Protein AF-0000000065805640 (afdb_homodimer)

InterPro domains:
  IPR002684 Biotin synthase/Biotin biosynthesis bifunctional protein BioAB [MF_01694] (2-274)
  IPR002684 Biotin synthase/Biotin biosynthesis bifunctional protein BioAB [PTHR22976] (2-274)
  IPR002684 Biotin synthase/Biotin biosynthesis bifunctional protein BioAB [TIGR00433] (2-272)
  IPR006638 Elp3/MiaA/NifB-like, radical SAM core domain [SM00729] (6-214)
  IPR007197 Radical SAM [PF04055] (12-173)
  IPR007197 Radical SAM [PS51918] (1-227)
  IPR007197 Radical SAM [SFLDS00029] (2-277)
  IPR010722 Biotin and thiamin synthesis-associated domain [PF06968] (183-272)
  IPR010722 Biotin and thiamin synthesis-associated domain [SM00876] (183-273)
  IPR013785 Aldolase-type TIM barrel [G3DSA:3.20.20.70] (1-275)
  IPR024177 Biotin synthase [PIRSF001619] (2-275)
  IPR058240 Radical SAM superfamily [SSF102114] (3-272)

Foldseek 3Di:
DAFAEEAEDAFAALPECWCQQQDNSHVVLVHPFDGDGGDDLVVLLVVLVVCVVLLHQEYEYAHHYAADDPVNLVRLLSSQLSNCVNPVRHAYEYHGHQDALVSLLSSVVSHHAAYEQELAWAQVCVCVRTDPDHSVSSLVSLVSNVVSVHQYEYEHEAFQPDDPVRLVRRLLSVLVSLGQEYEYAWRCDDPSGPTDNDIDALVVVLVSLLVSCVSRVRHAYEYEYCLCVRQNPNSCVSVVSRHRYYYAAQDNGGTDHHSVVVVVSCVVVVHHYDNHSVD/DAFAEEAEDAFAALPECWCQQQDNSHVVLVHPFDGDGGDDLVVLLVVLVVCVVLLHQEYEYAHHYAADDPVNLVRLLSSQLSNCVNPVRHAYEYHGHQDALVSLLSSVVSHHAAYEQELAWAQVCVCVRTDPDHSVSSLVSLVSNVVSVHQYEYEHEAFQPDDPVRLVRRLLSVLVSLGQEYEYAWRCDDPSGPTDNDIDALVVVLVSLLVSCVSRVRHAYEYEYCLCVRQPVNSCVSVVSRHRYYYAAQDNGGTDHHSVVVVVVCVVVVHHYDNHSVD

Structure (mmCIF, N/CA/C/O backbone):
data_AF-0000000065805640-model_v1
#
loop_
_entity.id
_entity.type
_entity.pdbx_description
1 polymer 'Biotin synthase'
#
loop_
_atom_site.group_PDB
_atom_site.id
_atom_site.type_symbol
_atom_site.label_atom_id
_atom_site.label_alt_id
_atom_site.label_comp_id
_atom_site.label_asym_id
_atom_site.label_entity_id
_atom_site.label_seq_id
_atom_site.pdbx_PDB_ins_code
_atom_site.Cartn_x
_atom_site.Cartn_y
_atom_site.Cartn_z
_atom_site.occupancy
_atom_site.B_iso_or_equiv
_atom_site.auth_seq_id
_atom_site.auth_comp_id
_atom_site.auth_asym_id
_atom_site.auth_atom_id
_atom_site.pdbx_PDB_model_num
ATOM 1 N N . MET A 1 1 ? -2.748 21.438 32.094 1 78.69 1 MET A N 1
ATOM 2 C CA . MET A 1 1 ? -2.975 21.234 30.656 1 78.69 1 MET A CA 1
ATOM 3 C C . MET A 1 1 ? -1.659 20.984 29.922 1 78.69 1 MET A C 1
ATOM 5 O O . MET A 1 1 ? -0.634 21.578 30.266 1 78.69 1 MET A O 1
ATOM 9 N N . LYS A 1 2 ? -1.559 19.969 29.078 1 90.88 2 LYS A N 1
ATOM 10 C CA . LYS A 1 2 ? -0.354 19.688 28.312 1 90.88 2 LYS A CA 1
ATOM 11 C C . LYS A 1 2 ? -0.449 20.297 26.906 1 90.88 2 LYS A C 1
ATOM 13 O O . LYS A 1 2 ? -1.538 20.391 26.344 1 90.88 2 LYS A O 1
ATOM 18 N N . VAL A 1 3 ? 0.638 20.781 26.484 1 96 3 VAL A N 1
ATOM 19 C CA . VAL A 1 3 ? 0.709 21.344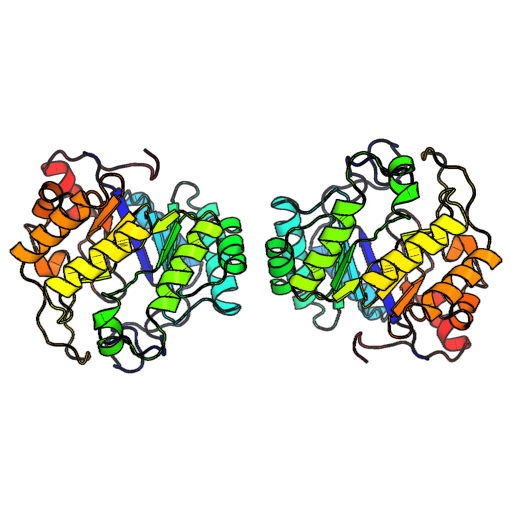 25.141 1 96 3 VAL A CA 1
ATOM 20 C C . VAL A 1 3 ? 1.496 20.406 24.234 1 96 3 VAL A C 1
ATOM 22 O O . VAL A 1 3 ? 2.564 19.922 24.609 1 96 3 VAL A O 1
ATOM 25 N N . TYR A 1 4 ? 0.953 20.188 23.125 1 96.12 4 TYR A N 1
ATOM 26 C CA . TYR A 1 4 ? 1.58 19.312 22.125 1 96.12 4 TYR A CA 1
ATOM 27 C C . TYR A 1 4 ? 2.342 20.141 21.094 1 96.12 4 TYR A C 1
ATOM 29 O O . TYR A 1 4 ? 1.847 21.156 20.625 1 96.12 4 TYR A O 1
ATOM 37 N N . LEU A 1 5 ? 3.527 19.672 20.797 1 96.81 5 LEU A N 1
ATOM 38 C CA . LEU A 1 5 ? 4.355 20.359 19.812 1 96.81 5 LEU A CA 1
ATOM 39 C C . LEU A 1 5 ? 4.512 19.516 18.547 1 96.81 5 LEU A C 1
ATOM 41 O O . LEU A 1 5 ? 4.82 18.328 18.625 1 96.81 5 LEU A O 1
ATOM 45 N N . CYS A 1 6 ? 4.277 20.141 17.469 1 96.69 6 CYS A N 1
ATOM 46 C CA . CYS A 1 6 ? 4.48 19.484 16.188 1 96.69 6 CYS A CA 1
ATOM 47 C C . CYS A 1 6 ? 5.41 20.312 15.297 1 96.69 6 CYS A C 1
ATOM 49 O O . CYS A 1 6 ? 5.539 21.516 15.477 1 96.69 6 CYS A O 1
ATOM 51 N N . ALA A 1 7 ? 6.121 19.641 14.453 1 97.06 7 ALA A N 1
ATOM 52 C CA . ALA A 1 7 ? 6.965 20.25 13.43 1 97.06 7 ALA A CA 1
ATOM 53 C C . ALA A 1 7 ? 6.57 19.797 12.031 1 97.06 7 ALA A C 1
ATOM 55 O O . ALA A 1 7 ? 5.91 18.766 11.875 1 97.06 7 ALA A O 1
ATOM 56 N N . ILE A 1 8 ? 6.926 20.562 11.078 1 97.25 8 ILE A N 1
ATOM 57 C CA . ILE A 1 8 ? 6.547 20.266 9.695 1 97.25 8 ILE A CA 1
ATOM 58 C C . ILE A 1 8 ? 7.789 20.25 8.812 1 97.25 8 ILE A C 1
ATOM 60 O O . ILE A 1 8 ? 8.742 20.984 9.055 1 97.25 8 ILE A O 1
ATOM 64 N N . SER A 1 9 ? 7.809 19.422 7.918 1 98 9 SER A N 1
ATOM 65 C CA . SER A 1 9 ? 8.758 19.438 6.816 1 98 9 SER A CA 1
ATOM 66 C C . SER A 1 9 ? 8.047 19.594 5.473 1 98 9 SER A C 1
ATOM 68 O O . SER A 1 9 ? 7.227 18.75 5.102 1 98 9 SER A O 1
ATOM 70 N N . ASN A 1 10 ? 8.305 20.719 4.797 1 98 10 ASN A N 1
ATOM 71 C CA . ASN A 1 10 ? 7.844 20.875 3.422 1 98 10 ASN A CA 1
ATOM 72 C C . ASN A 1 10 ? 8.672 20.031 2.451 1 98 10 ASN A C 1
ATOM 74 O O . ASN A 1 10 ? 9.625 20.531 1.854 1 98 10 ASN A O 1
ATOM 78 N N . ILE A 1 11 ? 8.211 18.859 2.184 1 98.5 11 ILE A N 1
ATOM 79 C CA . ILE A 1 11 ? 9.102 17.906 1.522 1 98.5 11 ILE A CA 1
ATOM 80 C C . ILE A 1 11 ? 8.93 18 0.009 1 98.5 11 ILE A C 1
ATOM 82 O O . ILE A 1 11 ? 9.688 17.391 -0.75 1 98.5 11 ILE A O 1
ATOM 86 N N . SER A 1 12 ? 7.98 18.688 -0.451 1 97.5 12 SER A N 1
ATOM 87 C CA . SER A 1 12 ? 7.754 19.141 -1.817 1 97.5 12 SER A CA 1
ATOM 88 C C . SER A 1 12 ? 7.16 20.547 -1.837 1 97.5 12 SER A C 1
ATOM 90 O O . SER A 1 12 ? 6.047 20.766 -1.353 1 97.5 12 SER A O 1
ATOM 92 N N . SER A 1 13 ? 7.844 21.484 -2.51 1 96.31 13 SER A N 1
ATOM 93 C CA . SER A 1 13 ? 7.504 22.891 -2.281 1 96.31 13 SER A CA 1
ATOM 94 C C . SER A 1 13 ? 7.234 23.609 -3.596 1 96.31 13 SER A C 1
ATOM 96 O O . SER A 1 13 ? 8.031 23.531 -4.531 1 96.31 13 SER A O 1
ATOM 98 N N . GLY A 1 14 ? 6.137 24.312 -3.656 1 95.69 14 GLY A N 1
ATOM 99 C CA . GLY A 1 14 ? 5.887 25.344 -4.648 1 95.69 14 GLY A CA 1
ATOM 100 C C . GLY A 1 14 ? 5.617 24.781 -6.035 1 95.69 14 GLY A C 1
ATOM 101 O O . GLY A 1 14 ? 5.84 25.469 -7.035 1 95.69 14 GLY A O 1
ATOM 102 N N . VAL A 1 15 ? 5.145 23.531 -6.082 1 94.44 15 VAL A N 1
ATOM 103 C CA . VAL A 1 15 ? 4.969 22.906 -7.387 1 94.44 15 VAL A CA 1
ATOM 104 C C . VAL A 1 15 ? 3.494 22.562 -7.594 1 94.44 15 VAL A C 1
ATOM 106 O O . VAL A 1 15 ? 3.154 21.781 -8.484 1 94.44 15 VAL A O 1
ATOM 109 N N . CYS A 1 16 ? 2.6 23.141 -6.773 1 97.31 16 CYS A N 1
ATOM 110 C CA . CYS A 1 16 ? 1.195 22.75 -6.797 1 97.31 16 CYS A CA 1
ATOM 111 C C . CYS A 1 16 ? 0.458 23.422 -7.949 1 97.31 16 CYS A C 1
ATOM 113 O O . CYS A 1 16 ? 0.491 24.641 -8.086 1 97.31 16 CYS A O 1
ATOM 115 N N . ALA A 1 17 ? -0.243 22.656 -8.742 1 97.06 17 ALA A N 1
ATOM 116 C CA . ALA A 1 17 ? -0.955 23.156 -9.906 1 97.06 17 ALA A CA 1
ATOM 117 C C . ALA A 1 17 ? -2.34 23.672 -9.523 1 97.06 17 ALA A C 1
ATOM 119 O O . ALA A 1 17 ? -3.037 24.266 -10.352 1 97.06 17 ALA A O 1
ATOM 120 N N . GLU A 1 18 ? -2.762 23.484 -8.273 1 98.12 18 GLU A N 1
ATOM 121 C CA . GLU A 1 18 ? -4.09 23.891 -7.828 1 98.12 18 GLU A CA 1
ATOM 122 C C . GLU A 1 18 ? -4.176 25.406 -7.648 1 98.12 18 GLU A C 1
ATOM 124 O O . GLU A 1 18 ? -3.148 26.078 -7.543 1 98.12 18 GLU A O 1
ATOM 129 N N . ASP A 1 19 ? -5.379 25.922 -7.574 1 98.31 19 ASP A N 1
ATOM 130 C CA . ASP A 1 19 ? -5.543 27.375 -7.629 1 98.31 19 ASP A CA 1
ATOM 131 C C . ASP A 1 19 ? -6.066 27.922 -6.301 1 98.31 19 ASP A C 1
ATOM 133 O O . ASP A 1 19 ? -6.816 28.891 -6.277 1 98.31 19 ASP A O 1
ATOM 137 N N . CYS A 1 20 ? -5.828 27.203 -5.254 1 98.31 20 CYS A N 1
ATOM 138 C CA . CYS A 1 20 ? -6.242 27.734 -3.959 1 98.31 20 CYS A CA 1
ATOM 139 C C . CYS A 1 20 ? -5.719 29.156 -3.758 1 98.31 20 CYS A C 1
ATOM 141 O O . CYS A 1 20 ? -4.508 29.375 -3.734 1 98.31 20 CYS A O 1
ATOM 143 N N . LYS A 1 21 ? -6.523 30.078 -3.463 1 98.38 21 LYS A N 1
ATOM 144 C CA . LYS A 1 21 ? -6.215 31.5 -3.52 1 98.38 21 LYS A CA 1
ATOM 145 C C . LYS A 1 21 ? -5.387 31.938 -2.311 1 98.38 21 LYS A C 1
ATOM 147 O O . LYS A 1 21 ? -4.801 33.031 -2.307 1 98.38 21 LYS A O 1
ATOM 152 N N . PHE A 1 22 ? -5.328 31.109 -1.297 1 97.88 22 PHE A N 1
ATOM 153 C CA . PHE A 1 22 ? -4.586 31.453 -0.091 1 97.88 22 PHE A CA 1
ATOM 154 C C . PHE A 1 22 ? -3.168 30.891 -0.152 1 97.88 22 PHE A C 1
ATOM 156 O O . PHE A 1 22 ? -2.348 31.172 0.723 1 97.88 22 PHE A O 1
ATOM 163 N N . CYS A 1 23 ? -2.816 30.047 -1.076 1 97.31 23 CYS A N 1
ATOM 164 C CA . CYS A 1 23 ? -1.64 29.203 -0.974 1 97.31 23 CYS A CA 1
ATOM 165 C C . CYS A 1 23 ? -0.508 29.719 -1.851 1 97.31 23 CYS A C 1
ATOM 167 O O . CYS A 1 23 ? -0.611 29.703 -3.078 1 97.31 23 CYS A O 1
ATOM 169 N N . THR A 1 24 ? 0.61 30.047 -1.245 1 96.88 24 THR A N 1
ATOM 170 C CA . THR A 1 24 ? 1.768 30.578 -1.964 1 96.88 24 THR A CA 1
ATOM 171 C C . THR A 1 24 ? 2.453 29.469 -2.762 1 96.88 24 THR A C 1
ATOM 173 O O . THR A 1 24 ? 3.283 29.75 -3.629 1 96.88 24 THR A O 1
ATOM 176 N N . GLN A 1 25 ? 2.123 28.266 -2.48 1 96.25 25 GLN A N 1
ATOM 177 C CA . GLN A 1 25 ? 2.779 27.156 -3.166 1 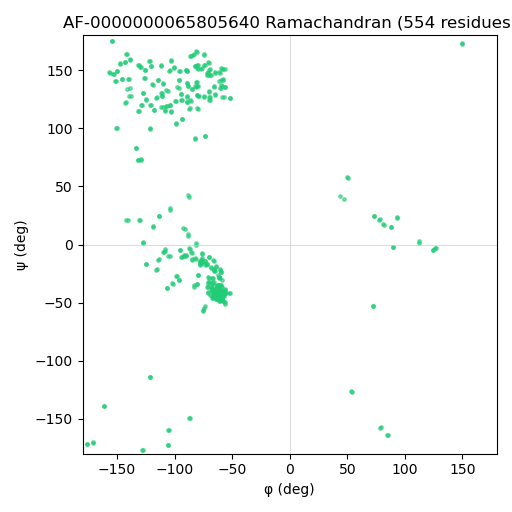96.25 25 GLN A CA 1
ATOM 178 C C . GLN A 1 25 ? 2.152 26.906 -4.535 1 96.25 25 GLN A C 1
ATOM 180 O O . GLN A 1 25 ? 2.672 26.125 -5.328 1 96.25 25 GLN A O 1
ATOM 185 N N . SER A 1 26 ? 0.965 27.516 -4.84 1 97.19 26 SER A N 1
ATOM 186 C CA . SER A 1 26 ? 0.329 27.391 -6.148 1 97.19 26 SER A CA 1
ATOM 187 C C . SER A 1 26 ? 1.178 28.031 -7.238 1 97.19 26 SER A C 1
ATOM 189 O O . SER A 1 26 ? 1.576 29.203 -7.117 1 97.19 26 SER A O 1
ATOM 191 N N . THR A 1 27 ? 1.386 27.266 -8.234 1 95.88 27 THR A N 1
ATOM 192 C CA . THR A 1 27 ? 2.168 27.797 -9.344 1 95.88 27 THR A CA 1
ATOM 193 C C . THR A 1 27 ? 1.38 28.859 -10.102 1 95.88 27 THR A C 1
ATOM 195 O O . THR A 1 27 ? 1.946 29.609 -10.898 1 95.88 27 THR A O 1
ATOM 198 N N . LYS A 1 28 ? 0.16 28.984 -9.844 1 96.75 28 LYS A N 1
ATOM 199 C CA . LYS A 1 28 ? -0.698 29.969 -10.492 1 96.75 28 LYS A CA 1
ATOM 200 C C . LYS A 1 28 ? -0.351 31.375 -10.031 1 96.75 28 LYS A C 1
ATOM 202 O O . LYS A 1 28 ? -0.503 32.344 -10.789 1 96.75 28 LYS A O 1
ATOM 207 N N . TYR A 1 29 ? 0.168 31.469 -8.773 1 95.5 29 TYR A N 1
ATOM 208 C CA . TYR A 1 29 ? 0.327 32.812 -8.203 1 95.5 29 TYR A CA 1
ATOM 209 C C . TYR A 1 29 ? 1.799 33.188 -8.141 1 95.5 29 TYR A C 1
ATOM 211 O O . TYR A 1 29 ? 2.127 34.344 -7.871 1 95.5 29 TYR A O 1
ATOM 219 N N . ARG A 1 30 ? 2.631 32.375 -8.469 1 89.19 30 ARG A N 1
ATOM 220 C CA . ARG A 1 30 ? 4.059 32.562 -8.664 1 89.19 30 ARG A CA 1
ATOM 221 C C . ARG A 1 30 ? 4.652 33.406 -7.527 1 89.19 30 ARG A C 1
ATOM 223 O O . ARG A 1 30 ? 5.367 34.375 -7.766 1 89.19 30 ARG A O 1
ATOM 230 N N . ALA A 1 31 ? 4.176 33.094 -6.164 1 93.62 31 ALA A N 1
ATOM 231 C CA . ALA A 1 31 ? 4.793 33.688 -4.992 1 93.62 31 ALA A CA 1
ATOM 232 C C . ALA A 1 31 ? 6.285 33.375 -4.926 1 93.62 31 ALA A C 1
ATOM 234 O O . ALA A 1 31 ? 6.73 32.344 -5.477 1 93.62 31 ALA A O 1
ATOM 235 N N . ASP A 1 32 ? 7.059 34.344 -4.266 1 94.88 32 ASP A N 1
ATOM 236 C CA . ASP A 1 32 ? 8.5 34.156 -4.121 1 94.88 32 ASP A CA 1
ATOM 237 C C . ASP A 1 32 ? 8.812 33.25 -2.928 1 94.88 32 ASP A C 1
ATOM 239 O O . ASP A 1 32 ? 9.031 33.719 -1.815 1 94.88 32 ASP A O 1
ATOM 243 N N . ILE A 1 33 ? 8.914 31.969 -3.137 1 95.44 33 ILE A N 1
ATOM 244 C CA . ILE A 1 33 ? 9.188 30.953 -2.127 1 95.44 33 ILE A CA 1
ATOM 245 C C . ILE A 1 33 ? 10.18 29.922 -2.68 1 95.44 33 ILE A C 1
ATOM 247 O O . ILE A 1 33 ? 10.352 29.812 -3.895 1 95.44 33 ILE A O 1
ATOM 251 N N . PRO A 1 34 ? 10.891 29.172 -1.816 1 93.81 34 PRO A N 1
ATOM 252 C CA . PRO A 1 34 ? 11.703 28.062 -2.32 1 93.81 34 PRO A CA 1
ATOM 253 C C . PRO A 1 34 ? 10.867 27.016 -3.057 1 93.81 34 PRO A C 1
ATOM 255 O O . PRO A 1 34 ? 9.781 26.656 -2.598 1 93.81 34 PRO A O 1
ATOM 258 N N . ARG A 1 35 ? 11.367 26.578 -4.223 1 96.19 35 ARG A N 1
ATOM 259 C CA . ARG A 1 35 ? 10.656 25.578 -5.027 1 96.19 35 ARG A CA 1
ATOM 260 C C . ARG A 1 35 ? 11.539 24.375 -5.328 1 96.19 35 ARG A C 1
ATOM 262 O O . ARG A 1 35 ? 12.695 24.547 -5.727 1 96.19 35 ARG A O 1
ATOM 269 N N . TYR A 1 36 ? 11.094 23.234 -4.996 1 96.25 36 TYR A N 1
ATOM 270 C CA . TYR A 1 36 ? 11.773 21.969 -5.277 1 96.25 36 TYR A CA 1
ATOM 271 C C . TYR A 1 36 ? 10.781 20.812 -5.285 1 96.25 36 TYR A C 1
ATOM 273 O O . TYR A 1 36 ? 9.773 20.844 -4.574 1 96.25 36 TYR A O 1
ATOM 281 N N . LYS A 1 37 ? 11.008 19.828 -6.051 1 95.31 37 LYS A N 1
ATOM 282 C CA . LYS A 1 37 ? 10.094 18.703 -6.211 1 95.31 37 LYS A CA 1
ATOM 283 C C . LYS A 1 37 ? 10.133 17.781 -4.992 1 95.31 37 LYS A C 1
ATOM 285 O O . LYS A 1 37 ? 9.094 17.469 -4.41 1 95.31 37 LYS A O 1
ATOM 290 N N . TYR A 1 38 ? 11.344 17.312 -4.625 1 97.88 38 TYR A N 1
ATOM 291 C CA . TYR A 1 38 ? 11.492 16.406 -3.482 1 97.88 38 TYR A CA 1
ATOM 292 C C . TYR A 1 38 ? 12.711 16.797 -2.645 1 97.88 38 TYR A C 1
ATOM 294 O O . TYR A 1 38 ? 13.812 16.953 -3.176 1 97.88 38 TYR A O 1
ATOM 302 N N . LYS A 1 39 ? 12.477 16.953 -1.407 1 97.62 39 LYS A N 1
ATOM 303 C CA . LYS A 1 39 ? 13.578 17.031 -0.451 1 97.62 39 LYS A CA 1
ATOM 304 C C . LYS A 1 39 ? 14.281 15.68 -0.321 1 97.62 39 LYS A C 1
ATOM 306 O O . LYS A 1 39 ? 13.641 14.625 -0.411 1 97.62 39 LYS A O 1
ATOM 311 N N . SER A 1 40 ? 15.586 15.656 -0.107 1 98.19 40 SER A N 1
ATOM 312 C CA . SER A 1 40 ? 16.266 14.375 0.044 1 98.19 40 SER A CA 1
ATOM 313 C C . SER A 1 40 ? 15.789 13.648 1.299 1 98.19 40 SER A C 1
ATOM 315 O O . SER A 1 40 ? 15.5 14.281 2.316 1 98.19 40 SER A O 1
ATOM 317 N N . ILE A 1 41 ? 15.789 12.352 1.224 1 98.69 41 ILE A N 1
ATOM 318 C CA . ILE A 1 41 ? 15.391 11.531 2.365 1 98.69 41 ILE A CA 1
ATOM 319 C C . ILE A 1 41 ? 16.297 11.828 3.555 1 98.69 41 ILE A C 1
ATOM 321 O O . ILE A 1 41 ? 15.836 11.922 4.695 1 98.69 41 ILE A O 1
ATOM 325 N N . GLU A 1 42 ? 17.531 11.984 3.307 1 98.5 42 GLU A N 1
ATOM 326 C CA . GLU A 1 42 ? 18.516 12.289 4.348 1 98.5 42 GLU A CA 1
ATOM 327 C C . GLU A 1 42 ? 18.156 13.594 5.062 1 98.5 42 GLU A C 1
ATOM 329 O O . GLU A 1 42 ? 18.219 13.672 6.293 1 98.5 42 GLU A O 1
ATOM 334 N N . THR A 1 43 ? 17.812 14.57 4.316 1 98.69 43 THR A N 1
ATOM 335 C CA . THR A 1 43 ? 17.453 15.859 4.887 1 98.69 43 THR A CA 1
ATOM 336 C C . THR A 1 43 ? 16.188 15.734 5.738 1 98.69 43 THR A C 1
ATOM 338 O O . THR A 1 43 ? 16.094 16.312 6.82 1 98.69 43 THR A O 1
ATOM 341 N N . ILE A 1 44 ? 15.242 15.008 5.238 1 98.81 44 ILE A N 1
ATOM 342 C CA . ILE A 1 44 ? 13.984 14.797 5.949 1 98.81 44 ILE A CA 1
ATOM 343 C C . ILE A 1 44 ? 14.258 14.133 7.297 1 98.81 44 ILE A C 1
ATOM 345 O O . ILE A 1 44 ? 13.719 14.555 8.32 1 98.81 44 ILE A O 1
ATOM 349 N N . VAL A 1 45 ? 15.117 13.125 7.281 1 98.81 45 VAL A N 1
ATOM 350 C CA . VAL A 1 45 ? 15.461 12.406 8.5 1 98.81 45 VAL A CA 1
ATOM 351 C C . VAL A 1 45 ? 16.156 13.352 9.484 1 98.81 45 VAL A C 1
ATOM 353 O O . VAL A 1 45 ? 15.867 13.336 10.68 1 98.81 45 VAL A O 1
ATOM 356 N N . GLU A 1 46 ? 17.016 14.156 8.977 1 98.69 46 GLU A N 1
ATOM 357 C CA . GLU A 1 46 ? 17.719 15.117 9.828 1 98.69 46 GLU A CA 1
ATOM 358 C C . GLU A 1 46 ? 16.734 16.109 10.453 1 98.69 46 GLU A C 1
ATOM 360 O O . GLU A 1 46 ? 16.875 16.484 11.625 1 98.69 46 GLU A O 1
ATOM 365 N N . GLU A 1 47 ? 15.805 16.547 9.695 1 98.38 47 GLU A N 1
ATOM 366 C CA . GLU A 1 47 ? 14.797 17.469 10.211 1 98.38 47 GLU A CA 1
ATOM 367 C C . GLU A 1 47 ? 13.945 16.812 11.289 1 98.38 47 GLU A C 1
ATOM 369 O O . GLU A 1 47 ? 13.562 17.453 12.266 1 98.38 47 GLU A O 1
ATOM 374 N N . ALA A 1 48 ? 13.641 15.562 11.062 1 98.56 48 ALA A N 1
ATOM 375 C CA . ALA A 1 48 ? 12.875 14.82 12.062 1 98.56 48 ALA A CA 1
ATOM 376 C C . ALA A 1 48 ? 13.641 14.719 13.375 1 98.56 48 ALA A C 1
ATOM 378 O O . ALA A 1 48 ? 13.062 14.883 14.453 1 98.56 48 ALA A O 1
ATOM 379 N N . LYS A 1 49 ? 14.914 14.406 13.266 1 98.31 49 LYS A N 1
ATOM 380 C CA . LYS A 1 49 ? 15.758 14.344 14.453 1 98.31 49 LYS A CA 1
ATOM 381 C C . LYS A 1 49 ? 15.773 15.672 15.203 1 98.31 49 LYS A C 1
ATOM 383 O O . LYS A 1 49 ? 15.672 15.703 16.422 1 98.31 49 LYS A O 1
ATOM 388 N N . LYS A 1 50 ? 15.906 16.719 14.477 1 97.62 50 LYS A N 1
ATOM 389 C CA . LYS A 1 50 ? 15.914 18.062 15.062 1 97.62 50 LYS A CA 1
ATOM 390 C C . LYS A 1 50 ? 14.578 18.375 15.727 1 97.62 50 LYS A C 1
ATOM 392 O O . LYS A 1 50 ? 14.531 18.969 16.797 1 97.62 50 LYS A O 1
ATOM 397 N N . ALA A 1 51 ? 13.523 18 15.039 1 97.06 51 ALA A N 1
ATOM 398 C CA . ALA A 1 51 ? 12.188 18.203 15.594 1 97.06 51 ALA A CA 1
ATOM 399 C C . ALA A 1 51 ? 12.023 17.484 16.922 1 97.06 51 ALA A C 1
ATOM 401 O O . ALA A 1 51 ? 11.523 18.047 17.891 1 97.06 51 ALA A O 1
ATOM 402 N N . LYS A 1 52 ? 12.422 16.266 16.938 1 96.62 52 LYS A N 1
ATOM 403 C CA . LYS A 1 52 ? 12.336 15.477 18.156 1 96.62 52 LYS A CA 1
ATOM 404 C C . LYS A 1 52 ? 13.172 16.094 19.266 1 96.62 52 LYS A C 1
ATOM 406 O O . LYS A 1 52 ? 12.734 16.156 20.422 1 96.62 52 LYS A O 1
ATOM 411 N N . ALA A 1 53 ? 14.352 16.516 18.922 1 95.62 53 ALA A N 1
ATOM 412 C CA . ALA A 1 53 ? 15.234 17.156 19.891 1 95.62 53 ALA A CA 1
ATOM 413 C C . ALA A 1 53 ? 14.586 18.422 20.453 1 95.62 53 ALA A C 1
ATOM 415 O O . ALA A 1 53 ? 14.82 18.766 21.625 1 95.62 53 ALA A O 1
ATOM 416 N N . ALA A 1 54 ? 13.758 19.031 19.656 1 95.31 54 ALA A N 1
ATOM 417 C CA . ALA A 1 54 ? 13.039 20.234 20.078 1 95.31 54 ALA A CA 1
ATOM 418 C C . ALA A 1 54 ? 11.719 19.875 20.766 1 95.31 54 ALA A C 1
ATOM 420 O O . ALA A 1 54 ? 10.836 20.719 20.906 1 95.31 54 ALA A O 1
ATOM 421 N N . LYS A 1 55 ? 11.523 18.562 21 1 94.44 55 LYS A N 1
ATOM 422 C CA . LYS A 1 55 ? 10.43 18.031 21.797 1 94.44 55 LYS A CA 1
ATOM 423 C C . LYS A 1 55 ? 9.141 17.938 20.984 1 94.44 55 LYS A C 1
ATOM 425 O O . LYS A 1 55 ? 8.047 17.797 21.547 1 94.44 55 LYS A O 1
ATOM 430 N N . ALA A 1 56 ? 9.273 18 19.703 1 96.31 56 ALA A N 1
ATOM 431 C CA . ALA A 1 56 ? 8.102 17.734 18.875 1 96.31 56 ALA A CA 1
ATOM 432 C C . ALA A 1 56 ? 7.648 16.281 19.016 1 96.31 56 ALA A C 1
ATOM 434 O O . ALA A 1 56 ? 8.469 15.359 19.016 1 96.31 56 ALA A O 1
ATOM 435 N N . ILE A 1 57 ? 6.375 16.125 19.141 1 95.81 57 ILE A N 1
ATOM 436 C CA . ILE A 1 57 ? 5.836 14.773 19.203 1 95.81 57 ILE A CA 1
ATOM 437 C C . ILE A 1 57 ? 5.32 14.352 17.828 1 95.81 57 ILE A C 1
ATOM 439 O O . ILE A 1 57 ? 5.242 13.156 17.531 1 95.81 57 ILE A O 1
ATOM 443 N N . GLY A 1 58 ? 4.945 15.297 17.094 1 97.12 58 GLY A N 1
ATOM 444 C CA . GLY A 1 58 ? 4.488 15.062 15.727 1 97.12 58 GLY A CA 1
ATOM 445 C C . GLY A 1 58 ? 5.398 15.68 14.68 1 97.12 58 GLY A C 1
ATOM 446 O O . GLY A 1 58 ? 5.973 16.75 14.898 1 97.12 58 GLY A O 1
ATOM 447 N N . PHE A 1 59 ? 5.59 15.031 13.625 1 98.19 59 PHE A N 1
ATOM 448 C CA . PHE A 1 59 ? 6.371 15.492 12.484 1 98.19 59 PHE A CA 1
ATOM 449 C C . PHE A 1 59 ? 5.602 15.289 11.188 1 98.19 59 PHE A C 1
ATOM 451 O O . PHE A 1 59 ? 5.316 14.156 10.797 1 98.19 59 PHE A O 1
ATOM 458 N N . CYS A 1 60 ? 5.258 16.359 10.539 1 98.44 60 CYS A N 1
ATOM 459 C CA . CYS A 1 60 ? 4.359 16.328 9.391 1 98.44 60 CYS A CA 1
ATOM 460 C C . CYS A 1 60 ? 5.145 16.375 8.078 1 98.44 60 CYS A C 1
ATOM 462 O O . CYS A 1 60 ? 5.965 17.266 7.883 1 98.44 60 CYS A O 1
ATOM 464 N N . LEU A 1 61 ? 4.934 15.414 7.258 1 98.81 61 LEU A N 1
ATOM 465 C CA . LEU A 1 61 ? 5.496 15.359 5.914 1 98.81 61 LEU A CA 1
ATOM 466 C C . LEU A 1 61 ? 4.52 15.938 4.895 1 98.81 61 LEU A C 1
ATOM 468 O O . LEU A 1 61 ? 3.533 15.289 4.535 1 98.81 61 LEU A O 1
ATOM 472 N N . VAL A 1 62 ? 4.824 17.156 4.355 1 98.75 62 VAL A N 1
ATOM 473 C CA . VAL A 1 62 ? 3.85 17.859 3.539 1 98.75 62 VAL A CA 1
ATOM 474 C C . VAL A 1 62 ? 4.316 17.891 2.086 1 98.75 62 VAL A C 1
ATOM 476 O O . VAL A 1 62 ? 5.465 18.234 1.802 1 98.75 62 VAL A O 1
ATOM 479 N N . THR A 1 63 ? 3.488 17.484 1.196 1 98.56 63 THR A N 1
ATOM 480 C CA . THR A 1 63 ? 3.754 17.656 -0.228 1 98.56 63 THR A CA 1
ATOM 481 C C . THR A 1 63 ? 2.807 18.688 -0.836 1 98.56 63 THR A C 1
ATOM 483 O O . THR A 1 63 ? 1.624 18.734 -0.489 1 98.56 63 THR A O 1
ATOM 486 N N . ALA A 1 64 ? 3.365 19.516 -1.68 1 97.5 64 ALA A N 1
ATOM 487 C CA . ALA A 1 64 ? 2.531 20.422 -2.455 1 97.5 64 ALA A CA 1
ATOM 488 C C . ALA A 1 64 ? 1.886 19.703 -3.639 1 97.5 64 ALA A C 1
ATOM 490 O O . ALA A 1 64 ? 2.57 19.031 -4.414 1 97.5 64 ALA A O 1
ATOM 491 N N . GLY A 1 65 ? 0.608 19.797 -3.787 1 96.62 65 GLY A N 1
ATOM 492 C CA . GLY A 1 65 ? -0.126 19.172 -4.871 1 96.62 65 GLY A CA 1
ATOM 493 C C . GLY A 1 65 ? -1.546 18.797 -4.492 1 96.62 65 GLY A C 1
ATOM 494 O O . GLY A 1 65 ? -1.931 18.906 -3.328 1 96.62 65 GLY A O 1
ATOM 495 N N . LYS A 1 66 ? -2.307 18.375 -5.48 1 97.38 66 LYS A N 1
ATOM 496 C CA . LYS A 1 66 ? -3.715 18.047 -5.27 1 97.38 66 LYS A CA 1
ATOM 497 C C . LYS A 1 66 ? -3.869 16.812 -4.391 1 97.38 66 LYS A C 1
ATOM 499 O O . LYS A 1 66 ? -4.75 16.766 -3.531 1 97.38 66 LYS A O 1
ATOM 504 N N . GLY A 1 67 ? -3.006 15.82 -4.742 1 98.25 67 GLY A N 1
ATOM 505 C CA . GLY A 1 67 ? -3.182 14.555 -4.039 1 98.25 67 GLY A CA 1
ATOM 506 C C . GLY A 1 67 ? -2.062 13.57 -4.301 1 98.25 67 GLY A C 1
ATOM 507 O O . GLY A 1 67 ? -1.026 13.93 -4.863 1 98.25 67 GLY A O 1
ATOM 508 N N . ILE A 1 68 ? -2.314 12.344 -3.844 1 98.19 68 ILE A N 1
ATOM 509 C CA . ILE A 1 68 ? -1.309 11.289 -3.896 1 98.19 68 ILE A CA 1
ATOM 510 C C . ILE A 1 68 ? -1.384 10.57 -5.242 1 98.19 68 ILE A C 1
ATOM 512 O O . ILE A 1 68 ? -2.436 10.047 -5.617 1 98.19 68 ILE A O 1
ATOM 516 N N . ASP A 1 69 ? -0.355 10.648 -5.996 1 97 69 ASP A N 1
ATOM 517 C CA . ASP A 1 69 ? -0.141 9.734 -7.117 1 97 69 ASP A CA 1
ATOM 518 C C . ASP A 1 69 ? 0.94 8.711 -6.789 1 97 69 ASP A C 1
ATOM 520 O O . ASP A 1 69 ? 1.403 8.633 -5.648 1 97 69 ASP A O 1
ATOM 524 N N . ASP A 1 70 ? 1.356 7.902 -7.75 1 96 70 ASP A N 1
ATOM 525 C CA . ASP A 1 70 ? 2.303 6.82 -7.508 1 96 70 ASP A CA 1
ATOM 526 C C . ASP A 1 70 ? 3.648 7.363 -7.031 1 96 70 ASP A C 1
ATOM 528 O O . ASP A 1 70 ? 4.254 6.812 -6.109 1 96 70 ASP A O 1
ATOM 532 N N . LYS A 1 71 ? 4.102 8.422 -7.648 1 96.75 71 LYS A N 1
ATOM 533 C CA . LYS A 1 71 ? 5.398 9 -7.309 1 96.75 71 LYS A CA 1
ATOM 534 C C . LYS A 1 71 ? 5.395 9.57 -5.895 1 96.75 71 LYS A C 1
ATOM 536 O O . LYS A 1 71 ? 6.344 9.367 -5.133 1 96.75 71 LYS A O 1
ATOM 541 N N . ILE A 1 72 ? 4.332 10.297 -5.574 1 98.31 72 ILE A N 1
ATOM 542 C CA . ILE A 1 72 ? 4.203 10.875 -4.246 1 98.31 72 ILE A CA 1
ATOM 543 C C . ILE A 1 72 ? 4.086 9.766 -3.203 1 98.31 72 ILE A C 1
ATOM 545 O O . ILE A 1 72 ? 4.711 9.828 -2.143 1 98.31 72 ILE A O 1
ATOM 549 N N . LEU A 1 73 ? 3.287 8.766 -3.529 1 98.62 73 LEU A N 1
ATOM 550 C CA . LEU A 1 73 ? 3.117 7.648 -2.605 1 98.62 73 LEU A CA 1
ATOM 551 C C . LEU A 1 73 ? 4.453 6.977 -2.312 1 98.62 73 LEU A C 1
ATOM 553 O O . LEU A 1 73 ? 4.785 6.727 -1.151 1 98.62 73 LEU A O 1
ATOM 557 N N . ASP A 1 74 ? 5.25 6.703 -3.342 1 97.56 74 ASP A N 1
ATOM 558 C CA . ASP A 1 74 ? 6.574 6.098 -3.195 1 97.56 74 ASP A CA 1
ATOM 559 C C . ASP A 1 74 ? 7.488 6.973 -2.344 1 97.56 74 ASP A C 1
ATOM 561 O O . ASP A 1 74 ? 8.156 6.48 -1.436 1 97.56 74 ASP A O 1
ATOM 565 N N . PHE A 1 75 ? 7.445 8.211 -2.682 1 98.56 75 PHE A N 1
ATOM 566 C CA . PHE A 1 75 ? 8.32 9.164 -2.025 1 98.56 75 PHE A CA 1
ATOM 567 C C . PHE A 1 75 ? 7.992 9.281 -0.542 1 98.56 75 PHE A C 1
ATOM 569 O O . PHE A 1 75 ? 8.875 9.164 0.307 1 98.56 75 PHE A O 1
ATOM 576 N N . VAL A 1 76 ? 6.75 9.406 -0.204 1 98.81 76 VAL A N 1
ATOM 577 C CA . VAL A 1 76 ? 6.328 9.625 1.176 1 98.81 76 VAL A CA 1
ATOM 578 C C . VAL A 1 76 ? 6.535 8.352 1.988 1 98.81 76 VAL A C 1
ATOM 580 O O . VAL A 1 76 ? 6.93 8.406 3.156 1 98.81 76 VAL A O 1
ATOM 583 N N . THR A 1 77 ? 6.211 7.172 1.401 1 98.56 77 THR A N 1
ATOM 584 C CA . THR A 1 77 ? 6.418 5.918 2.123 1 98.56 77 THR A CA 1
ATOM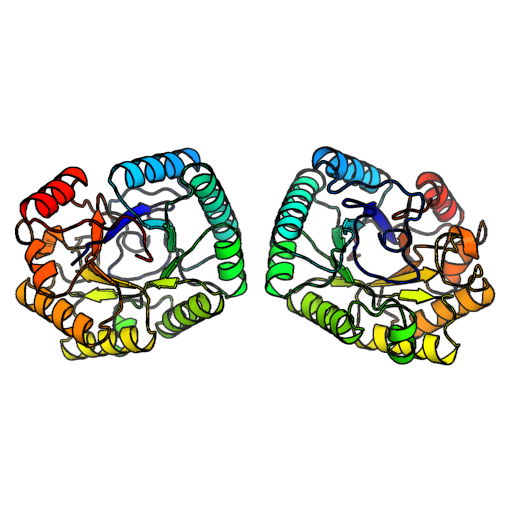 585 C C . THR A 1 77 ? 7.902 5.703 2.418 1 98.56 77 THR A C 1
ATOM 587 O O . THR A 1 77 ? 8.266 5.238 3.5 1 98.56 77 THR A O 1
ATOM 590 N N . GLN A 1 78 ? 8.742 6.031 1.449 1 98.19 78 GLN A N 1
ATOM 591 C CA . GLN A 1 78 ? 10.18 5.941 1.673 1 98.19 78 GLN A CA 1
ATOM 592 C C . GLN A 1 78 ? 10.617 6.859 2.809 1 98.19 78 GLN A C 1
ATOM 594 O O . GLN A 1 78 ? 11.398 6.457 3.678 1 98.19 78 GLN A O 1
ATOM 599 N N . ALA A 1 79 ? 10.148 8.078 2.801 1 98.81 79 ALA A N 1
ATOM 600 C CA . ALA A 1 79 ? 10.484 9.062 3.83 1 98.81 79 ALA A CA 1
ATOM 601 C C . ALA A 1 79 ? 10 8.602 5.203 1 98.81 79 ALA A C 1
ATOM 603 O O . ALA A 1 79 ? 10.742 8.68 6.188 1 98.81 79 ALA A O 1
ATOM 604 N N . ALA A 1 80 ? 8.781 8.102 5.23 1 98.81 80 ALA A N 1
ATOM 605 C CA . ALA A 1 80 ? 8.195 7.652 6.488 1 98.81 80 ALA A CA 1
ATOM 606 C C . ALA A 1 80 ? 9.008 6.52 7.102 1 98.81 80 ALA A C 1
ATOM 608 O O . ALA A 1 80 ? 9.328 6.551 8.289 1 98.81 80 ALA A O 1
ATOM 609 N N . ARG A 1 81 ? 9.328 5.527 6.289 1 98.25 81 ARG A N 1
ATOM 610 C CA . ARG A 1 81 ? 10.109 4.395 6.777 1 98.25 81 ARG A CA 1
ATOM 611 C C . ARG A 1 81 ? 11.477 4.848 7.277 1 98.25 81 ARG A C 1
ATOM 613 O O . ARG A 1 81 ? 11.961 4.359 8.305 1 98.25 81 ARG A O 1
ATOM 620 N N . ALA A 1 82 ? 12.109 5.746 6.527 1 98.69 82 ALA A N 1
ATOM 621 C CA . ALA A 1 82 ? 13.43 6.246 6.91 1 98.69 82 ALA A CA 1
ATOM 622 C C . ALA A 1 82 ? 13.375 6.988 8.242 1 98.69 82 ALA A C 1
ATOM 624 O O . ALA A 1 82 ? 14.234 6.805 9.102 1 98.69 82 ALA A O 1
ATOM 625 N N . VAL A 1 83 ? 12.375 7.844 8.422 1 98.88 83 VAL A N 1
ATOM 626 C CA . VAL A 1 83 ? 12.234 8.609 9.6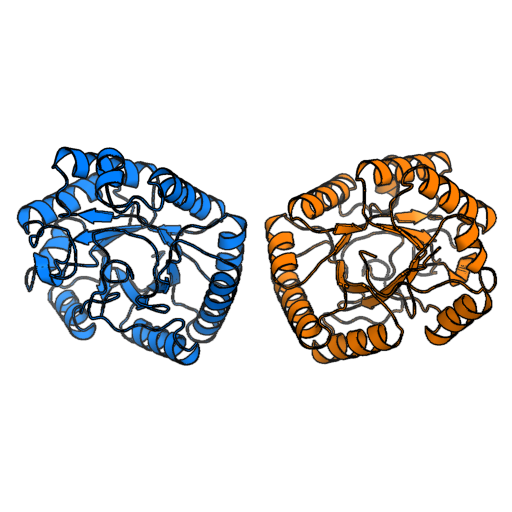56 1 98.88 83 VAL A CA 1
ATOM 627 C C . VAL A 1 83 ? 11.953 7.664 10.82 1 98.88 83 VAL A C 1
ATOM 629 O O . VAL A 1 83 ? 12.562 7.777 11.891 1 98.88 83 VAL A O 1
ATOM 632 N N . LYS A 1 84 ? 11.047 6.688 10.586 1 98.38 84 LYS A N 1
ATOM 633 C CA . LYS A 1 84 ? 10.68 5.762 11.648 1 98.38 84 LYS A CA 1
ATOM 634 C C . LYS A 1 84 ? 11.883 4.926 12.086 1 98.38 84 LYS A C 1
ATOM 636 O O . LYS A 1 84 ? 12.008 4.578 13.266 1 98.38 84 LYS A O 1
ATOM 641 N N . LYS A 1 85 ? 12.703 4.598 11.172 1 98.06 85 LYS A N 1
ATOM 642 C CA . LYS A 1 85 ? 13.906 3.834 11.484 1 98.06 85 LYS A CA 1
ATOM 643 C C . LYS A 1 85 ? 14.828 4.617 12.406 1 98.06 85 LYS A C 1
ATOM 645 O O . LYS A 1 85 ? 15.422 4.051 13.328 1 98.06 85 LYS A O 1
ATOM 650 N N . GLU A 1 86 ? 14.93 5.938 12.18 1 98.38 86 GLU A N 1
ATOM 651 C CA . GLU A 1 86 ? 15.914 6.762 12.883 1 98.38 86 GLU A CA 1
ATOM 652 C C . GLU A 1 86 ? 15.289 7.434 14.102 1 98.38 86 GLU A C 1
ATOM 654 O O . GLU A 1 86 ? 15.984 7.711 15.086 1 98.38 86 GLU A O 1
ATOM 659 N N . VAL A 1 87 ? 14.008 7.719 14.023 1 97.75 87 VAL A N 1
ATOM 660 C CA . VAL A 1 87 ? 13.273 8.391 15.094 1 97.75 87 VAL A CA 1
ATOM 661 C C . VAL A 1 87 ? 11.984 7.633 15.375 1 97.75 87 VAL A C 1
ATOM 663 O O . VAL A 1 87 ? 10.883 8.164 15.18 1 97.75 87 VAL A O 1
ATOM 666 N N . PRO A 1 88 ? 12.008 6.473 16 1 95.56 88 PRO A N 1
ATOM 667 C CA . PRO A 1 88 ? 10.867 5.562 16.094 1 95.56 88 PRO A CA 1
ATOM 668 C C . PRO A 1 88 ? 9.734 6.117 16.969 1 95.56 88 PRO A C 1
ATOM 670 O O . PRO A 1 88 ? 8.578 5.738 16.797 1 95.56 88 PRO A O 1
ATOM 673 N N . ASP A 1 89 ? 10 7.055 17.812 1 94.5 89 ASP A N 1
ATOM 674 C CA . ASP A 1 89 ? 9 7.496 18.781 1 94.5 89 ASP A CA 1
ATOM 675 C C . ASP A 1 89 ? 8.242 8.719 18.281 1 94.5 89 ASP A C 1
ATOM 677 O O . ASP A 1 89 ? 7.32 9.203 18.938 1 94.5 89 ASP A O 1
ATOM 681 N N . ILE A 1 90 ? 8.633 9.242 17.156 1 96.5 90 ILE A N 1
ATOM 682 C CA . ILE A 1 90 ? 7.949 10.43 16.641 1 96.5 90 ILE A CA 1
ATOM 683 C C . ILE A 1 90 ? 6.672 10.016 15.922 1 96.5 90 ILE A C 1
ATOM 685 O O . ILE A 1 90 ? 6.633 8.984 15.25 1 96.5 90 ILE A O 1
ATOM 689 N N . SER A 1 91 ? 5.617 10.703 16.156 1 97.88 91 SER A N 1
ATOM 690 C CA . SER A 1 91 ? 4.363 10.484 15.438 1 97.88 91 SER A CA 1
ATOM 691 C C . SER A 1 91 ? 4.379 11.148 14.07 1 97.88 91 SER A C 1
ATOM 693 O O . SER A 1 91 ? 4.477 12.375 13.977 1 97.88 91 SER A O 1
ATOM 695 N N . LEU A 1 92 ? 4.285 10.336 13.047 1 98.5 92 LEU A N 1
ATOM 696 C CA . LEU A 1 92 ? 4.359 10.875 11.695 1 98.5 92 LEU A CA 1
ATOM 697 C C . LEU A 1 92 ? 2.979 11.273 11.188 1 98.5 92 LEU A C 1
ATOM 699 O O . LEU A 1 92 ? 1.997 10.57 11.438 1 98.5 92 LEU A O 1
ATOM 703 N N . ILE A 1 93 ? 2.928 12.375 10.539 1 98.62 93 ILE A N 1
ATOM 704 C CA . ILE A 1 93 ? 1.706 12.906 9.945 1 98.62 93 ILE A CA 1
ATOM 705 C C . ILE A 1 93 ? 1.896 13.07 8.438 1 98.62 93 ILE A C 1
ATOM 707 O O . ILE A 1 93 ? 2.826 13.75 7.992 1 98.62 93 ILE A O 1
ATOM 711 N N . GLY A 1 94 ? 1.11 12.414 7.711 1 98.81 94 GLY A N 1
ATOM 712 C CA . GLY A 1 94 ? 1.071 12.688 6.285 1 98.81 94 GLY A CA 1
ATOM 713 C C . GLY A 1 94 ? 0.163 13.844 5.922 1 98.81 94 GLY A C 1
ATOM 714 O O . GLY A 1 94 ? -0.936 13.969 6.465 1 98.81 94 GLY A O 1
ATOM 715 N N . CYS A 1 95 ? 0.574 14.734 5.121 1 98.81 95 CYS A N 1
ATOM 716 C CA . CYS A 1 95 ? -0.187 15.82 4.527 1 98.81 95 CYS A CA 1
ATOM 717 C C . CYS A 1 95 ? 0.083 15.922 3.029 1 98.81 95 CYS A C 1
ATOM 719 O O . CYS A 1 95 ? 0.883 16.75 2.592 1 98.81 95 CYS A O 1
ATOM 721 N N . ASN A 1 96 ? -0.642 15.078 2.328 1 98.81 96 ASN A N 1
ATOM 722 C CA . ASN A 1 96 ? -0.251 14.852 0.94 1 98.81 96 ASN A CA 1
ATOM 723 C C . ASN A 1 96 ? -1.442 14.984 -0.005 1 98.81 96 ASN A C 1
ATOM 725 O O . ASN A 1 96 ? -1.437 14.414 -1.098 1 98.81 96 ASN A O 1
ATOM 729 N N . GLY A 1 97 ? -2.486 15.664 0.417 1 98.56 97 GLY A N 1
ATOM 730 C CA . GLY A 1 97 ? -3.613 15.969 -0.45 1 98.56 97 GLY A CA 1
ATOM 731 C C . GLY A 1 97 ? -4.637 14.844 -0.515 1 98.56 97 GLY A C 1
ATOM 732 O O . GLY A 1 97 ? -4.73 14.031 0.405 1 98.56 97 GLY A O 1
ATOM 733 N N . THR A 1 98 ? -5.465 14.93 -1.516 1 98.75 98 THR A N 1
ATOM 734 C CA . THR A 1 98 ? -6.516 13.938 -1.71 1 98.75 98 THR A CA 1
ATOM 735 C C . THR A 1 98 ? -5.922 12.539 -1.85 1 98.75 98 THR A C 1
ATOM 737 O O . THR A 1 98 ? -4.883 12.359 -2.494 1 98.75 98 THR A O 1
ATOM 740 N N . ALA A 1 99 ? -6.656 11.562 -1.26 1 98.75 99 ALA A N 1
ATOM 741 C CA . ALA A 1 99 ? -6.109 10.211 -1.246 1 98.75 99 ALA A CA 1
ATOM 742 C C . ALA A 1 99 ? -7.227 9.172 -1.17 1 98.75 99 ALA A C 1
ATOM 744 O O . ALA A 1 99 ? -8.242 9.391 -0.511 1 98.75 99 ALA A O 1
ATOM 745 N N . GLU A 1 100 ? -6.961 8.055 -1.803 1 98.25 100 GLU A N 1
ATOM 746 C CA . GLU A 1 100 ? -7.844 6.895 -1.683 1 98.25 100 GLU A CA 1
ATOM 747 C C . GLU A 1 100 ? -7.523 6.082 -0.429 1 98.25 100 GLU A C 1
ATOM 749 O O . GLU A 1 100 ? -6.414 6.168 0.106 1 98.25 100 GLU A O 1
ATOM 754 N N . VAL A 1 101 ? -8.453 5.254 -0.062 1 98.62 101 VAL A N 1
ATOM 755 C CA . VAL A 1 101 ? -8.312 4.465 1.158 1 98.62 101 VAL A CA 1
ATOM 756 C C . VAL A 1 101 ? -7.078 3.57 1.058 1 98.62 101 VAL A C 1
ATOM 758 O O . VAL A 1 101 ? -6.301 3.469 2.008 1 98.62 101 VAL A O 1
ATOM 761 N N . TRP A 1 102 ? -6.832 2.928 -0.091 1 98.12 102 TRP A N 1
ATOM 762 C CA . TRP A 1 102 ? -5.727 1.982 -0.205 1 98.12 102 TRP A CA 1
ATOM 763 C C . TRP A 1 102 ? -4.387 2.697 -0.099 1 98.12 102 TRP A C 1
ATOM 765 O O . TRP A 1 102 ? -3.436 2.166 0.481 1 98.12 102 TRP A O 1
ATOM 775 N N . GLN A 1 103 ? -4.332 3.928 -0.616 1 98.75 103 GLN A N 1
ATOM 776 C CA . GLN A 1 103 ? -3.111 4.723 -0.499 1 98.75 103 GLN A CA 1
ATOM 777 C C . GLN A 1 103 ? -2.828 5.082 0.956 1 98.75 103 GLN A C 1
ATOM 779 O O . GLN A 1 103 ? -1.683 5.016 1.406 1 98.75 103 GLN A O 1
ATOM 784 N N . LEU A 1 104 ? -3.893 5.426 1.625 1 98.88 104 LEU A N 1
ATOM 785 C CA . LEU A 1 104 ? -3.781 5.805 3.029 1 98.88 104 LEU A CA 1
ATOM 786 C C . LEU A 1 104 ? -3.379 4.609 3.885 1 98.88 104 LEU A C 1
ATOM 788 O O . LEU A 1 104 ? -2.617 4.754 4.844 1 98.88 104 LEU A O 1
ATOM 792 N N . LYS A 1 105 ? -3.891 3.422 3.553 1 98.69 105 LYS A N 1
ATOM 793 C CA . LYS A 1 105 ? -3.477 2.209 4.25 1 98.69 105 LYS A CA 1
ATOM 794 C C . LYS A 1 105 ? -2.006 1.9 3.99 1 98.69 105 LYS A C 1
ATOM 796 O O . LYS A 1 105 ? -1.3 1.419 4.879 1 98.69 105 LYS A O 1
ATOM 801 N N . GLU A 1 106 ? -1.551 2.1 2.756 1 98.38 106 GLU A N 1
ATOM 802 C CA . GLU A 1 106 ? -0.133 1.918 2.461 1 98.38 106 GLU A CA 1
ATOM 803 C C . GLU A 1 106 ? 0.726 2.893 3.264 1 98.38 106 GLU A C 1
ATOM 805 O O . GLU A 1 106 ? 1.787 2.52 3.77 1 98.38 106 GLU A O 1
ATOM 810 N N . LEU A 1 107 ? 0.257 4.156 3.379 1 98.81 107 LEU A N 1
ATOM 811 C CA . LEU A 1 107 ? 0.958 5.133 4.199 1 98.81 107 LEU A CA 1
ATOM 812 C C . LEU A 1 107 ? 1.026 4.676 5.652 1 98.81 107 LEU A C 1
ATOM 814 O O . LEU A 1 107 ? 2.078 4.77 6.289 1 98.81 107 LEU A O 1
ATOM 818 N N . LYS A 1 108 ? -0.083 4.207 6.145 1 98.69 108 LYS A N 1
ATOM 819 C CA . LYS A 1 108 ? -0.13 3.707 7.516 1 98.69 108 LYS A CA 1
ATOM 820 C C . LYS A 1 108 ? 0.846 2.551 7.711 1 98.69 108 LYS A C 1
ATOM 822 O O . LYS A 1 108 ? 1.576 2.51 8.703 1 98.69 108 LYS A O 1
ATOM 827 N N . HIS A 1 109 ? 0.834 1.658 6.719 1 97.94 109 HIS A N 1
ATOM 828 C CA . HIS A 1 109 ? 1.738 0.515 6.758 1 97.94 109 HIS A CA 1
ATOM 829 C C . HIS A 1 109 ? 3.195 0.963 6.766 1 97.94 109 HIS A C 1
ATOM 831 O O . HIS A 1 109 ? 4.043 0.331 7.402 1 97.94 109 HIS A O 1
ATOM 837 N N . ALA A 1 110 ? 3.469 2.119 6.18 1 98.06 110 ALA A N 1
ATOM 838 C CA . ALA A 1 110 ? 4.832 2.627 6.059 1 98.06 110 ALA A CA 1
ATOM 839 C C . ALA A 1 110 ? 5.25 3.377 7.32 1 98.06 110 ALA A C 1
ATOM 841 O O . ALA A 1 110 ? 6.418 3.744 7.477 1 98.06 110 ALA A O 1
ATOM 842 N N . GLY A 1 111 ? 4.254 3.697 8.211 1 98.25 111 GLY A N 1
ATOM 843 C CA . GLY A 1 111 ? 4.629 4.305 9.477 1 98.25 111 GLY A CA 1
ATOM 844 C C . GLY A 1 111 ? 3.895 5.602 9.758 1 98.25 111 GLY A C 1
ATOM 845 O O . GLY A 1 111 ? 4.062 6.199 10.82 1 98.25 111 GLY A O 1
ATOM 846 N N . ILE A 1 112 ? 3.078 6.062 8.836 1 98.69 112 ILE A N 1
ATOM 847 C CA . ILE A 1 112 ? 2.277 7.258 9.078 1 98.69 112 ILE A CA 1
ATOM 848 C C . ILE A 1 112 ? 1.196 6.957 10.109 1 98.69 112 ILE A C 1
ATOM 850 O O . ILE A 1 112 ? 0.469 5.965 9.992 1 98.69 112 ILE A O 1
ATOM 854 N N . ASP A 1 113 ? 1.105 7.82 11.055 1 98.25 113 ASP A N 1
ATOM 855 C CA . ASP A 1 113 ? 0.16 7.609 12.141 1 98.25 113 ASP A CA 1
ATOM 856 C C . ASP A 1 113 ? -1.09 8.469 11.961 1 98.25 113 ASP A C 1
ATOM 858 O O . ASP A 1 113 ? -2.182 8.078 12.383 1 98.25 113 ASP A O 1
ATOM 862 N N . ASN A 1 114 ? -0.857 9.617 11.398 1 98.5 114 ASN A N 1
ATOM 863 C CA . ASN A 1 114 ? -1.888 10.641 11.25 1 98.5 114 ASN A CA 1
ATOM 864 C C . ASN A 1 114 ? -1.96 11.164 9.82 1 98.5 114 ASN A C 1
ATOM 866 O O . ASN A 1 114 ? -0.967 11.125 9.086 1 98.5 114 ASN A O 1
ATOM 870 N N . TYR A 1 115 ? -3.107 11.602 9.469 1 98.88 115 TYR A N 1
ATOM 871 C CA . TYR A 1 115 ? -3.244 12.242 8.164 1 98.88 115 TYR A CA 1
ATOM 872 C C . TYR A 1 115 ? -3.92 13.602 8.289 1 98.88 115 TYR A C 1
ATOM 874 O O . TYR A 1 115 ? -5.035 13.703 8.805 1 98.88 115 TYR A O 1
ATOM 882 N N . ASN A 1 116 ? -3.203 14.594 7.871 1 98.75 116 ASN A N 1
ATOM 883 C CA . ASN A 1 116 ? -3.736 15.953 7.863 1 98.75 116 ASN A CA 1
ATOM 884 C C . ASN A 1 116 ? -4.34 16.312 6.508 1 98.75 116 ASN A C 1
ATOM 886 O O . ASN A 1 116 ? -3.666 16.219 5.48 1 98.75 116 ASN A O 1
ATOM 890 N N . HIS A 1 117 ? -5.566 16.703 6.527 1 98.88 117 HIS A N 1
ATOM 891 C CA . HIS A 1 117 ? -6.273 17.141 5.332 1 98.88 117 HIS A CA 1
ATOM 892 C C . HIS A 1 117 ? -7.348 18.172 5.676 1 98.88 117 HIS A C 1
ATOM 894 O O . HIS A 1 117 ? -8.469 17.797 6.035 1 98.88 117 HIS A O 1
ATOM 900 N N . ASN A 1 118 ? -7.035 19.406 5.469 1 98.75 118 ASN A N 1
ATOM 901 C CA . ASN A 1 118 ? -7.922 20.484 5.891 1 98.75 118 ASN A CA 1
ATOM 902 C C . ASN A 1 118 ? -9.117 20.625 4.949 1 98.75 118 ASN A C 1
ATOM 904 O O . ASN A 1 118 ? -8.992 20.391 3.748 1 98.75 118 ASN A O 1
ATOM 908 N N . LEU A 1 119 ? -10.211 21.109 5.523 1 98.81 119 LEU A N 1
ATOM 909 C CA . LEU A 1 119 ? -11.32 21.578 4.703 1 98.81 119 LEU A CA 1
ATOM 910 C C . LEU A 1 119 ? -11.031 22.969 4.129 1 98.81 119 LEU A C 1
ATOM 912 O O . LEU A 1 119 ? -11.688 23.391 3.178 1 98.81 119 LEU A O 1
ATOM 916 N N . GLU A 1 120 ? -10.117 23.641 4.66 1 98.44 120 GLU A N 1
ATOM 917 C CA . GLU A 1 120 ? -9.586 24.938 4.266 1 98.44 120 GLU A CA 1
ATOM 918 C C . GLU A 1 120 ? -10.578 26.062 4.578 1 98.44 120 GLU A C 1
ATOM 920 O O . GLU A 1 120 ? -10.219 27.062 5.207 1 98.44 120 GLU A O 1
ATOM 925 N N . THR A 1 121 ? -11.75 25.938 4.137 1 98.69 121 THR A N 1
ATOM 926 C CA . THR A 1 121 ? -12.812 26.906 4.422 1 98.69 121 THR A CA 1
ATOM 927 C C . THR A 1 121 ? -14.18 26.234 4.336 1 98.69 121 THR A C 1
ATOM 929 O O . THR A 1 121 ? -14.273 25.016 4.09 1 98.69 121 THR A O 1
ATOM 932 N N . ALA A 1 122 ? -15.242 27.016 4.68 1 98.81 122 ALA A N 1
ATOM 933 C CA . ALA A 1 122 ? -16.609 26.5 4.664 1 98.81 122 ALA A CA 1
ATOM 934 C C . ALA A 1 122 ? -17.016 26.062 3.262 1 98.81 122 ALA A C 1
ATOM 936 O O . ALA A 1 122 ? -16.578 26.656 2.27 1 98.81 122 ALA A O 1
ATOM 937 N N . LYS A 1 123 ? -17.891 25.016 3.236 1 98.81 123 LYS A N 1
ATOM 938 C CA . LYS A 1 123 ? -18.438 24.562 1.961 1 98.81 123 LYS A CA 1
ATOM 939 C C . LYS A 1 123 ? -19.047 25.703 1.171 1 98.81 123 LYS A C 1
ATOM 941 O O . LYS A 1 123 ? -18.828 25.828 -0.036 1 98.81 123 LYS A O 1
ATOM 946 N N . SER A 1 124 ? -19.75 26.594 1.77 1 98.81 124 SER A N 1
ATOM 947 C CA . SER A 1 124 ? -20.484 27.672 1.116 1 98.81 124 SER A CA 1
ATOM 948 C C . SER A 1 124 ? -19.531 28.734 0.577 1 98.81 124 SER A C 1
ATOM 950 O O . SER A 1 124 ? -19.938 29.578 -0.224 1 98.81 124 SER A O 1
ATOM 952 N N . PHE A 1 125 ? -18.344 28.75 1.012 1 98.69 125 PHE A N 1
ATOM 953 C CA . PHE A 1 125 ? -17.375 29.766 0.612 1 98.69 125 PHE A CA 1
ATOM 954 C C . PHE A 1 125 ? -16.297 29.172 -0.28 1 98.69 125 PHE A C 1
ATOM 956 O O . PHE A 1 125 ? -15.5 29.906 -0.87 1 98.69 125 PHE A O 1
ATOM 963 N N . TYR A 1 126 ? -16.312 27.906 -0.433 1 98.81 126 TYR A N 1
ATOM 964 C CA . TYR A 1 126 ? -15.18 27.141 -0.969 1 98.81 126 TYR A CA 1
ATOM 965 C C . TYR A 1 126 ? -14.93 27.516 -2.428 1 98.81 126 TYR A C 1
ATOM 967 O O . TYR A 1 126 ? -13.773 27.672 -2.842 1 98.81 126 TYR A O 1
ATOM 975 N N . GLU A 1 127 ? -15.922 27.688 -3.227 1 98.31 127 GLU A N 1
ATOM 976 C CA . GLU A 1 127 ? -15.766 27.969 -4.652 1 98.31 127 GLU A CA 1
ATOM 977 C C . GLU A 1 127 ? -15.109 29.328 -4.879 1 98.31 127 GLU A C 1
ATOM 979 O O . GLU A 1 127 ? -14.531 29.562 -5.938 1 98.31 127 GLU A O 1
ATOM 984 N N . GLN A 1 128 ? -15.188 30.188 -3.959 1 98.25 128 GLN A N 1
ATOM 985 C CA . GLN A 1 128 ? -14.539 31.484 -4.051 1 98.25 128 GLN A CA 1
ATOM 986 C C . GLN A 1 128 ? -13.039 31.375 -3.781 1 98.25 128 GLN A C 1
ATOM 988 O O . GLN A 1 128 ? -12.273 32.281 -4.094 1 98.25 128 GLN A O 1
ATOM 993 N N . ILE A 1 129 ? -12.664 30.281 -3.223 1 98.5 129 ILE A N 1
ATOM 994 C CA . ILE A 1 129 ? -11.289 30.125 -2.771 1 98.5 129 ILE A CA 1
ATOM 995 C C . ILE A 1 129 ? -10.539 29.172 -3.707 1 98.5 129 ILE A C 1
ATOM 997 O O . ILE A 1 129 ? -9.352 29.375 -3.984 1 98.5 129 ILE A O 1
ATOM 1001 N N . CYS A 1 130 ? -11.219 28.172 -4.152 1 98.5 130 CYS A N 1
ATOM 1002 C CA . CYS A 1 130 ? -10.602 27.156 -4.984 1 98.5 130 CYS A CA 1
ATOM 1003 C C . CYS A 1 130 ? -11.594 26.625 -6.02 1 98.5 130 CYS A C 1
ATOM 1005 O O . CYS A 1 130 ? -12.766 26.406 -5.711 1 98.5 130 CYS A O 1
ATOM 1007 N N . SER A 1 131 ? -11.102 26.344 -7.234 1 98.19 131 SER A N 1
ATOM 1008 C CA . SER A 1 131 ? -11.977 25.844 -8.281 1 98.19 131 SER A CA 1
ATOM 1009 C C . SER A 1 131 ? -11.461 24.516 -8.844 1 98.19 131 SER A C 1
ATOM 1011 O O . SER A 1 131 ? -12.195 23.797 -9.523 1 98.19 131 SER A O 1
ATOM 1013 N N . THR A 1 132 ? -10.289 24.188 -8.617 1 98.06 132 THR A N 1
ATOM 1014 C CA . THR A 1 132 ? -9.648 23.047 -9.273 1 98.06 132 THR A CA 1
ATOM 1015 C C . THR A 1 132 ? -10.062 21.734 -8.617 1 98.06 132 THR A C 1
ATOM 1017 O O . THR A 1 132 ? -9.984 20.672 -9.234 1 98.06 132 THR A O 1
ATOM 1020 N N . HIS A 1 133 ? -10.422 21.719 -7.406 1 97.88 133 HIS A N 1
ATOM 1021 C CA . HIS A 1 133 ? -11 20.578 -6.707 1 97.88 133 HIS A CA 1
ATOM 1022 C C . HIS A 1 133 ? -12.109 21.016 -5.75 1 97.88 133 HIS A C 1
ATOM 1024 O O . HIS A 1 133 ? -12.18 22.188 -5.383 1 97.88 133 HIS A O 1
ATOM 1030 N N . SER A 1 134 ? -12.898 20.109 -5.328 1 98.25 134 SER A N 1
ATOM 1031 C CA . SER A 1 134 ? -14.125 20.484 -4.637 1 98.25 134 SER A CA 1
ATOM 1032 C C . SER A 1 134 ? -13.992 20.297 -3.129 1 98.25 134 SER A C 1
ATOM 1034 O O . SER A 1 134 ? -13.125 19.547 -2.668 1 98.25 134 SER A O 1
ATOM 1036 N N . TRP A 1 135 ? -14.812 20.984 -2.469 1 98.69 135 TRP A N 1
ATOM 1037 C CA . TRP A 1 135 ? -14.922 20.812 -1.025 1 98.69 135 TRP A CA 1
ATOM 1038 C C . TRP A 1 135 ? -15.297 19.375 -0.675 1 98.69 135 TRP A C 1
ATOM 1040 O O . TRP A 1 135 ? -14.766 18.797 0.279 1 98.69 135 TRP A O 1
ATOM 1050 N N . GLU A 1 136 ? -16.203 18.781 -1.441 1 98.75 136 GLU A N 1
ATOM 1051 C CA . GLU A 1 136 ? -16.656 17.406 -1.192 1 98.75 136 GLU A CA 1
ATOM 1052 C C . GLU A 1 136 ? -15.5 16.422 -1.265 1 98.75 136 GLU A C 1
ATOM 1054 O O . GLU A 1 136 ? -15.453 15.461 -0.496 1 98.75 136 GLU A O 1
ATOM 1059 N N . GLU A 1 137 ? -14.68 16.672 -2.203 1 98.5 137 GLU A N 1
ATOM 1060 C CA . GLU A 1 137 ? -13.508 15.812 -2.33 1 98.5 137 GLU A CA 1
ATOM 1061 C C . GLU A 1 137 ? -12.648 15.852 -1.067 1 98.5 137 GLU A C 1
ATOM 1063 O O . GLU A 1 137 ? -12.141 14.82 -0.625 1 98.5 137 GLU A O 1
ATOM 1068 N N . ARG A 1 138 ? -12.484 17.047 -0.51 1 98.81 138 ARG A N 1
ATOM 1069 C CA . ARG A 1 138 ? -11.703 17.188 0.716 1 98.81 138 ARG A CA 1
ATOM 1070 C C . ARG A 1 138 ? -12.383 16.469 1.876 1 98.81 138 ARG A C 1
ATOM 1072 O O . ARG A 1 138 ? -11.727 15.75 2.639 1 98.81 138 ARG A O 1
ATOM 1079 N N . TYR A 1 139 ? -13.664 16.656 1.959 1 98.88 139 TYR A N 1
ATOM 1080 C CA . TYR A 1 139 ? -14.43 16 3.016 1 98.88 139 TYR A CA 1
ATOM 1081 C C . TYR A 1 139 ? -14.32 14.484 2.908 1 98.88 139 TYR A C 1
ATOM 1083 O O . TYR A 1 139 ? -14.109 13.797 3.912 1 98.88 139 TYR A O 1
ATOM 1091 N N . GLN A 1 140 ? -14.453 13.969 1.717 1 98.88 140 GLN A N 1
ATOM 1092 C CA . GLN A 1 140 ? -14.359 12.531 1.489 1 98.88 140 GLN A CA 1
ATOM 1093 C C . GLN A 1 140 ? -12.984 12 1.87 1 98.88 140 GLN A C 1
ATOM 1095 O O . GLN A 1 140 ? -12.859 10.891 2.402 1 98.88 140 GLN A O 1
ATOM 1100 N N . THR A 1 141 ? -11.93 12.742 1.56 1 98.94 141 THR A N 1
ATOM 1101 C CA . THR A 1 141 ? -10.578 12.328 1.914 1 98.94 141 THR A CA 1
ATOM 1102 C C . THR A 1 141 ? -10.43 12.203 3.428 1 98.94 141 THR A C 1
ATOM 1104 O O . THR A 1 141 ? -9.734 11.305 3.916 1 98.94 141 THR A O 1
ATOM 1107 N N . CYS A 1 142 ? -11.055 13.094 4.156 1 98.94 142 CYS A N 1
ATOM 1108 C CA . CYS A 1 142 ? -11.062 12.977 5.609 1 98.94 142 CYS A CA 1
ATOM 1109 C C . CYS A 1 142 ? -11.703 11.672 6.055 1 98.94 142 CYS A C 1
ATOM 1111 O O . CYS A 1 142 ? -11.172 10.984 6.934 1 98.94 142 CYS A O 1
ATOM 1113 N N . LEU A 1 143 ? -12.773 11.312 5.441 1 98.94 143 LEU A N 1
ATOM 1114 C CA . LEU A 1 143 ? -13.438 10.055 5.762 1 98.94 143 LEU A CA 1
ATOM 1115 C C . LEU A 1 143 ? -12.555 8.867 5.387 1 98.94 143 LEU A C 1
ATOM 1117 O O . LEU A 1 143 ? -12.484 7.879 6.121 1 98.94 143 LEU A O 1
ATOM 1121 N N . ASN A 1 144 ? -11.922 8.977 4.254 1 98.88 144 ASN A N 1
ATOM 1122 C CA . ASN A 1 144 ? -11 7.922 3.828 1 98.88 144 ASN A CA 1
ATOM 1123 C C . ASN A 1 144 ? -9.891 7.703 4.852 1 98.88 144 ASN A C 1
ATOM 1125 O O . ASN A 1 144 ? -9.492 6.562 5.105 1 98.88 144 ASN A O 1
ATOM 1129 N N . ALA A 1 145 ? -9.344 8.812 5.363 1 98.88 145 ALA A N 1
ATOM 1130 C CA . ALA A 1 145 ? -8.281 8.711 6.359 1 98.88 145 ALA A CA 1
ATOM 1131 C C . ALA A 1 145 ? -8.742 7.926 7.582 1 98.88 145 ALA A C 1
ATOM 1133 O O . ALA A 1 145 ? -8.023 7.059 8.078 1 98.88 145 ALA A O 1
ATOM 1134 N N . LYS A 1 146 ? -9.93 8.188 8.023 1 98.88 146 LYS A N 1
ATOM 1135 C CA . LYS A 1 146 ? -10.492 7.465 9.164 1 98.88 146 LYS A CA 1
ATOM 1136 C C . LYS A 1 146 ? -10.719 5.992 8.828 1 98.88 146 LYS A C 1
ATOM 1138 O O . LYS A 1 146 ? -10.406 5.109 9.633 1 98.88 146 LYS A O 1
ATOM 1143 N N . GLU A 1 147 ? -11.211 5.785 7.652 1 98.69 147 GLU A N 1
ATOM 1144 C CA . GLU A 1 147 ? -11.445 4.418 7.207 1 98.69 147 GLU A CA 1
ATOM 1145 C C . GLU A 1 147 ? -10.141 3.625 7.152 1 98.69 147 GLU A C 1
ATOM 1147 O O . GLU A 1 147 ? -10.125 2.426 7.438 1 98.69 147 GLU A O 1
ATOM 1152 N N . ALA A 1 148 ? -9.102 4.254 6.805 1 98.62 148 ALA A N 1
ATOM 1153 C CA . ALA A 1 148 ? -7.801 3.609 6.684 1 98.62 148 ALA A CA 1
ATOM 1154 C C . ALA A 1 148 ? -7.18 3.355 8.055 1 98.62 148 ALA A C 1
ATOM 1156 O O . ALA A 1 148 ? -6.125 2.725 8.156 1 98.62 148 ALA A O 1
ATOM 1157 N N . GLY A 1 149 ? -7.809 3.887 9.125 1 98.44 149 GLY A N 1
ATOM 1158 C CA . GLY A 1 149 ? -7.316 3.668 10.477 1 98.44 149 GLY A CA 1
ATOM 1159 C C . GLY A 1 149 ? -6.289 4.699 10.906 1 98.44 149 GLY A C 1
ATOM 1160 O O . GLY A 1 149 ? -5.551 4.48 11.867 1 98.44 149 GLY A O 1
ATOM 1161 N N . LEU A 1 150 ? -6.195 5.801 10.188 1 98.69 150 LEU A N 1
ATOM 1162 C CA . LEU A 1 150 ? -5.316 6.898 10.57 1 98.69 150 LEU A CA 1
ATOM 1163 C C . LEU A 1 150 ? -6.043 7.875 11.492 1 98.69 150 LEU A C 1
ATOM 1165 O O . LEU A 1 150 ? -7.27 7.992 11.445 1 98.69 150 LEU A O 1
ATOM 1169 N N . ASN A 1 151 ? -5.246 8.484 12.352 1 98.44 151 ASN A N 1
ATOM 1170 C CA . ASN A 1 151 ? -5.828 9.578 13.117 1 98.44 151 ASN A CA 1
ATOM 1171 C C . ASN A 1 151 ? -6.012 10.828 12.258 1 98.44 151 ASN A C 1
ATOM 1173 O O . ASN A 1 151 ? -5.059 11.312 11.648 1 98.44 151 ASN A O 1
ATOM 1177 N N . LEU A 1 152 ? -7.207 11.336 12.281 1 98.75 152 LEU A N 1
ATOM 1178 C CA . LEU A 1 152 ? -7.531 12.445 11.383 1 98.75 152 LEU A CA 1
ATOM 1179 C C . LEU A 1 152 ? -7.16 13.781 12.016 1 98.75 152 LEU A C 1
ATOM 1181 O O . LEU A 1 152 ? -7.535 14.062 13.156 1 98.75 152 LEU A O 1
ATOM 1185 N N . CYS A 1 153 ? -6.367 14.523 11.336 1 98.69 153 CYS A N 1
ATOM 1186 C CA . CYS A 1 153 ? -6.152 15.945 11.578 1 98.69 153 CYS A CA 1
ATOM 1187 C C . CYS A 1 153 ? -6.797 16.797 10.484 1 98.69 153 CYS A C 1
ATOM 1189 O O . CYS A 1 153 ? -6.469 16.641 9.305 1 98.69 153 CYS A O 1
ATOM 1191 N N . THR A 1 154 ? -7.727 17.641 10.883 1 98.88 154 THR A N 1
ATOM 1192 C CA . THR A 1 154 ? -8.367 18.469 9.859 1 98.88 154 THR A CA 1
ATOM 1193 C C . THR A 1 154 ? -8.836 19.797 10.445 1 98.88 154 THR A C 1
ATOM 1195 O O . THR A 1 154 ? -9.266 19.844 11.602 1 98.88 154 THR A O 1
ATOM 1198 N N . GLY A 1 155 ? -8.703 20.828 9.742 1 98.69 155 GLY A N 1
ATOM 1199 C CA . GLY A 1 155 ? -9.062 22.203 10.086 1 98.69 155 GLY A CA 1
ATOM 1200 C C . GLY A 1 155 ? -9.195 23.109 8.875 1 98.69 155 GLY A C 1
ATOM 1201 O O . GLY A 1 155 ? -9.805 22.719 7.875 1 98.69 155 GLY A O 1
ATOM 1202 N N . GLY A 1 156 ? -8.688 24.25 9.109 1 98.38 156 GLY A N 1
ATOM 1203 C CA . GLY A 1 156 ? -8.805 25.188 8.016 1 98.38 156 GLY A CA 1
ATOM 1204 C C . GLY A 1 156 ? -8.102 26.516 8.281 1 98.38 156 GLY A C 1
ATOM 1205 O O . GLY A 1 156 ? -7.258 26.594 9.18 1 98.38 156 GLY A O 1
ATOM 1206 N N . ILE A 1 157 ? -8.352 27.406 7.395 1 98.62 157 ILE A N 1
ATOM 1207 C CA . ILE A 1 157 ? -7.738 28.734 7.434 1 98.62 157 ILE A CA 1
ATOM 1208 C C . ILE A 1 157 ? -8.812 29.797 7.641 1 98.62 157 ILE A C 1
ATOM 1210 O O . ILE A 1 157 ? -9.805 29.844 6.902 1 98.62 157 ILE A O 1
ATOM 1214 N N . PHE A 1 158 ? -8.648 30.625 8.625 1 98.69 158 PHE A N 1
ATOM 1215 C CA . PHE A 1 158 ? -9.57 31.719 8.906 1 98.69 158 PHE A CA 1
ATOM 1216 C C . PHE A 1 158 ? -8.977 33.062 8.469 1 98.69 158 PHE A C 1
ATOM 1218 O O . PHE A 1 158 ? -7.766 33.25 8.516 1 98.69 158 PHE A O 1
ATOM 1225 N N . GLY A 1 159 ? -9.852 33.969 8.086 1 98.06 159 GLY A N 1
ATOM 1226 C CA . GLY A 1 159 ? -9.422 35.312 7.652 1 98.06 159 GLY A CA 1
ATOM 1227 C C . GLY A 1 159 ? -9.234 35.406 6.152 1 98.06 159 GLY A C 1
ATOM 1228 O O . GLY A 1 159 ? -8.492 36.25 5.668 1 98.06 159 GLY A O 1
ATOM 1229 N N . LEU A 1 160 ? -9.891 34.531 5.414 1 98.12 160 LEU A N 1
ATOM 1230 C CA . LEU A 1 160 ? -9.766 34.5 3.963 1 98.12 160 LEU A CA 1
ATOM 1231 C C . LEU A 1 160 ? -10.766 35.469 3.311 1 98.12 160 LEU A C 1
ATOM 1233 O O . LEU A 1 160 ? -10.766 35.625 2.09 1 98.12 160 LEU A O 1
ATOM 1237 N N . GLY A 1 161 ? -11.555 36.062 4.051 1 97.12 161 GLY A N 1
ATOM 1238 C CA . GLY A 1 161 ? -12.648 36.906 3.543 1 97.12 161 GLY A CA 1
ATOM 1239 C C . GLY A 1 161 ? -14.016 36.312 3.818 1 97.12 161 GLY A C 1
ATOM 1240 O O . GLY A 1 161 ? -15.031 36.844 3.4 1 97.12 161 GLY A O 1
ATOM 1241 N N . GLU A 1 162 ? -14.07 35.219 4.48 1 97.88 162 GLU A N 1
ATOM 1242 C CA . GLU A 1 162 ? -15.32 34.531 4.809 1 97.88 162 GLU A CA 1
ATOM 1243 C C . GLU A 1 162 ? -16.109 35.312 5.852 1 97.88 162 GLU A C 1
ATOM 1245 O O . GLU A 1 162 ? -15.539 36.062 6.648 1 97.88 162 GLU A O 1
ATOM 1250 N N . SER A 1 163 ? -17.359 35.094 5.891 1 97.62 163 SER A N 1
ATOM 1251 C CA . SER A 1 163 ? -18.234 35.719 6.883 1 97.62 163 SER A CA 1
ATOM 1252 C C . SER A 1 163 ? -18.188 34.969 8.211 1 97.62 163 SER A C 1
ATOM 1254 O O . SER A 1 163 ? -17.641 33.844 8.281 1 97.62 163 SER A O 1
ATOM 1256 N N . LYS A 1 164 ? -18.734 35.656 9.219 1 97.75 164 LYS A N 1
ATOM 1257 C CA . LYS A 1 164 ? -18.828 35 10.516 1 97.75 164 LYS A CA 1
ATOM 1258 C C . LYS A 1 164 ? -19.656 33.688 10.414 1 97.75 164 LYS A C 1
ATOM 1260 O O . LYS A 1 164 ? -19.312 32.688 11.055 1 97.75 164 LYS A O 1
ATOM 1265 N N . GLU A 1 165 ? -20.719 33.75 9.664 1 98.44 165 GLU A N 1
ATOM 1266 C CA . GLU A 1 165 ? -21.547 32.562 9.461 1 98.44 165 GLU A CA 1
ATOM 1267 C C . GLU A 1 165 ? -20.766 31.438 8.789 1 98.44 165 GLU A C 1
ATOM 1269 O O . GLU A 1 165 ? -20.938 30.266 9.133 1 98.44 165 GLU A O 1
ATOM 1274 N N . GLN A 1 166 ? -19.969 31.781 7.879 1 98.69 166 GLN A N 1
ATOM 1275 C CA . GLN A 1 166 ? -19.141 30.812 7.172 1 98.69 166 GLN A CA 1
ATOM 1276 C C . GLN A 1 166 ? -18.078 30.219 8.086 1 98.69 166 GLN A C 1
ATOM 1278 O O . GLN A 1 166 ? -17.734 29.031 7.969 1 98.69 166 GLN A O 1
ATOM 1283 N N . ARG A 1 167 ? -17.531 31.062 9.008 1 98.69 167 ARG A N 1
ATOM 1284 C CA . ARG A 1 167 ? -16.625 30.531 10.016 1 98.69 167 ARG A CA 1
ATOM 1285 C C . ARG A 1 167 ? -17.312 29.453 10.859 1 98.69 167 ARG A C 1
ATOM 1287 O O . ARG A 1 167 ? -16.75 28.391 11.102 1 98.69 167 ARG A O 1
ATOM 1294 N N . GLU A 1 168 ? -18.516 29.797 11.266 1 98.62 168 GLU A N 1
ATOM 1295 C CA . GLU A 1 168 ? -19.297 28.859 12.055 1 98.62 168 GLU A CA 1
ATOM 1296 C C . GLU A 1 168 ? -19.594 27.578 11.273 1 98.62 168 GLU A C 1
ATOM 1298 O O . GLU A 1 168 ? -19.484 26.469 11.805 1 98.62 168 GLU A O 1
ATOM 1303 N N . GLU A 1 169 ? -19.953 27.781 10.039 1 98.81 169 GLU A N 1
ATOM 1304 C CA . GLU A 1 169 ? -20.219 26.656 9.156 1 98.81 169 GLU A CA 1
ATOM 1305 C C . GLU A 1 169 ? -19.016 25.719 9.07 1 98.81 169 GLU A C 1
ATOM 1307 O O . GLU A 1 169 ? -19.156 24.5 9.211 1 98.81 169 GLU A O 1
ATOM 1312 N N . MET A 1 170 ? -17.875 26.25 8.836 1 98.88 170 MET A N 1
ATOM 1313 C CA . MET A 1 170 ? -16.672 25.453 8.727 1 98.88 170 MET A CA 1
ATOM 1314 C C . MET A 1 170 ? -16.391 24.703 10.031 1 98.88 170 MET A C 1
ATOM 1316 O O . MET A 1 170 ? -16.047 23.516 10.008 1 98.88 170 MET A O 1
ATOM 1320 N N . MET A 1 171 ? -16.516 25.438 11.125 1 98.88 171 MET A N 1
ATOM 1321 C CA . MET A 1 171 ? -16.234 24.812 12.414 1 98.88 171 MET A CA 1
ATOM 1322 C C . MET A 1 171 ? -17.188 23.641 12.664 1 98.88 171 MET A C 1
ATOM 1324 O O . MET A 1 171 ? -16.781 22.609 13.195 1 98.88 171 MET A O 1
ATOM 1328 N N . ASP A 1 172 ? -18.406 23.766 12.297 1 98.94 172 ASP A N 1
ATOM 1329 C CA . ASP A 1 172 ? -19.375 22.672 12.422 1 98.94 172 ASP A CA 1
ATOM 1330 C C . ASP A 1 172 ? -19 21.5 11.516 1 98.94 172 ASP A C 1
ATOM 1332 O O . ASP A 1 172 ? -19.141 20.344 11.906 1 98.94 172 ASP A O 1
ATOM 1336 N N . GLN A 1 173 ? -18.609 21.812 10.328 1 98.94 173 GLN A N 1
ATOM 1337 C CA . GLN A 1 173 ? -18.188 20.797 9.375 1 98.94 173 GLN A CA 1
ATOM 1338 C C . GLN A 1 173 ? -16.984 20.031 9.891 1 98.94 173 GLN A C 1
ATOM 1340 O O . GLN A 1 173 ? -16.938 18.797 9.789 1 98.94 173 GLN A O 1
ATOM 1345 N N . ILE A 1 174 ? -16.031 20.719 10.445 1 98.94 174 ILE A N 1
ATOM 1346 C CA . ILE A 1 174 ? -14.852 20.094 11.055 1 98.94 174 ILE A CA 1
ATOM 1347 C C . ILE A 1 174 ? -15.289 19.188 12.195 1 98.94 174 ILE A C 1
ATOM 1349 O O . ILE A 1 174 ? -14.859 18.031 12.266 1 98.94 174 ILE A O 1
ATOM 1353 N N . ALA A 1 175 ? -16.141 19.688 13.047 1 98.88 175 ALA A N 1
ATOM 1354 C CA . ALA A 1 175 ? -16.594 18.922 14.211 1 98.88 175 ALA A CA 1
ATOM 1355 C C . ALA A 1 175 ? -17.297 17.641 13.781 1 98.88 175 ALA A C 1
ATOM 1357 O O . ALA A 1 175 ? -17.188 16.609 14.445 1 98.88 175 ALA A O 1
ATOM 1358 N N . SER A 1 176 ? -18 17.688 12.68 1 98.81 176 SER A N 1
ATOM 1359 C CA . SER A 1 176 ? -18.766 16.531 12.195 1 98.81 176 SER A CA 1
ATOM 1360 C C . SER A 1 176 ? -17.844 15.375 11.836 1 98.81 176 SER A C 1
ATOM 1362 O O . SER A 1 176 ? -18.281 14.219 11.805 1 98.81 176 SER A O 1
ATOM 1364 N N . LEU A 1 177 ? -16.578 15.641 11.633 1 98.88 177 LEU A N 1
ATOM 1365 C CA . LEU A 1 177 ? -15.602 14.625 11.234 1 98.88 177 LEU A CA 1
ATOM 1366 C C . LEU A 1 177 ? -14.953 13.984 12.461 1 98.88 177 LEU A C 1
ATOM 1368 O O . LEU A 1 177 ? -14.227 13 12.336 1 98.88 177 LEU A O 1
ATOM 1372 N N . GLU A 1 178 ? -15.203 14.547 13.617 1 98.56 178 GLU A N 1
ATOM 1373 C CA . GLU A 1 178 ? -14.664 14.031 14.875 1 98.56 178 GLU A CA 1
ATOM 1374 C C . GLU A 1 178 ? -13.156 13.805 14.766 1 98.56 178 GLU A C 1
ATOM 1376 O O . GLU A 1 178 ? -12.672 12.703 15.039 1 98.56 178 GLU A O 1
ATOM 1381 N N . PRO A 1 179 ? -12.422 14.82 14.445 1 98.69 179 PRO A N 1
ATOM 1382 C CA . PRO A 1 179 ? -10.977 14.672 14.266 1 98.69 179 PRO A CA 1
ATOM 1383 C C . PRO A 1 179 ? -10.234 14.508 15.594 1 98.69 179 PRO A C 1
ATOM 1385 O O . PRO A 1 179 ? -10.75 14.898 16.641 1 98.69 179 PRO A O 1
ATOM 1388 N N . MET A 1 180 ? -9.109 13.891 15.516 1 97.75 180 MET A N 1
ATOM 1389 C CA . MET A 1 180 ? -8.219 13.828 16.672 1 97.75 180 MET A CA 1
ATOM 1390 C C . MET A 1 180 ? -7.582 15.188 16.938 1 97.75 180 MET A C 1
ATOM 1392 O O . MET A 1 180 ? -7.395 15.57 18.094 1 97.75 180 MET A O 1
ATOM 1396 N N . SER A 1 181 ? -7.27 15.891 15.906 1 97.94 181 SER A N 1
ATOM 1397 C CA . SER A 1 181 ? -6.617 17.188 15.992 1 97.94 181 SER A CA 1
ATOM 1398 C C . SER A 1 181 ? -7.191 18.172 14.977 1 97.94 181 SER A C 1
ATOM 1400 O O . SER A 1 181 ? -7.57 17.781 13.875 1 97.94 181 SER A O 1
ATOM 1402 N N . VAL A 1 182 ? -7.289 19.391 15.398 1 98.81 182 VAL A N 1
ATOM 1403 C CA . VAL A 1 182 ? -7.816 20.453 14.547 1 98.81 182 VAL A CA 1
ATOM 1404 C C . VAL A 1 182 ? -6.777 21.562 14.391 1 98.81 182 VAL A C 1
ATOM 1406 O O . VAL A 1 182 ? -6.656 22.438 15.25 1 98.81 182 VAL A O 1
ATOM 1409 N N . PRO A 1 183 ? -6.105 21.531 13.312 1 98.81 183 PRO A N 1
ATOM 1410 C CA . PRO A 1 183 ? -5.258 22.688 13.016 1 98.81 183 PRO A CA 1
ATOM 1411 C C . PRO A 1 183 ? -6.062 23.938 12.672 1 98.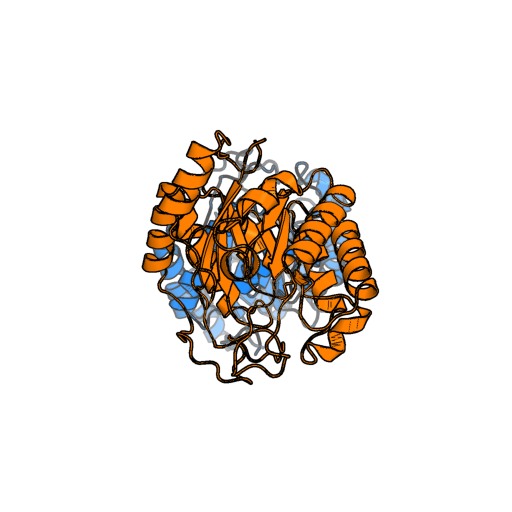81 183 PRO A C 1
ATOM 1413 O O . PRO A 1 183 ? -6.914 23.906 11.781 1 98.81 183 PRO A O 1
ATOM 1416 N N . ILE A 1 184 ? -5.828 24.984 13.367 1 98.81 184 ILE A N 1
ATOM 1417 C CA . ILE A 1 184 ? -6.398 26.297 13.102 1 98.81 184 ILE A CA 1
ATOM 1418 C C . ILE A 1 184 ? -5.312 27.234 12.562 1 98.81 184 ILE A C 1
ATOM 1420 O O . ILE A 1 184 ? -4.348 27.531 13.266 1 98.81 184 ILE A O 1
ATOM 1424 N N . ASN A 1 185 ? -5.504 27.625 11.359 1 98.5 185 ASN A N 1
ATOM 1425 C CA . ASN A 1 185 ? -4.594 28.562 10.719 1 98.5 185 ASN A CA 1
ATOM 1426 C C . ASN A 1 185 ? -5.262 29.922 10.484 1 98.5 185 ASN A C 1
ATOM 1428 O O . ASN A 1 185 ? -6.488 30 10.391 1 98.5 185 ASN A O 1
ATOM 1432 N N . PHE A 1 186 ? -4.449 30.891 10.43 1 98.44 186 PHE A N 1
ATOM 1433 C CA . PHE A 1 186 ? -4.895 32.219 10.078 1 98.44 186 PHE A CA 1
ATOM 1434 C C . PHE A 1 186 ? -4.188 32.719 8.82 1 98.44 186 PHE A C 1
ATOM 1436 O O . PHE A 1 186 ? -2.982 32.5 8.656 1 98.44 186 PHE A O 1
ATOM 1443 N N . TYR A 1 187 ? -4.977 33.344 7.98 1 98 187 TYR A N 1
ATOM 1444 C CA . TYR A 1 187 ? -4.477 33.719 6.668 1 98 187 TYR A CA 1
ATOM 1445 C C . TYR A 1 187 ? -3.26 34.625 6.793 1 98 187 TYR A C 1
ATOM 1447 O O . TYR A 1 187 ? -3.277 35.625 7.555 1 98 187 TYR A O 1
ATOM 1455 N N . HIS A 1 188 ? -2.201 34.219 6.117 1 95.75 188 HIS A N 1
ATOM 1456 C CA . HIS A 1 188 ? -1 35.062 5.973 1 95.75 188 HIS A CA 1
ATOM 1457 C C . HIS A 1 188 ? -0.988 35.781 4.633 1 95.75 188 HIS A C 1
ATOM 1459 O O . HIS A 1 188 ? -0.625 35.188 3.607 1 95.75 188 HIS A O 1
ATOM 1465 N N . PRO A 1 189 ? -1.295 37.094 4.699 1 95.62 189 PRO A N 1
ATOM 1466 C CA . PRO A 1 189 ? -1.37 37.812 3.436 1 95.62 189 PRO A CA 1
ATOM 1467 C C . PRO A 1 189 ? -0.05 37.812 2.668 1 95.62 189 PRO A C 1
ATOM 1469 O O . PRO A 1 189 ? 1.022 37.844 3.277 1 95.62 189 PRO A O 1
ATOM 1472 N N . ASN A 1 190 ? -0.158 37.688 1.458 1 95.75 190 ASN A N 1
ATOM 1473 C CA . ASN A 1 190 ? 0.951 37.75 0.511 1 95.75 190 ASN A CA 1
ATOM 1474 C C . ASN A 1 190 ? 0.569 38.531 -0.751 1 95.75 190 ASN A C 1
ATOM 1476 O O . ASN A 1 190 ? -0.512 38.312 -1.306 1 95.75 190 ASN A O 1
ATOM 1480 N N . GLU A 1 191 ? 1.426 39.375 -1.153 1 95.81 191 GLU A N 1
ATOM 1481 C CA . GLU A 1 191 ? 1.126 40.281 -2.271 1 95.81 191 GLU A CA 1
ATOM 1482 C C . GLU A 1 191 ? 0.872 39.5 -3.553 1 95.81 191 GLU A C 1
ATOM 1484 O O . GLU A 1 191 ? 0.152 39.938 -4.441 1 95.81 191 GLU A O 1
ATOM 1489 N N . ALA A 1 192 ? 1.44 38.344 -3.635 1 96.5 192 ALA A N 1
ATOM 1490 C CA . ALA A 1 192 ? 1.294 37.531 -4.84 1 96.5 192 ALA A CA 1
ATOM 1491 C C . ALA A 1 192 ? -0.097 36.906 -4.914 1 96.5 192 ALA A C 1
ATOM 1493 O O . ALA A 1 192 ? -0.513 36.438 -5.973 1 96.5 192 ALA A O 1
ATOM 1494 N N . LEU A 1 193 ? -0.791 36.875 -3.838 1 97.5 193 LEU A N 1
ATOM 1495 C CA . LEU A 1 193 ? -2.059 36.156 -3.762 1 97.5 193 LEU A CA 1
ATOM 1496 C C . LEU A 1 193 ? -3.232 37.125 -4.012 1 97.5 193 LEU A C 1
ATOM 1498 O O . LEU A 1 193 ? -3.158 38.312 -3.691 1 97.5 193 LEU A O 1
ATOM 1502 N N . PRO A 1 194 ? -4.277 36.562 -4.582 1 97.19 194 PRO A N 1
ATOM 1503 C CA . PRO A 1 194 ? -5.391 37.406 -5.02 1 97.19 194 PRO A CA 1
ATOM 1504 C C . PRO A 1 194 ? -6.34 37.781 -3.879 1 97.19 194 PRO A C 1
ATOM 1506 O O . PRO A 1 194 ? -7.332 38.469 -4.094 1 97.19 194 PRO A O 1
ATOM 1509 N N . LEU A 1 195 ? -6.098 37.344 -2.693 1 97.25 195 LEU A N 1
ATOM 1510 C CA . LEU A 1 195 ? -6.949 37.625 -1.548 1 97.25 195 LEU A CA 1
ATOM 1511 C C . LEU A 1 195 ? -6.562 38.969 -0.91 1 97.25 195 LEU A C 1
ATOM 1513 O O . LEU A 1 195 ? -5.449 39.469 -1.116 1 97.25 195 LEU A O 1
ATOM 1517 N N . PRO A 1 196 ? -7.48 39.469 -0.132 1 93.5 196 PRO A N 1
ATOM 1518 C CA . PRO A 1 196 ? -7.164 40.719 0.555 1 93.5 196 PRO A CA 1
ATOM 1519 C C . PRO A 1 196 ? -5.93 40.625 1.451 1 93.5 196 PRO A C 1
ATOM 1521 O O . PRO A 1 196 ? -5.699 39.562 2.055 1 93.5 196 PRO A O 1
ATOM 1524 N N . GLN A 1 197 ? -5.301 41.719 1.583 1 93.56 197 GLN A N 1
ATOM 1525 C CA . GLN A 1 197 ? -4.074 41.75 2.371 1 93.56 197 GLN A CA 1
ATOM 1526 C C . GLN A 1 197 ? -4.375 42 3.846 1 93.56 197 GLN A C 1
ATOM 1528 O O . GLN A 1 197 ? -3.766 42.875 4.465 1 93.56 197 GLN A O 1
ATOM 1533 N N . THR A 1 198 ? -5.312 41.438 4.301 1 93.56 198 THR A N 1
ATOM 1534 C CA . THR A 1 198 ? -5.723 41.5 5.699 1 93.56 198 THR A CA 1
ATOM 1535 C C . THR A 1 198 ? -5.984 40.094 6.25 1 93.56 198 THR A C 1
ATOM 1537 O O . THR A 1 198 ? -6.164 39.156 5.484 1 93.56 198 THR A O 1
ATOM 1540 N N . THR A 1 199 ? -5.836 40.031 7.543 1 94.44 199 THR A N 1
ATOM 1541 C CA . THR A 1 199 ? -6.141 38.781 8.219 1 94.44 199 THR A CA 1
ATOM 1542 C C . THR A 1 199 ? -7.109 39 9.375 1 94.44 199 THR A C 1
ATOM 1544 O O . THR A 1 199 ? -7.676 40.094 9.508 1 94.44 199 THR A O 1
ATOM 1547 N N . ILE A 1 200 ? -7.395 38 10.062 1 96.62 200 ILE A N 1
ATOM 1548 C CA . ILE A 1 200 ? -8.352 38.062 11.156 1 96.62 200 ILE A CA 1
ATOM 1549 C C . ILE A 1 200 ? -7.754 38.844 12.328 1 96.62 200 ILE A C 1
ATOM 1551 O O . ILE A 1 200 ? -6.535 38.844 12.516 1 96.62 200 ILE A O 1
ATOM 1555 N N . ASP A 1 201 ? -8.516 39.531 13.086 1 96.25 201 ASP A N 1
ATOM 1556 C CA . ASP A 1 201 ? -8.008 40.219 14.266 1 96.25 201 ASP A CA 1
ATOM 1557 C C . ASP A 1 201 ? -7.863 39.25 15.438 1 96.25 201 ASP A C 1
ATOM 1559 O O . ASP A 1 201 ? -8.578 38.25 15.516 1 96.25 201 ASP A O 1
ATOM 1563 N N . PRO A 1 202 ? -6.988 39.531 16.359 1 98 202 PRO A N 1
ATOM 1564 C CA . PRO A 1 202 ? -6.676 38.625 17.469 1 98 202 PRO A CA 1
ATOM 1565 C C . PRO A 1 202 ? -7.91 38.25 18.281 1 98 202 PRO A C 1
ATOM 1567 O O . PRO A 1 202 ? -8.031 37.094 18.734 1 98 202 PRO A O 1
ATOM 1570 N N . SER A 1 203 ? -8.805 39.219 18.484 1 98 203 SER A N 1
ATOM 1571 C CA . SER A 1 203 ? -10 38.938 19.281 1 98 203 SER A CA 1
ATOM 1572 C C . SER A 1 203 ? -10.883 37.906 18.609 1 98 203 SER A C 1
ATOM 1574 O O . SER A 1 203 ? -11.359 36.969 19.266 1 98 203 SER A O 1
ATOM 1576 N N . ASP A 1 204 ? -11.086 38.094 17.328 1 98.12 204 ASP A N 1
ATOM 1577 C CA . ASP A 1 204 ? -11.859 37.125 16.562 1 98.12 204 ASP A CA 1
ATOM 1578 C C . ASP A 1 204 ? -11.156 35.75 16.547 1 98.12 204 ASP A C 1
ATOM 1580 O O . ASP A 1 204 ? -11.812 34.719 16.625 1 98.12 204 ASP A O 1
ATOM 1584 N N . ALA A 1 205 ? -9.891 35.812 16.406 1 98.69 205 ALA A N 1
ATOM 1585 C CA . ALA A 1 205 ? -9.102 34.594 16.391 1 98.69 205 ALA A CA 1
ATOM 1586 C C . ALA A 1 205 ? -9.289 33.812 17.688 1 98.69 205 ALA A C 1
ATOM 1588 O O . ALA A 1 205 ? -9.492 32.594 17.656 1 98.69 205 ALA A O 1
ATOM 1589 N N . LEU A 1 206 ? -9.211 34.5 18.797 1 98.75 206 LEU A N 1
ATOM 1590 C CA . LEU A 1 206 ? -9.406 33.844 20.094 1 98.75 206 LEU A CA 1
ATOM 1591 C C . LEU A 1 206 ? -10.82 33.312 20.219 1 98.75 206 LEU A C 1
ATOM 1593 O O . LEU A 1 206 ? -11.008 32.219 20.766 1 98.75 206 LEU A O 1
ATOM 1597 N N . SER A 1 207 ? -11.75 34.062 19.688 1 98.69 207 SER A N 1
ATOM 1598 C CA . SER A 1 207 ? -13.133 33.594 19.719 1 98.69 207 SER A CA 1
ATOM 1599 C C . SER A 1 207 ? -13.297 32.312 18.922 1 98.69 207 SER A C 1
ATOM 1601 O O . SER A 1 207 ? -14.047 31.406 19.312 1 98.69 207 SER A O 1
ATOM 1603 N N . ILE A 1 208 ? -12.68 32.219 17.828 1 98.75 208 ILE A N 1
ATOM 1604 C CA . ILE A 1 208 ? -12.727 31.047 16.969 1 98.75 208 ILE A CA 1
ATOM 1605 C C . ILE A 1 208 ? -12.164 29.828 17.719 1 98.75 208 ILE A C 1
ATOM 1607 O O . ILE A 1 208 ? -12.742 28.75 17.688 1 98.75 208 ILE A O 1
ATOM 1611 N N . ILE A 1 209 ? -11.039 30.016 18.375 1 98.81 209 ILE A N 1
ATOM 1612 C CA . ILE A 1 209 ? -10.414 28.938 19.156 1 98.81 209 ILE A CA 1
ATOM 1613 C C . ILE A 1 209 ? -11.367 28.469 20.25 1 98.81 209 ILE A C 1
ATOM 1615 O O . ILE A 1 209 ? -11.562 27.266 20.438 1 98.81 209 ILE A O 1
ATOM 1619 N N . GLN A 1 210 ? -11.992 29.438 20.906 1 98.81 210 GLN A N 1
ATOM 1620 C CA . GLN A 1 210 ? -12.938 29.109 21.984 1 98.81 210 GLN A CA 1
ATOM 1621 C C . GLN A 1 210 ? 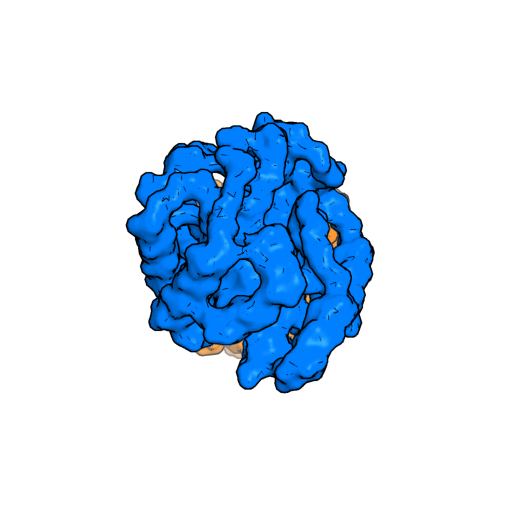-14.133 28.328 21.438 1 98.81 210 GLN A C 1
ATOM 1623 O O . GLN A 1 210 ? -14.555 27.328 22.047 1 98.81 210 GLN A O 1
ATOM 1628 N N . ASP A 1 211 ? -14.633 28.812 20.359 1 98.81 211 ASP A N 1
ATOM 1629 C CA . ASP A 1 211 ? -15.797 28.172 19.766 1 98.81 211 ASP A CA 1
ATOM 1630 C C . ASP A 1 211 ? -15.461 26.766 19.281 1 98.81 211 ASP A C 1
ATOM 1632 O O . ASP A 1 211 ? -16.281 25.844 19.391 1 98.81 211 ASP A O 1
ATOM 1636 N N . MET A 1 212 ? -14.297 26.609 18.688 1 98.81 212 MET A N 1
ATOM 1637 C CA . MET A 1 212 ? -13.883 25.281 18.219 1 98.81 212 MET A CA 1
ATOM 1638 C C . MET A 1 212 ? -13.734 24.312 19.391 1 98.81 212 MET A C 1
ATOM 1640 O O . MET A 1 212 ? -14.125 23.156 19.297 1 98.81 212 MET A O 1
ATOM 1644 N N . ARG A 1 213 ? -13.133 24.75 20.516 1 98.81 213 ARG A N 1
ATOM 1645 C CA . ARG A 1 213 ? -12.977 23.938 21.719 1 98.81 213 ARG A CA 1
ATOM 1646 C C . ARG A 1 213 ? -14.328 23.422 22.203 1 98.81 213 ARG A C 1
ATOM 1648 O O . ARG A 1 213 ? -14.453 22.25 22.562 1 98.81 213 ARG A O 1
ATOM 1655 N N . LYS A 1 214 ? -15.305 24.281 22.156 1 98.69 214 LYS A N 1
ATOM 1656 C CA . LYS A 1 214 ? -16.641 23.891 22.578 1 98.69 214 LYS A CA 1
ATOM 1657 C C . LYS A 1 214 ? -17.188 22.766 21.688 1 98.69 214 LYS A C 1
ATOM 1659 O O . LYS A 1 214 ? -17.891 21.875 22.172 1 98.69 214 LYS A O 1
ATOM 1664 N N . ARG A 1 215 ? -16.875 22.797 20.469 1 98.69 215 ARG A N 1
ATOM 1665 C CA . ARG A 1 215 ? -17.422 21.859 19.484 1 98.69 215 ARG A CA 1
ATOM 1666 C C . ARG A 1 215 ? -16.703 20.516 19.531 1 98.69 215 ARG A C 1
ATOM 1668 O O . ARG A 1 215 ? -17.281 19.484 19.25 1 98.69 215 ARG A O 1
ATOM 1675 N N . VAL A 1 216 ? -15.414 20.594 19.828 1 98.44 216 VAL A N 1
ATOM 1676 C CA . VAL A 1 216 ? -14.602 19.391 19.859 1 98.44 216 VAL A CA 1
ATOM 1677 C C . VAL A 1 216 ? -13.82 19.328 21.172 1 98.44 216 VAL A C 1
ATOM 1679 O O . VAL A 1 216 ? -12.586 19.391 21.172 1 98.44 216 VAL A O 1
ATOM 1682 N N . PRO A 1 217 ? -14.414 19.062 22.25 1 97.31 217 PRO A N 1
ATOM 1683 C CA . PRO A 1 217 ? -13.82 19.188 23.578 1 97.31 217 PRO A CA 1
ATOM 1684 C C . PRO A 1 217 ? -12.664 18.203 23.797 1 97.31 217 PRO A C 1
ATOM 1686 O O . PRO A 1 217 ? -11.781 18.469 24.625 1 97.31 217 PRO A O 1
ATOM 1689 N N . ASN A 1 218 ? -12.602 17.141 23.062 1 94.88 218 ASN A N 1
ATOM 1690 C CA . ASN A 1 218 ? -11.594 16.109 23.312 1 94.88 218 ASN A CA 1
ATOM 1691 C C . ASN A 1 218 ? -10.469 16.172 22.281 1 94.88 218 ASN A C 1
ATOM 1693 O O . ASN A 1 218 ? -9.461 15.477 22.422 1 94.88 218 ASN A O 1
ATOM 1697 N N . ALA A 1 219 ? -10.617 16.953 21.219 1 97 219 ALA A N 1
ATOM 1698 C CA . ALA A 1 219 ? -9.617 17.016 20.156 1 97 219 ALA A CA 1
ATOM 1699 C C . ALA A 1 219 ? -8.453 17.922 20.547 1 97 219 ALA A C 1
ATOM 1701 O O . ALA A 1 219 ? -8.602 18.812 21.391 1 97 219 ALA A O 1
ATOM 1702 N N . MET A 1 220 ? -7.359 17.625 20 1 96.94 220 MET A N 1
ATOM 1703 C CA . MET A 1 220 ? -6.273 18.594 20.062 1 96.94 220 MET A CA 1
ATOM 1704 C C . MET A 1 220 ? -6.574 19.812 19.172 1 96.94 220 MET A C 1
ATOM 1706 O O . MET A 1 220 ? -6.961 19.656 18.016 1 96.94 220 MET A O 1
ATOM 1710 N N . ILE A 1 221 ? -6.492 20.953 19.734 1 98.38 221 ILE A N 1
ATOM 1711 C CA . ILE A 1 221 ? -6.605 22.172 18.953 1 98.38 221 ILE A CA 1
ATOM 1712 C C . ILE A 1 221 ? -5.219 22.781 18.75 1 98.38 221 ILE A C 1
ATOM 1714 O O . ILE A 1 221 ? -4.59 23.25 19.703 1 98.38 221 ILE A O 1
ATOM 1718 N N . MET A 1 222 ? -4.816 22.797 17.531 1 98.38 222 MET A N 1
ATOM 1719 C CA . MET A 1 222 ? -3.465 23.219 17.188 1 98.38 222 MET A CA 1
ATOM 1720 C C . MET A 1 222 ? -3.494 24.547 16.422 1 98.38 222 MET A C 1
ATOM 1722 O O . MET A 1 222 ? -4.098 24.656 15.359 1 98.38 222 MET A O 1
ATOM 1726 N N . VAL A 1 223 ? -2.898 25.516 17 1 98.25 223 VAL A N 1
ATOM 1727 C CA . VAL A 1 223 ? -2.725 26.766 16.266 1 98.25 223 VAL A CA 1
ATOM 1728 C C . VAL A 1 223 ? -1.417 26.734 15.484 1 98.25 223 VAL A C 1
ATOM 1730 O O . VAL A 1 223 ? -0.344 26.531 16.062 1 98.25 223 VAL A O 1
ATOM 1733 N N . ALA A 1 224 ? -1.519 26.906 14.219 1 96.38 224 ALA A N 1
ATOM 1734 C CA . ALA A 1 224 ? -0.39 26.719 13.305 1 96.38 224 ALA A CA 1
ATOM 1735 C C . ALA A 1 224 ? -0.098 28 12.531 1 96.38 224 ALA A C 1
ATOM 1737 O O . ALA A 1 224 ? 0.295 29.016 13.109 1 96.38 224 ALA A O 1
ATOM 1738 N N . GLY A 1 225 ? -0.299 27.969 11.242 1 94.5 225 GLY A N 1
ATOM 1739 C CA . GLY A 1 225 ? 0.044 29.109 10.406 1 94.5 225 GLY A CA 1
ATOM 1740 C C . GLY A 1 225 ? -0.635 30.391 10.836 1 94.5 225 GLY A C 1
ATOM 1741 O O . GLY A 1 225 ? -1.83 30.406 11.133 1 94.5 225 GLY A O 1
ATOM 1742 N N . GLY A 1 226 ? 0.141 31.5 10.867 1 95.69 226 GLY A N 1
ATOM 1743 C CA . GLY A 1 226 ? -0.427 32.781 11.188 1 95.69 226 GLY A CA 1
ATOM 1744 C C . GLY A 1 226 ? -0.412 33.094 12.672 1 95.69 226 GLY A C 1
ATOM 1745 O O . GLY A 1 226 ? -0.785 34.188 13.094 1 95.69 226 GLY A O 1
ATOM 1746 N N . ARG A 1 227 ? 0.063 32.156 13.445 1 96.5 227 ARG A N 1
ATOM 1747 C CA . ARG A 1 227 ? 0.097 32.344 14.891 1 96.5 227 ARG A CA 1
ATOM 1748 C C . ARG A 1 227 ? 0.886 33.594 15.266 1 96.5 227 ARG A C 1
ATOM 1750 O O . ARG A 1 227 ? 0.393 34.438 16 1 96.5 227 ARG A O 1
ATOM 1757 N N . GLU A 1 228 ? 2.082 33.75 14.734 1 95.19 228 GLU A N 1
ATOM 1758 C CA . GLU A 1 228 ? 2.957 34.875 15.055 1 95.19 228 GLU A CA 1
ATOM 1759 C C . GLU A 1 228 ? 2.391 36.188 14.508 1 95.19 228 GLU A C 1
ATOM 1761 O O . GLU A 1 228 ? 2.5 37.219 15.156 1 95.19 228 GLU A O 1
ATOM 1766 N N . LEU A 1 229 ? 1.861 36.062 13.367 1 95 229 LEU A N 1
ATOM 1767 C CA . LEU A 1 229 ? 1.293 37.219 12.711 1 95 229 LEU A CA 1
ATOM 1768 C C . LEU A 1 229 ? 0.123 37.781 13.508 1 95 229 LEU A C 1
ATOM 1770 O O . LEU A 1 229 ? 0.019 39 13.703 1 95 229 LEU A O 1
ATOM 1774 N N . VAL A 1 230 ? -0.76 36.969 13.992 1 97.19 230 VAL A N 1
ATOM 1775 C CA . VAL A 1 230 ? -2.02 37.375 14.602 1 97.19 230 VAL A CA 1
ATOM 1776 C C . VAL A 1 230 ? -1.785 37.75 16.062 1 97.19 230 VAL A C 1
ATOM 1778 O O . VAL A 1 230 ? -2.355 38.719 16.578 1 97.19 230 VAL A O 1
ATOM 1781 N N . PHE A 1 231 ? -0.865 37 16.719 1 97.25 231 PHE A N 1
ATOM 1782 C CA . PHE A 1 231 ? -0.831 37.156 18.172 1 97.25 231 PHE A CA 1
ATOM 1783 C C . PHE A 1 231 ? 0.495 37.75 18.625 1 97.25 231 PHE A C 1
ATOM 1785 O O . PHE A 1 231 ? 0.598 38.25 19.734 1 97.25 231 PHE A O 1
ATOM 1792 N N . GLY A 1 232 ? 1.584 37.656 17.812 1 94.88 232 GLY A N 1
ATOM 1793 C CA . GLY A 1 232 ? 2.9 38.094 18.234 1 94.88 232 GLY A CA 1
ATOM 1794 C C . GLY A 1 232 ? 3.334 37.469 19.562 1 94.88 232 GLY A C 1
ATOM 1795 O O . GLY A 1 232 ? 3.273 36.25 19.734 1 94.88 232 GLY A O 1
ATOM 1796 N N . GLU A 1 233 ? 3.691 38.312 20.469 1 93.5 233 GLU A N 1
ATOM 1797 C CA . GLU A 1 233 ? 4.188 37.875 21.75 1 93.5 233 GLU A CA 1
ATOM 1798 C C . GLU A 1 233 ? 3.043 37.406 22.656 1 93.5 233 GLU A C 1
ATOM 1800 O O . GLU A 1 233 ? 3.273 36.719 23.656 1 93.5 233 GLU A O 1
ATOM 1805 N N . GLN A 1 234 ? 1.847 37.719 22.266 1 95.56 234 GLN A N 1
ATOM 1806 C CA . GLN A 1 234 ? 0.693 37.375 23.094 1 95.56 234 GLN A CA 1
ATOM 1807 C C . GLN A 1 234 ? 0.11 36.031 22.688 1 95.56 234 GLN A C 1
ATOM 1809 O O . GLN A 1 234 ? -0.99 35.656 23.109 1 95.56 234 GLN A O 1
ATOM 1814 N N . TRP A 1 235 ? 0.877 35.281 21.906 1 95.88 235 TRP A N 1
ATOM 1815 C CA . TRP A 1 235 ? 0.351 34.031 21.359 1 95.88 235 TRP A CA 1
ATOM 1816 C C . TRP A 1 235 ? -0.059 33.094 22.484 1 95.88 235 TRP A C 1
ATOM 1818 O O . TRP A 1 235 ? -0.976 32.281 22.328 1 95.88 235 TRP A O 1
ATOM 1828 N N . PRO A 1 236 ? 0.479 33.188 23.734 1 96.38 236 PRO A N 1
ATOM 1829 C CA . PRO A 1 236 ? 0.07 32.219 24.766 1 96.38 236 PRO A CA 1
ATOM 1830 C C . PRO A 1 236 ? -1.398 32.375 25.156 1 96.38 236 PRO A C 1
ATOM 1832 O O . PRO A 1 236 ? -1.954 31.5 25.828 1 96.38 236 PRO A O 1
ATOM 1835 N N . LYS A 1 237 ? -2.006 33.469 24.75 1 97.5 237 LYS A N 1
ATOM 1836 C CA . LYS A 1 237 ? -3.43 33.688 25.016 1 97.5 237 LYS A CA 1
ATOM 1837 C C . LYS A 1 237 ? -4.266 32.594 24.359 1 97.5 237 LYS A C 1
ATOM 1839 O O . LYS A 1 237 ? -5.398 32.312 24.766 1 97.5 237 LYS A O 1
ATOM 1844 N N . ILE A 1 238 ? -3.672 31.953 23.344 1 98.38 238 ILE A N 1
ATOM 1845 C CA . ILE A 1 238 ? -4.422 30.906 22.656 1 98.38 238 ILE A CA 1
ATOM 1846 C C . ILE A 1 238 ? -4.66 29.734 23.578 1 98.38 238 ILE A C 1
ATOM 1848 O O . ILE A 1 238 ? -5.637 29 23.438 1 98.38 238 ILE A O 1
ATOM 1852 N N . LEU A 1 239 ? -3.773 29.484 24.562 1 97.62 239 LEU A N 1
ATOM 1853 C CA . LEU A 1 239 ? -3.922 28.406 25.531 1 97.62 239 LEU A CA 1
ATOM 1854 C C . LEU A 1 239 ? -5.141 28.625 26.422 1 97.62 239 LEU A C 1
ATOM 1856 O O . LEU A 1 239 ? -5.906 27.688 26.672 1 97.62 239 LEU A O 1
ATOM 1860 N N . ASP A 1 240 ? -5.305 29.828 26.781 1 96.81 240 ASP A N 1
ATOM 1861 C CA . ASP A 1 240 ? -6.469 30.203 27.578 1 96.81 240 ASP A CA 1
ATOM 1862 C C . ASP A 1 240 ? -7.758 30.031 26.781 1 96.81 240 ASP A C 1
ATOM 1864 O O . ASP A 1 240 ? -8.812 29.734 27.344 1 96.81 240 ASP A O 1
ATOM 1868 N N . ALA A 1 241 ? -7.598 30.266 25.484 1 98.12 241 ALA A N 1
ATOM 1869 C CA . ALA A 1 241 ? -8.766 30.188 24.609 1 98.12 241 ALA A CA 1
ATOM 1870 C C . ALA A 1 241 ? -9.141 28.734 24.328 1 98.12 241 ALA A C 1
ATOM 1872 O O . ALA A 1 241 ? -10.234 28.453 23.844 1 98.12 241 ALA A O 1
ATOM 1873 N N . GLY A 1 242 ? -8.258 27.781 24.625 1 98.06 242 GLY A N 1
ATOM 1874 C CA . GLY A 1 242 ? -8.633 26.375 24.5 1 98.06 242 GLY A CA 1
ATOM 1875 C C . GLY A 1 242 ? -7.695 25.594 23.594 1 98.06 242 GLY A C 1
ATOM 1876 O O . GLY A 1 242 ? -7.828 24.375 23.453 1 98.06 242 GLY A O 1
ATOM 1877 N N . ALA A 1 243 ? -6.742 26.25 22.953 1 98.25 243 ALA A N 1
ATOM 1878 C CA . ALA A 1 243 ? -5.738 25.531 22.156 1 98.25 243 ALA A CA 1
ATOM 1879 C C . ALA A 1 243 ? -4.762 24.781 23.062 1 98.25 243 ALA A C 1
ATOM 1881 O O . ALA A 1 243 ? -4.457 25.234 24.172 1 98.25 243 ALA A O 1
ATOM 1882 N N . ASN A 1 244 ? -4.273 23.656 22.625 1 97.12 244 ASN A N 1
ATOM 1883 C CA . ASN A 1 244 ? -3.322 22.891 23.422 1 97.12 244 ASN A CA 1
ATOM 1884 C C . ASN A 1 244 ? -2.24 22.25 22.547 1 97.12 244 ASN A C 1
ATOM 1886 O O . ASN A 1 244 ? -1.648 21.25 22.922 1 97.12 244 ASN A O 1
ATOM 1890 N N . ALA A 1 245 ? -2.037 22.75 21.422 1 97.31 245 ALA A N 1
ATOM 1891 C CA . ALA A 1 245 ? -0.965 22.328 20.516 1 97.31 245 ALA A CA 1
ATOM 1892 C C . ALA A 1 245 ? -0.505 23.484 19.641 1 97.31 245 ALA A C 1
ATOM 1894 O O . ALA A 1 245 ? -1.299 24.359 19.281 1 97.31 245 ALA A O 1
ATOM 1895 N N . ILE A 1 246 ? 0.738 23.484 19.266 1 97.31 246 ILE A N 1
ATOM 1896 C CA . ILE A 1 246 ? 1.274 24.469 18.344 1 97.31 246 ILE A CA 1
ATOM 1897 C C . ILE A 1 246 ? 2.297 23.828 17.406 1 97.31 246 ILE A C 1
ATOM 1899 O O . ILE A 1 246 ? 2.812 22.75 17.703 1 97.31 246 ILE A O 1
ATOM 1903 N N . VAL A 1 247 ? 2.496 24.438 16.297 1 96.75 247 VAL A N 1
ATOM 1904 C CA . VAL A 1 247 ? 3.602 24.078 15.414 1 96.75 247 VAL A CA 1
ATOM 1905 C C . VAL A 1 247 ? 4.844 24.891 15.789 1 96.75 247 VAL A C 1
ATOM 1907 O O . VAL A 1 247 ? 4.777 26.109 15.914 1 96.75 247 VAL A O 1
ATOM 1910 N N . ILE A 1 248 ? 5.887 24.203 15.977 1 95.75 248 ILE A N 1
ATOM 1911 C CA . ILE A 1 248 ? 7.137 24.891 16.281 1 95.75 248 ILE A CA 1
ATOM 1912 C C . ILE A 1 248 ? 8.008 24.969 15.016 1 95.75 248 ILE A C 1
ATOM 1914 O O . ILE A 1 248 ? 7.938 24.078 14.164 1 95.75 248 ILE A O 1
ATOM 1918 N N . GLY A 1 249 ? 8.844 25.984 14.969 1 93.19 249 GLY A N 1
ATOM 1919 C CA . GLY A 1 249 ? 9.664 26.156 13.781 1 93.19 249 GLY A CA 1
ATOM 1920 C C . GLY A 1 249 ? 8.914 26.781 12.625 1 93.19 249 GLY A C 1
ATOM 1921 O O . GLY A 1 249 ? 7.922 27.484 12.828 1 93.19 249 GLY A O 1
ATOM 1922 N N . ASP A 1 250 ? 9.422 26.562 11.438 1 89.94 250 ASP A N 1
ATOM 1923 C CA . ASP A 1 250 ? 8.859 27.188 10.242 1 89.94 250 ASP A CA 1
ATOM 1924 C C . ASP A 1 250 ? 7.645 26.422 9.734 1 89.94 250 ASP A C 1
ATOM 1926 O O . ASP A 1 250 ? 7.449 25.25 10.094 1 89.94 250 ASP A O 1
ATOM 1930 N N . TYR A 1 251 ? 6.852 27.156 9.086 1 93.62 251 TYR A N 1
ATOM 1931 C CA . TYR A 1 251 ? 5.738 26.531 8.383 1 93.62 251 TYR A CA 1
ATOM 1932 C C . TYR A 1 251 ? 6.156 26.078 6.984 1 93.62 251 TYR A C 1
ATOM 1934 O O . TYR A 1 251 ? 7.273 25.609 6.789 1 93.62 251 TYR A O 1
ATOM 1942 N N . LEU A 1 252 ? 5.246 26.094 6.078 1 90.75 252 LEU A N 1
ATOM 1943 C CA . LEU A 1 252 ? 5.594 25.609 4.75 1 90.75 252 LEU A CA 1
ATOM 1944 C C . LEU A 1 252 ? 6.441 26.625 4 1 90.75 252 LEU A C 1
ATOM 1946 O O . LEU A 1 252 ? 7.551 26.312 3.557 1 90.75 252 LEU A O 1
ATOM 1950 N N . THR A 1 253 ? 5.898 27.859 3.863 1 90.69 253 THR A N 1
ATOM 1951 C CA . THR A 1 253 ? 6.586 28.891 3.078 1 90.69 253 THR A CA 1
ATOM 1952 C C . THR A 1 253 ? 6.75 30.172 3.887 1 90.69 253 THR A C 1
ATOM 1954 O O . THR A 1 253 ? 7.219 31.188 3.363 1 90.69 253 THR A O 1
ATOM 1957 N N . THR A 1 254 ? 6.309 30.125 5.082 1 87.62 254 THR A N 1
ATOM 1958 C CA . THR A 1 254 ? 6.441 31.266 5.984 1 87.62 254 THR A CA 1
ATOM 1959 C C . THR A 1 254 ? 7.246 30.891 7.223 1 87.62 254 THR A C 1
ATOM 1961 O O . THR A 1 254 ? 7.27 29.719 7.621 1 87.62 254 THR A O 1
ATOM 1964 N N . LYS A 1 255 ? 7.828 31.844 7.746 1 86.56 255 LYS A N 1
ATOM 1965 C CA . LYS A 1 255 ? 8.641 31.625 8.945 1 86.56 255 LYS A CA 1
ATOM 1966 C C . LYS A 1 255 ? 7.766 31.562 10.195 1 86.56 255 LYS A C 1
ATOM 1968 O O . LYS A 1 255 ? 6.766 32.281 10.289 1 86.56 255 LYS A O 1
ATOM 1973 N N . GLY A 1 256 ? 8.086 30.719 11.008 1 89.56 256 GLY A N 1
ATOM 1974 C CA . GLY A 1 256 ? 7.539 30.703 12.352 1 89.56 256 GLY A CA 1
ATOM 1975 C C . GLY A 1 256 ? 8.523 31.172 13.406 1 89.56 256 GLY A C 1
ATOM 1976 O O . GLY A 1 256 ? 9.359 32.062 13.141 1 89.56 256 GLY A O 1
ATOM 1977 N N . GLU A 1 257 ? 8.266 30.812 14.578 1 86.31 257 GLU A N 1
ATOM 1978 C CA . GLU A 1 257 ? 9.148 31.125 15.688 1 86.31 257 GLU A CA 1
ATOM 1979 C C . GLU A 1 257 ? 10.188 30.031 15.898 1 86.31 257 GLU A C 1
ATOM 1981 O O . GLU A 1 257 ? 9.938 28.859 15.594 1 86.31 257 GLU A O 1
ATOM 1986 N N . ARG A 1 258 ? 11.297 30.375 16.375 1 90.75 258 ARG A N 1
ATOM 1987 C CA . ARG A 1 258 ? 12.289 29.375 16.734 1 90.75 258 ARG A CA 1
ATOM 1988 C C . ARG A 1 258 ? 11.75 28.422 17.797 1 90.75 258 ARG A C 1
ATOM 1990 O O . ARG A 1 258 ? 11.172 28.859 18.781 1 90.75 258 ARG A O 1
ATOM 1997 N N . PRO A 1 259 ? 12.008 27.219 17.609 1 93.62 259 PRO A N 1
ATOM 1998 C CA . PRO A 1 259 ? 11.484 26.234 18.562 1 93.62 259 PRO A CA 1
ATOM 1999 C C . PRO A 1 259 ? 11.914 26.516 20 1 93.62 259 PRO A C 1
ATOM 2001 O O . PRO A 1 259 ? 11.117 26.375 20.938 1 93.62 259 PRO A O 1
ATOM 2004 N N . ASP A 1 260 ? 13.117 26.891 20.219 1 93.25 260 ASP A N 1
ATOM 2005 C CA . ASP A 1 260 ? 13.617 27.109 21.562 1 93.25 260 ASP A CA 1
ATOM 2006 C C . ASP A 1 260 ? 12.867 28.25 22.25 1 93.25 260 ASP A C 1
ATOM 2008 O O . ASP A 1 260 ? 12.656 28.219 23.469 1 93.25 260 ASP A O 1
ATOM 2012 N N . LYS A 1 261 ? 12.492 29.25 21.516 1 93.81 261 LYS A N 1
ATOM 2013 C CA . LYS A 1 261 ? 11.75 30.375 22.078 1 93.81 261 LYS A CA 1
ATOM 2014 C C . LYS A 1 261 ? 10.352 29.953 22.531 1 93.81 261 LYS A C 1
ATOM 2016 O O . LYS A 1 261 ? 9.875 30.375 23.578 1 93.81 261 LYS A O 1
ATOM 2021 N N . ASP A 1 262 ? 9.68 29.203 21.688 1 94.62 262 ASP A N 1
ATOM 2022 C CA . ASP A 1 262 ? 8.375 28.672 22.062 1 94.62 262 ASP A CA 1
ATOM 2023 C C . ASP A 1 262 ? 8.453 27.828 23.328 1 94.62 262 ASP A C 1
ATOM 2025 O O . ASP A 1 262 ? 7.602 27.953 24.219 1 94.62 262 ASP A O 1
ATOM 2029 N N . ILE A 1 263 ? 9.461 27.031 23.422 1 93.31 263 ILE A N 1
ATOM 2030 C CA . ILE A 1 263 ? 9.641 26.156 24.578 1 93.31 263 ILE A CA 1
ATOM 2031 C C . ILE A 1 263 ? 9.891 27 25.828 1 93.31 263 ILE A C 1
ATOM 2033 O O . ILE A 1 263 ? 9.32 26.734 26.891 1 93.31 263 ILE A O 1
ATOM 2037 N N . GLN A 1 264 ? 10.727 27.953 25.703 1 94.25 264 GLN A N 1
ATOM 2038 C CA . GLN A 1 264 ? 11.016 28.828 26.828 1 94.25 264 GLN A CA 1
ATOM 2039 C C . GLN A 1 264 ? 9.75 29.531 27.312 1 94.25 264 GLN A C 1
ATOM 2041 O O . GLN A 1 264 ? 9.539 29.672 28.516 1 94.25 264 GLN A O 1
ATOM 2046 N N . THR A 1 265 ? 8.977 30.016 26.359 1 94.88 265 THR A N 1
ATOM 2047 C CA . THR A 1 265 ? 7.734 30.688 26.688 1 94.88 265 THR A CA 1
ATOM 2048 C C . THR A 1 265 ? 6.801 29.766 27.453 1 94.88 265 THR A C 1
ATOM 2050 O O . THR A 1 265 ? 6.223 30.156 28.469 1 94.88 265 THR A O 1
ATOM 2053 N N . LEU A 1 266 ? 6.695 28.547 27.031 1 95 266 LEU A N 1
ATOM 2054 C CA . LEU A 1 266 ? 5.832 27.562 27.688 1 95 266 LEU A CA 1
ATOM 2055 C C . LEU A 1 266 ? 6.34 27.234 29.078 1 95 266 LEU A C 1
ATOM 2057 O O . LEU A 1 266 ? 5.555 27.109 30.031 1 95 266 LEU A O 1
ATOM 2061 N N . GLN A 1 267 ? 7.621 27.109 29.203 1 92.56 267 GLN A N 1
ATOM 2062 C CA . GLN A 1 267 ? 8.234 26.844 30.516 1 92.56 267 GLN A CA 1
ATOM 2063 C C . GLN A 1 267 ? 7.977 28 31.484 1 92.56 267 GLN A C 1
ATOM 2065 O O . GLN A 1 267 ? 7.652 27.766 32.656 1 92.56 267 GLN A O 1
ATOM 2070 N N . LYS A 1 268 ? 8.172 29.141 31.016 1 94.31 268 LYS A N 1
ATOM 2071 C CA . LYS A 1 268 ? 7.941 30.312 31.859 1 94.31 268 LYS A CA 1
ATOM 2072 C C . LYS A 1 268 ? 6.496 30.375 32.344 1 94.31 268 LYS A C 1
ATOM 2074 O O . LYS A 1 268 ? 6.223 30.844 33.438 1 94.31 268 LYS A O 1
ATOM 2079 N N . LEU A 1 269 ? 5.625 29.953 31.469 1 94.25 269 LEU A N 1
ATOM 2080 C CA . LEU A 1 269 ? 4.203 29.953 31.797 1 94.25 269 LEU A CA 1
ATOM 2081 C C . LEU A 1 269 ? 3.855 28.797 32.719 1 94.25 269 LEU A C 1
ATOM 2083 O O . LEU A 1 269 ? 2.752 28.734 33.281 1 94.25 269 LEU A O 1
ATOM 2087 N N . GLY A 1 270 ? 4.793 27.812 32.906 1 92.62 270 GLY A N 1
ATOM 2088 C CA . GLY A 1 270 ? 4.562 26.656 33.75 1 92.62 270 GLY A CA 1
ATOM 2089 C C . GLY A 1 270 ? 3.689 25.594 33.094 1 92.62 270 GLY A C 1
ATOM 2090 O O . GLY A 1 270 ? 3.043 24.797 33.781 1 92.62 270 GLY A O 1
ATOM 2091 N N . VAL A 1 271 ? 3.631 25.641 31.781 1 92.69 271 VAL A N 1
ATOM 2092 C CA . VAL A 1 271 ? 2.824 24.688 31.031 1 92.69 271 VAL A CA 1
ATOM 2093 C C . VAL A 1 271 ? 3.652 23.438 30.719 1 92.69 271 VAL A C 1
ATOM 2095 O O . VAL A 1 271 ? 4.836 23.531 30.391 1 92.69 271 VAL A O 1
ATOM 2098 N N . GLU A 1 272 ? 3.094 22.297 30.875 1 92.81 272 GLU A N 1
ATOM 2099 C CA . GLU A 1 272 ? 3.766 21.047 30.578 1 92.81 272 GLU A CA 1
ATOM 2100 C C . GLU A 1 272 ? 3.734 20.734 29.094 1 92.81 272 GLU A C 1
ATOM 2102 O O . GLU A 1 272 ? 2.701 20.906 28.438 1 92.81 272 GLU A O 1
ATOM 2107 N N . ILE A 1 273 ? 4.797 20.312 28.578 1 92.69 273 ILE A N 1
ATOM 2108 C CA . ILE A 1 273 ? 4.914 19.891 27.188 1 92.69 273 ILE A CA 1
ATOM 2109 C C . ILE A 1 273 ? 4.715 18.391 27.078 1 92.69 273 ILE A C 1
ATOM 2111 O O . ILE A 1 273 ? 5.34 17.625 27.812 1 92.69 273 ILE A O 1
ATOM 2115 N N . ALA A 1 274 ? 3.846 17.984 26.172 1 90.88 274 ALA A N 1
ATOM 2116 C CA . ALA A 1 274 ? 3.537 16.562 26 1 90.88 274 ALA A CA 1
ATOM 2117 C C . ALA A 1 274 ? 4.727 15.812 25.406 1 90.88 274 ALA A C 1
ATOM 2119 O O . ALA A 1 274 ? 5.465 16.359 24.578 1 90.88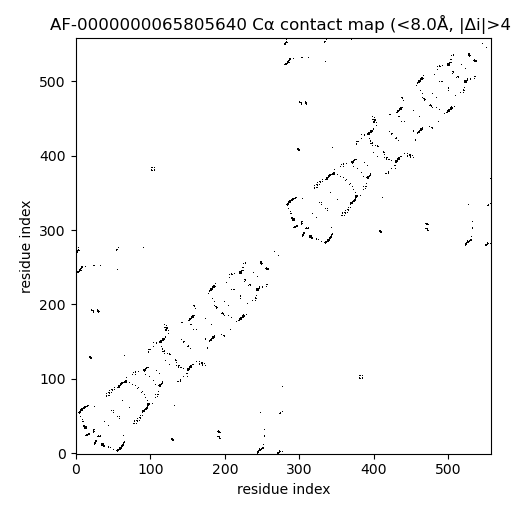 274 ALA A O 1
ATOM 2120 N N . THR A 1 275 ? 4.812 14.516 25.75 1 84.44 275 THR A N 1
ATOM 2121 C CA . THR A 1 275 ? 5.938 13.711 25.281 1 84.44 275 THR A CA 1
ATOM 2122 C C . THR A 1 275 ? 5.453 12.617 24.328 1 84.44 275 THR A C 1
ATOM 2124 O O . THR A 1 275 ? 6.266 11.906 23.734 1 84.44 275 THR A O 1
ATOM 2127 N N . SER A 1 276 ? 4.18 12.406 24.297 1 79.62 276 SER A N 1
ATOM 2128 C CA . SER A 1 276 ? 3.594 11.461 23.344 1 79.62 276 SER A CA 1
ATOM 2129 C C . SER A 1 276 ? 2.201 11.906 22.906 1 79.62 276 SER A C 1
ATOM 2131 O O . SER A 1 276 ? 1.568 12.727 23.578 1 79.62 276 SER A O 1
ATOM 2133 N N . CYS A 1 277 ? 1.739 11.492 21.781 1 67.5 277 CYS A N 1
ATOM 2134 C CA . CYS A 1 277 ? 0.461 11.922 21.234 1 67.5 277 CYS A CA 1
ATOM 2135 C C . CYS A 1 277 ? -0.702 11.328 22.016 1 67.5 277 CYS A C 1
ATOM 2137 O O . CYS A 1 277 ? -1.799 11.883 22.031 1 67.5 277 CYS A O 1
ATOM 2139 N N . HIS A 1 278 ? -0.489 10.172 22.516 1 60.81 278 HIS A N 1
ATOM 2140 C CA . HIS A 1 278 ? -1.626 9.523 23.156 1 60.81 278 HIS A CA 1
ATOM 2141 C C . HIS A 1 278 ? -1.518 9.586 24.672 1 60.81 278 HIS A C 1
ATOM 2143 O O . HIS A 1 278 ? -2.086 8.75 25.375 1 60.81 278 HIS A O 1
ATOM 2149 N N . GLU A 1 279 ? -0.895 10.594 25.156 1 50.97 279 GLU A N 1
ATOM 2150 C CA . GLU A 1 279 ? -0.832 10.75 26.609 1 50.97 279 GLU A CA 1
ATOM 2151 C C . GLU A 1 279 ? -1.994 11.602 27.125 1 50.97 279 GLU A C 1
ATOM 2153 O O . GLU A 1 279 ? -2.488 12.477 26.406 1 50.97 279 GLU A O 1
ATOM 2158 N N . MET B 1 1 ? -0.736 -21.766 -32.344 1 78.69 1 MET B N 1
ATOM 2159 C CA . MET B 1 1 ? -0.978 -21.594 -30.922 1 78.69 1 MET B CA 1
ATOM 2160 C C . MET B 1 1 ? 0.312 -21.219 -30.188 1 78.69 1 MET B C 1
ATOM 2162 O O . MET B 1 1 ? 1.384 -21.734 -30.531 1 78.69 1 MET B O 1
ATOM 2166 N N . LYS B 1 2 ? 0.33 -20.203 -29.344 1 90.88 2 LYS B N 1
ATOM 2167 C CA . LYS B 1 2 ? 1.507 -19.828 -28.578 1 90.88 2 LYS B CA 1
ATOM 2168 C C . LYS B 1 2 ? 1.465 -20.438 -27.172 1 90.88 2 LYS B C 1
ATOM 2170 O O . LYS B 1 2 ? 0.388 -20.625 -26.609 1 90.88 2 LYS B O 1
ATOM 2175 N N . VAL B 1 3 ? 2.594 -20.844 -26.75 1 95.94 3 VAL B N 1
ATOM 2176 C CA . VAL B 1 3 ? 2.713 -21.391 -25.406 1 95.94 3 VAL B CA 1
ATOM 2177 C C . VAL B 1 3 ? 3.406 -20.391 -24.484 1 95.94 3 VAL B C 1
ATOM 2179 O O . VAL B 1 3 ? 4.43 -19.797 -24.859 1 95.94 3 VAL B O 1
ATOM 2182 N N . TYR B 1 4 ? 2.836 -20.203 -23.375 1 96.06 4 TYR B N 1
ATOM 2183 C CA . TYR B 1 4 ? 3.379 -19.281 -22.375 1 96.06 4 TYR B CA 1
ATOM 2184 C C . TYR B 1 4 ? 4.211 -20.031 -21.344 1 96.06 4 TYR B C 1
ATOM 2186 O O . TYR B 1 4 ? 3.805 -21.094 -20.859 1 96.06 4 TYR B O 1
ATOM 2194 N N . LEU B 1 5 ? 5.352 -19.469 -21.047 1 96.75 5 LEU B N 1
ATOM 2195 C CA . LEU B 1 5 ? 6.238 -20.078 -20.062 1 96.75 5 LEU B CA 1
ATOM 2196 C C . LEU B 1 5 ? 6.312 -19.219 -18.797 1 96.75 5 LEU B C 1
ATOM 2198 O O . LEU B 1 5 ? 6.508 -18 -18.875 1 96.75 5 LEU B O 1
ATOM 2202 N N . CYS B 1 6 ? 6.133 -19.875 -17.719 1 96.62 6 CYS B N 1
ATOM 2203 C CA . CYS B 1 6 ? 6.273 -19.203 -16.422 1 96.62 6 CYS B CA 1
ATOM 2204 C C . CYS B 1 6 ? 7.27 -19.938 -15.539 1 96.62 6 CYS B C 1
ATOM 2206 O O . CYS B 1 6 ? 7.508 -21.141 -15.719 1 96.62 6 CYS B O 1
ATOM 2208 N N . ALA B 1 7 ? 7.918 -19.203 -14.695 1 97 7 ALA B N 1
ATOM 2209 C CA . ALA B 1 7 ? 8.812 -19.75 -13.672 1 97 7 ALA B CA 1
ATOM 2210 C C . ALA B 1 7 ? 8.375 -19.312 -12.273 1 97 7 ALA B C 1
ATOM 2212 O O . ALA B 1 7 ? 7.625 -18.344 -12.125 1 97 7 ALA B O 1
ATOM 2213 N N . ILE B 1 8 ? 8.789 -20.062 -11.305 1 97.25 8 ILE B N 1
ATOM 2214 C CA . ILE B 1 8 ? 8.375 -19.797 -9.93 1 97.25 8 ILE B CA 1
ATOM 2215 C C . ILE B 1 8 ? 9.609 -19.672 -9.039 1 97.25 8 ILE B C 1
ATOM 2217 O O . ILE B 1 8 ? 10.625 -20.328 -9.273 1 97.25 8 ILE B O 1
ATOM 2221 N N . SER B 1 9 ? 9.555 -18.844 -8.148 1 97.94 9 SER B N 1
ATOM 2222 C CA . SER B 1 9 ? 10.5 -18.781 -7.043 1 97.94 9 SER B CA 1
ATOM 2223 C C . SER B 1 9 ? 9.805 -19 -5.703 1 97.94 9 SER B C 1
ATOM 2225 O O . SER B 1 9 ? 8.914 -18.234 -5.328 1 97.94 9 SER B O 1
ATOM 2227 N N . ASN B 1 10 ? 10.156 -20.094 -5.023 1 98 10 ASN B N 1
ATOM 2228 C CA . ASN B 1 10 ? 9.711 -20.297 -3.648 1 98 10 ASN B CA 1
ATOM 2229 C C . ASN B 1 10 ? 10.461 -19.391 -2.68 1 98 10 ASN B C 1
ATOM 2231 O O . ASN B 1 10 ? 11.469 -19.781 -2.094 1 98 10 ASN B O 1
ATOM 2235 N N . ILE B 1 11 ? 9.898 -18.25 -2.41 1 98.5 11 ILE B N 1
ATOM 2236 C CA . ILE B 1 11 ? 10.703 -17.219 -1.746 1 98.5 11 ILE B CA 1
ATOM 2237 C C . ILE B 1 11 ? 10.531 -17.328 -0.233 1 98.5 11 ILE B C 1
ATOM 2239 O O . ILE B 1 11 ? 11.219 -16.656 0.529 1 98.5 11 ILE B O 1
ATOM 2243 N N . SER B 1 12 ? 9.648 -18.109 0.224 1 97.56 12 SER B N 1
ATOM 2244 C CA . SER B 1 12 ? 9.461 -18.578 1.59 1 97.56 12 SER B CA 1
ATOM 2245 C C . SER B 1 12 ? 8.992 -20.031 1.608 1 97.56 12 SER B C 1
ATOM 2247 O O . SER B 1 12 ? 7.895 -20.344 1.128 1 97.56 12 SER B O 1
ATOM 2249 N N . SER B 1 13 ? 9.758 -20.922 2.275 1 96.31 13 SER B N 1
ATOM 2250 C CA . SER B 1 13 ? 9.539 -22.344 2.043 1 96.31 13 SER B CA 1
ATOM 2251 C C . SER B 1 13 ? 9.336 -23.094 3.355 1 96.31 13 SER B C 1
ATOM 2253 O O . SER B 1 13 ? 10.125 -22.938 4.293 1 96.31 13 SER B O 1
ATOM 2255 N N . GLY B 1 14 ? 8.297 -23.891 3.414 1 95.69 14 GLY B N 1
ATOM 2256 C CA . GLY B 1 14 ? 8.141 -24.938 4.402 1 95.69 14 GLY B CA 1
ATOM 2257 C C . GLY B 1 14 ? 7.824 -24.422 5.789 1 95.69 14 GLY B C 1
ATOM 2258 O O . GLY B 1 14 ? 8.102 -25.078 6.789 1 95.69 14 GLY B O 1
ATOM 2259 N N . VAL B 1 15 ? 7.246 -23.219 5.84 1 94.5 15 VAL B N 1
ATOM 2260 C CA . VAL B 1 15 ? 7.008 -22.609 7.145 1 94.5 15 VAL B CA 1
ATOM 2261 C C . VAL B 1 15 ? 5.512 -22.391 7.352 1 94.5 15 VAL B C 1
ATOM 2263 O O . VAL B 1 15 ? 5.102 -21.656 8.242 1 94.5 15 VAL B O 1
ATOM 2266 N N . CYS B 1 16 ? 4.68 -23.047 6.527 1 97.31 16 CYS B N 1
ATOM 2267 C CA . CYS B 1 16 ? 3.246 -22.781 6.547 1 97.31 16 CYS B CA 1
ATOM 2268 C C . CYS B 1 16 ? 2.568 -23.516 7.691 1 97.31 16 CYS B C 1
ATOM 2270 O O . CYS B 1 16 ? 2.707 -24.734 7.82 1 97.31 16 CYS B O 1
ATOM 2272 N N . ALA B 1 17 ? 1.806 -22.812 8.484 1 97.06 17 ALA B N 1
ATOM 2273 C CA . ALA B 1 17 ? 1.141 -23.375 9.656 1 97.06 17 ALA B CA 1
ATOM 2274 C C . ALA B 1 17 ? -0.192 -24.016 9.266 1 97.06 17 ALA B C 1
ATOM 2276 O O . ALA B 1 17 ? -0.839 -24.672 10.094 1 97.06 17 ALA B O 1
ATOM 2277 N N . GLU B 1 18 ? -0.637 -23.859 8.016 1 98.12 18 GLU B N 1
ATOM 2278 C CA . GLU B 1 18 ? -1.923 -24.391 7.562 1 98.12 18 GLU B CA 1
ATOM 2279 C C . GLU B 1 18 ? -1.871 -25.906 7.379 1 98.12 18 GLU B C 1
ATOM 2281 O O . GLU B 1 18 ? -0.789 -26.484 7.277 1 98.12 18 GLU B O 1
ATOM 2286 N N . ASP B 1 19 ? -3.02 -26.531 7.312 1 98.25 19 ASP B N 1
ATOM 2287 C CA . ASP B 1 19 ? -3.057 -27.984 7.371 1 98.25 19 ASP B CA 1
ATOM 2288 C C . ASP B 1 19 ? -3.525 -28.578 6.039 1 98.25 19 ASP B C 1
ATOM 2290 O O . ASP B 1 19 ? -4.184 -29.609 6.016 1 98.25 19 ASP B O 1
ATOM 2294 N N . CYS B 1 20 ? -3.34 -27.844 4.984 1 98.38 20 CYS B N 1
ATOM 2295 C CA . CYS B 1 20 ? -3.699 -28.406 3.688 1 98.38 20 CYS B CA 1
ATOM 2296 C C . CYS B 1 20 ? -3.055 -29.766 3.488 1 98.38 20 CYS B C 1
ATOM 2298 O O . 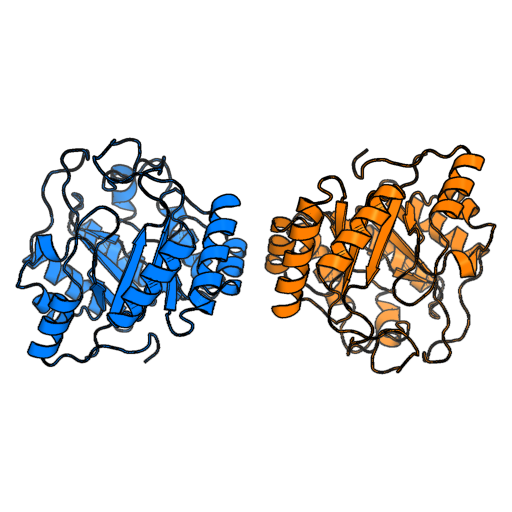CYS B 1 20 ? -1.828 -29.891 3.479 1 98.38 20 CYS B O 1
ATOM 2300 N N . LYS B 1 21 ? -3.779 -30.75 3.189 1 98.44 21 LYS B N 1
ATOM 2301 C CA . LYS B 1 21 ? -3.346 -32.156 3.244 1 98.44 21 LYS B CA 1
ATOM 2302 C C . LYS B 1 21 ? -2.48 -32.5 2.037 1 98.44 21 LYS B C 1
ATOM 2304 O O . LYS B 1 21 ? -1.8 -33.531 2.035 1 98.44 21 LYS B O 1
ATOM 2309 N N . PHE B 1 22 ? -2.492 -31.672 1.021 1 97.88 22 PHE B N 1
ATOM 2310 C CA . PHE B 1 22 ? -1.72 -31.953 -0.184 1 97.88 22 PHE B CA 1
ATOM 2311 C C . PHE B 1 22 ? -0.356 -31.281 -0.12 1 97.88 22 PHE B C 1
ATOM 2313 O O . PHE B 1 22 ? 0.488 -31.484 -0.994 1 97.88 22 PHE B O 1
ATOM 2320 N N . CYS B 1 23 ? -0.08 -30.406 0.812 1 97.31 23 CYS B N 1
ATOM 2321 C CA . CYS B 1 23 ? 1.016 -29.453 0.714 1 97.31 23 CYS B CA 1
ATOM 2322 C C . CYS B 1 23 ? 2.189 -29.875 1.59 1 97.31 23 CYS B C 1
ATOM 2324 O O . CYS B 1 23 ? 2.084 -29.875 2.818 1 97.31 23 CYS B O 1
ATOM 2326 N N . THR B 1 24 ? 3.33 -30.094 0.984 1 96.94 24 THR B N 1
ATOM 2327 C CA . THR B 1 24 ? 4.531 -30.516 1.703 1 96.94 24 THR B CA 1
ATOM 2328 C C . THR B 1 24 ? 5.109 -29.359 2.504 1 96.94 24 THR B C 1
ATOM 2330 O O . THR B 1 24 ? 5.961 -29.562 3.373 1 96.94 24 THR B O 1
ATOM 2333 N N . GLN B 1 25 ? 4.676 -28.188 2.225 1 96.25 25 GLN B N 1
ATOM 2334 C CA . GLN B 1 25 ? 5.23 -27.031 2.912 1 96.25 25 GLN B CA 1
ATOM 2335 C C . GLN B 1 25 ? 4.578 -26.828 4.277 1 96.25 25 GLN B C 1
ATOM 2337 O O . GLN B 1 25 ? 5.027 -26.016 5.074 1 96.25 25 GLN B O 1
ATOM 2342 N N . SER B 1 26 ? 3.451 -27.547 4.574 1 97.25 26 SER B N 1
ATOM 2343 C CA . SER B 1 26 ? 2.805 -27.484 5.879 1 97.25 26 SER B CA 1
ATOM 2344 C C . SER B 1 26 ? 3.705 -28.047 6.969 1 97.25 26 SER B C 1
ATOM 2346 O O . SER B 1 26 ? 4.203 -29.172 6.848 1 97.25 26 SER B O 1
ATOM 2348 N N . THR B 1 27 ? 3.832 -27.25 7.98 1 95.88 27 THR B N 1
ATOM 2349 C CA . THR B 1 27 ? 4.656 -27.719 9.094 1 95.88 27 THR B CA 1
ATOM 2350 C C . THR B 1 27 ? 3.967 -28.844 9.844 1 95.88 27 THR B C 1
ATOM 2352 O O . THR B 1 27 ? 4.594 -29.547 10.648 1 95.88 27 THR B O 1
ATOM 2355 N N . LYS B 1 28 ? 2.764 -29.078 9.578 1 96.75 28 LYS B N 1
ATOM 2356 C CA . LYS B 1 28 ? 1.997 -30.141 10.227 1 96.75 28 LYS B CA 1
ATOM 2357 C C . LYS B 1 28 ? 2.469 -31.516 9.766 1 96.75 28 LYS B C 1
ATOM 2359 O O . LYS B 1 28 ? 2.4 -32.5 10.523 1 96.75 28 LYS B O 1
ATOM 2364 N N . TYR B 1 29 ? 3.002 -31.562 8.516 1 95.62 29 TYR B N 1
ATOM 2365 C CA . TYR B 1 29 ? 3.277 -32.875 7.945 1 95.62 29 TYR B CA 1
ATOM 2366 C C . TYR B 1 29 ? 4.777 -33.125 7.883 1 95.62 29 TYR B C 1
ATOM 2368 O O . TYR B 1 29 ? 5.207 -34.25 7.613 1 95.62 29 TYR B O 1
ATOM 2376 N N . ARG B 1 30 ? 5.539 -32.219 8.195 1 89 30 ARG B N 1
ATOM 2377 C CA . ARG B 1 30 ? 6.984 -32.312 8.391 1 89 30 ARG B CA 1
ATOM 2378 C C . ARG B 1 30 ? 7.648 -33.062 7.25 1 89 30 ARG B C 1
ATOM 2380 O O . ARG B 1 30 ? 8.445 -34 7.48 1 89 30 ARG B O 1
ATOM 2387 N N . ALA B 1 31 ? 7.137 -32.812 5.914 1 93.69 31 ALA B N 1
ATOM 2388 C CA . ALA B 1 31 ? 7.809 -33.344 4.738 1 93.69 31 ALA B CA 1
ATOM 2389 C C . ALA B 1 31 ? 9.266 -32.906 4.676 1 93.69 31 ALA B C 1
ATOM 2391 O O . ALA B 1 31 ? 9.617 -31.844 5.227 1 93.69 31 ALA B O 1
ATOM 2392 N N . ASP B 1 32 ? 10.125 -33.781 4.027 1 94.88 32 ASP B N 1
ATOM 2393 C CA . ASP B 1 32 ? 11.539 -33.469 3.889 1 94.88 32 ASP B CA 1
ATOM 2394 C C . ASP B 1 32 ? 11.781 -32.531 2.697 1 94.88 32 ASP B C 1
ATOM 2396 O O . ASP B 1 32 ? 12.039 -33 1.585 1 94.88 32 ASP B O 1
ATOM 2400 N N . ILE B 1 33 ? 11.766 -31.266 2.893 1 95.38 33 ILE B N 1
ATOM 2401 C CA . ILE B 1 33 ? 11.953 -30.234 1.884 1 95.38 33 ILE B CA 1
ATOM 2402 C C . ILE B 1 33 ? 12.844 -29.125 2.441 1 95.38 33 ILE B C 1
ATOM 2404 O O . ILE B 1 33 ? 13.008 -29 3.658 1 95.38 33 ILE B O 1
ATOM 2408 N N . PRO B 1 34 ? 13.484 -28.297 1.586 1 93.75 34 PRO B N 1
ATOM 2409 C CA . PRO B 1 34 ? 14.188 -27.125 2.094 1 93.75 34 PRO B CA 1
ATOM 2410 C C . PRO B 1 34 ? 13.258 -26.156 2.824 1 93.75 34 PRO B C 1
ATOM 2412 O O . PRO B 1 34 ? 12.141 -25.891 2.365 1 93.75 34 PRO B O 1
ATOM 2415 N N . ARG B 1 35 ? 13.711 -25.688 3.982 1 96.06 35 ARG B N 1
ATOM 2416 C CA . ARG B 1 35 ? 12.906 -24.766 4.785 1 96.06 35 ARG B CA 1
ATOM 2417 C C . ARG B 1 35 ? 13.68 -23.484 5.09 1 96.06 35 ARG B C 1
ATOM 2419 O O . ARG B 1 35 ? 14.844 -23.531 5.492 1 96.06 35 ARG B O 1
ATOM 2426 N N . TYR B 1 36 ? 13.156 -22.375 4.762 1 96.25 36 TYR B N 1
ATOM 2427 C CA . TYR B 1 36 ? 13.711 -21.047 5.047 1 96.25 36 TYR B CA 1
ATOM 2428 C C . TYR B 1 36 ? 12.625 -19.984 5.055 1 96.25 36 TYR B C 1
ATOM 2430 O O . TYR B 1 36 ? 11.625 -20.109 4.344 1 96.25 36 TYR B O 1
ATOM 2438 N N . LYS B 1 37 ? 12.766 -19 5.832 1 95 37 LYS B N 1
ATOM 2439 C CA . LYS B 1 37 ? 11.75 -17.953 5.996 1 95 37 LYS B CA 1
ATOM 2440 C C . LYS B 1 37 ? 11.711 -17.031 4.781 1 95 37 LYS B C 1
ATOM 2442 O O . LYS B 1 37 ? 10.641 -16.812 4.207 1 95 37 LYS B O 1
ATOM 2447 N N . TYR B 1 38 ? 12.867 -16.469 4.395 1 97.94 38 TYR B N 1
ATOM 2448 C CA . TYR B 1 38 ? 12.93 -15.555 3.26 1 97.94 38 TYR B CA 1
ATOM 2449 C C . TYR B 1 38 ? 14.18 -15.82 2.424 1 97.94 38 TYR B C 1
ATOM 2451 O O . TYR B 1 38 ? 15.289 -15.867 2.953 1 97.94 38 TYR B O 1
ATOM 2459 N N . LYS B 1 39 ? 13.953 -15.992 1.202 1 97.62 39 LYS B N 1
ATOM 2460 C CA . LYS B 1 39 ? 15.055 -15.961 0.248 1 97.62 39 LYS B CA 1
ATOM 2461 C C . LYS B 1 39 ? 15.633 -14.555 0.12 1 97.62 39 LYS B C 1
ATOM 2463 O O . LYS B 1 39 ? 14.898 -13.57 0.202 1 97.62 39 LYS B O 1
ATOM 2468 N N . SER B 1 40 ? 16.938 -14.406 -0.089 1 98.19 40 SER B N 1
ATOM 2469 C CA . SER B 1 40 ? 17.5 -13.07 -0.234 1 98.19 40 SER B CA 1
ATOM 2470 C C . SER B 1 40 ? 16.969 -12.383 -1.488 1 98.19 40 SER B C 1
ATOM 2472 O O . SER B 1 40 ? 16.734 -13.031 -2.51 1 98.19 40 SER B O 1
ATOM 2474 N N . ILE B 1 41 ? 16.844 -11.094 -1.408 1 98.69 41 ILE B N 1
ATOM 2475 C CA . ILE B 1 41 ? 16.375 -10.312 -2.551 1 98.69 41 ILE B CA 1
ATOM 2476 C C . ILE B 1 41 ? 17.312 -10.523 -3.734 1 98.69 41 ILE B C 1
ATOM 2478 O O . ILE B 1 41 ? 16.875 -10.656 -4.875 1 98.69 41 ILE B O 1
ATOM 2482 N N . GLU B 1 42 ? 18.562 -10.57 -3.484 1 98.5 42 GLU B N 1
ATOM 2483 C CA . GLU B 1 42 ? 19.562 -10.789 -4.523 1 98.5 42 GLU B CA 1
ATOM 2484 C C . GLU B 1 42 ? 19.328 -12.109 -5.242 1 98.5 42 GLU B C 1
ATOM 2486 O O . GLU B 1 42 ? 19.391 -12.172 -6.473 1 98.5 42 GLU B O 1
ATOM 2491 N N . THR B 1 43 ? 19.062 -13.117 -4.496 1 98.69 43 THR B N 1
ATOM 2492 C CA . THR B 1 43 ? 18.828 -14.43 -5.074 1 98.69 43 THR B CA 1
ATOM 2493 C C . THR B 1 43 ? 17.562 -14.414 -5.926 1 98.69 43 THR B C 1
ATOM 2495 O O . THR B 1 43 ? 17.531 -14.992 -7.016 1 98.69 43 THR B O 1
ATOM 2498 N N . ILE B 1 44 ? 16.562 -13.781 -5.43 1 98.81 44 ILE B N 1
ATOM 2499 C CA . ILE B 1 44 ? 15.289 -13.688 -6.145 1 98.81 44 ILE B CA 1
ATOM 2500 C C . ILE B 1 44 ? 15.5 -12.992 -7.488 1 98.81 44 ILE B C 1
ATOM 2502 O O . ILE B 1 44 ? 15 -13.461 -8.516 1 98.81 44 ILE B O 1
ATOM 2506 N N . VAL B 1 45 ? 16.266 -11.914 -7.48 1 98.81 45 VAL B N 1
ATOM 2507 C CA . VAL B 1 45 ? 16.547 -11.164 -8.703 1 98.81 45 VAL B CA 1
ATOM 2508 C C . VAL B 1 45 ? 17.312 -12.039 -9.68 1 98.81 45 VAL B C 1
ATOM 2510 O O . VAL B 1 45 ? 17.031 -12.047 -10.875 1 98.81 45 VAL B O 1
ATOM 2513 N N . GLU B 1 46 ? 18.266 -12.773 -9.172 1 98.69 46 GLU B N 1
ATOM 2514 C CA . GLU B 1 46 ? 19.047 -13.672 -10.023 1 98.69 46 GLU B CA 1
ATOM 2515 C C . GLU B 1 46 ? 18.156 -14.742 -10.648 1 98.69 46 GLU B C 1
ATOM 2517 O O . GLU B 1 46 ? 18.344 -15.102 -11.82 1 98.69 46 GLU B O 1
ATOM 2522 N N . GLU B 1 47 ? 17.266 -15.266 -9.898 1 98.38 47 GLU B N 1
ATOM 2523 C CA . GLU B 1 47 ? 16.344 -16.266 -10.414 1 98.38 47 GLU B CA 1
ATOM 2524 C C . GLU B 1 47 ? 15.438 -15.688 -11.492 1 98.38 47 GLU B C 1
ATOM 2526 O O . GLU B 1 47 ? 15.117 -16.359 -12.477 1 98.38 47 GLU B O 1
ATOM 2531 N N . ALA B 1 48 ? 15.031 -14.469 -11.273 1 98.56 48 ALA B N 1
ATOM 2532 C CA . ALA B 1 48 ? 14.203 -13.797 -12.273 1 98.56 48 ALA B CA 1
ATOM 2533 C C . ALA B 1 48 ? 14.961 -13.625 -13.586 1 98.56 48 ALA B C 1
ATOM 2535 O O . ALA B 1 48 ? 14.406 -13.852 -14.664 1 98.56 48 ALA B O 1
ATOM 2536 N N . LYS B 1 49 ? 16.203 -13.211 -13.477 1 98.31 49 LYS B N 1
ATOM 2537 C CA . LYS B 1 49 ? 17.031 -13.062 -14.664 1 98.31 49 LYS B CA 1
ATOM 2538 C C . LYS B 1 49 ? 17.172 -14.383 -15.414 1 98.31 49 LYS B C 1
ATOM 2540 O O . LYS B 1 49 ? 17.078 -14.422 -16.641 1 98.31 49 LYS B O 1
ATOM 2545 N N . LYS B 1 50 ? 17.391 -15.422 -14.672 1 97.62 50 LYS B N 1
ATOM 2546 C CA . LYS B 1 50 ? 17.531 -16.75 -15.266 1 97.62 50 LYS B CA 1
ATOM 2547 C C . LYS B 1 50 ? 16.219 -17.172 -15.938 1 97.62 50 LYS B C 1
ATOM 2549 O O . LYS B 1 50 ? 16.234 -17.781 -17.016 1 97.62 50 LYS B O 1
ATOM 2554 N N . ALA B 1 51 ? 15.125 -16.906 -15.258 1 97 51 ALA B N 1
ATOM 2555 C CA . ALA B 1 51 ? 13.82 -17.234 -15.812 1 97 51 ALA B CA 1
ATOM 2556 C C . ALA B 1 51 ? 13.594 -16.531 -17.141 1 97 51 ALA B C 1
ATOM 2558 O O . ALA B 1 51 ? 13.148 -17.141 -18.125 1 97 51 ALA B O 1
ATOM 2559 N N . LYS B 1 52 ? 13.891 -15.281 -17.156 1 96.56 52 LYS B N 1
ATOM 2560 C CA . LYS B 1 52 ? 13.734 -14.5 -18.375 1 96.56 52 LYS B CA 1
ATOM 2561 C C . LYS B 1 52 ? 14.633 -15.039 -19.484 1 96.56 52 LYS B C 1
ATOM 2563 O O . LYS B 1 52 ? 14.203 -15.133 -20.641 1 96.56 52 LYS B O 1
ATOM 2568 N N . ALA B 1 53 ? 15.844 -15.344 -19.141 1 95.62 53 ALA B N 1
ATOM 2569 C CA . ALA B 1 53 ? 16.781 -15.914 -20.094 1 95.62 53 ALA B CA 1
ATOM 2570 C C . ALA B 1 53 ? 16.25 -17.219 -20.672 1 95.62 53 ALA B C 1
ATOM 2572 O O . ALA B 1 53 ? 16.516 -17.547 -21.828 1 95.62 53 ALA B O 1
ATOM 2573 N N . ALA B 1 54 ? 15.484 -17.906 -19.875 1 95.25 54 ALA B N 1
ATOM 2574 C CA . ALA B 1 54 ? 14.875 -19.172 -20.312 1 95.25 54 ALA B CA 1
ATOM 2575 C C . ALA B 1 54 ? 13.531 -18.922 -20.984 1 95.25 54 ALA B C 1
ATOM 2577 O O . ALA B 1 54 ? 12.727 -19.844 -21.141 1 95.25 54 ALA B O 1
ATOM 2578 N N . LYS B 1 55 ? 13.211 -17.641 -21.234 1 94.38 55 LYS B N 1
ATOM 2579 C CA . LYS B 1 55 ? 12.078 -17.203 -22.047 1 94.38 55 LYS B CA 1
ATOM 2580 C C . LYS B 1 55 ? 10.789 -17.234 -21.234 1 94.38 55 LYS B C 1
ATOM 2582 O O . LYS B 1 55 ? 9.695 -17.219 -21.797 1 94.38 55 LYS B O 1
ATOM 2587 N N . ALA B 1 56 ? 10.922 -17.281 -19.938 1 96.31 56 ALA B N 1
ATOM 2588 C CA . ALA B 1 56 ? 9.734 -17.125 -19.109 1 96.31 56 ALA B CA 1
ATOM 2589 C C . ALA B 1 56 ? 9.148 -15.727 -19.25 1 96.31 56 ALA B C 1
ATOM 2591 O O . ALA B 1 56 ? 9.883 -14.734 -19.25 1 96.31 56 ALA B O 1
ATOM 2592 N N . ILE B 1 57 ? 7.863 -15.68 -19.375 1 95.81 57 ILE B N 1
ATOM 2593 C CA . ILE B 1 57 ? 7.207 -14.375 -19.438 1 95.81 57 ILE B CA 1
ATOM 2594 C C . ILE B 1 57 ? 6.648 -14.008 -18.062 1 95.81 57 ILE B C 1
ATOM 2596 O O . ILE B 1 57 ? 6.461 -12.828 -17.766 1 95.81 57 ILE B O 1
ATOM 2600 N N . GLY B 1 58 ? 6.352 -14.992 -17.328 1 97.06 58 GLY B N 1
ATOM 2601 C CA . GLY B 1 58 ? 5.875 -14.805 -15.961 1 97.06 58 GLY B CA 1
ATOM 2602 C C . GLY B 1 58 ? 6.832 -15.336 -14.914 1 97.06 58 GLY B C 1
ATOM 2603 O O . GLY B 1 58 ? 7.5 -16.344 -15.133 1 97.06 58 GLY B O 1
ATOM 2604 N N . PHE B 1 59 ? 6.969 -14.688 -13.859 1 98.12 59 PHE B N 1
ATOM 2605 C CA . PHE B 1 59 ? 7.789 -15.07 -12.719 1 98.12 59 PHE B CA 1
ATOM 2606 C C . PHE B 1 59 ? 7 -14.938 -11.422 1 98.12 59 PHE B C 1
ATOM 2608 O O . PHE B 1 59 ? 6.609 -13.836 -11.031 1 98.12 59 PHE B O 1
ATOM 2615 N N . CYS B 1 60 ? 6.75 -16.031 -10.766 1 98.5 60 CYS B N 1
ATOM 2616 C CA . CYS B 1 60 ? 5.852 -16.078 -9.617 1 98.5 60 CYS B CA 1
ATOM 2617 C C . CYS B 1 60 ? 6.637 -16.062 -8.312 1 98.5 60 CYS B C 1
ATOM 2619 O O . CYS B 1 60 ? 7.535 -16.875 -8.109 1 98.5 60 CYS B O 1
ATOM 2621 N N . LEU B 1 61 ? 6.344 -15.117 -7.492 1 98.81 61 LEU B N 1
ATOM 2622 C CA . LEU B 1 61 ? 6.895 -15.016 -6.148 1 98.81 61 LEU B CA 1
ATOM 2623 C C . LEU B 1 61 ? 5.969 -15.68 -5.133 1 98.81 61 LEU B C 1
ATOM 2625 O O . LEU B 1 61 ? 4.926 -15.117 -4.777 1 98.81 61 LEU B O 1
ATOM 2629 N N . VAL B 1 62 ? 6.379 -16.859 -4.594 1 98.75 62 VAL B N 1
ATOM 2630 C CA . VAL B 1 62 ? 5.469 -17.656 -3.779 1 98.75 62 VAL B CA 1
ATOM 2631 C C . VAL B 1 62 ? 5.934 -17.641 -2.326 1 98.75 62 VAL B C 1
ATOM 2633 O O . VAL B 1 62 ? 7.109 -17.891 -2.039 1 98.75 62 VAL B O 1
ATOM 2636 N N . THR B 1 63 ? 5.07 -17.312 -1.437 1 98.56 63 THR B N 1
ATOM 2637 C CA . THR B 1 63 ? 5.348 -17.469 -0.012 1 98.56 63 THR B CA 1
ATOM 2638 C C . THR B 1 63 ? 4.492 -18.578 0.59 1 98.56 63 THR B C 1
ATOM 2640 O O . THR B 1 63 ? 3.316 -18.719 0.243 1 98.56 63 THR B O 1
ATOM 2643 N N . ALA B 1 64 ? 5.113 -19.344 1.439 1 97.56 64 ALA B N 1
ATOM 2644 C CA . ALA B 1 64 ? 4.359 -20.328 2.207 1 97.56 64 ALA B CA 1
ATOM 2645 C C . ALA B 1 64 ? 3.652 -19.672 3.393 1 97.56 64 ALA B C 1
ATOM 2647 O O . ALA B 1 64 ? 4.277 -18.953 4.176 1 97.56 64 ALA B O 1
ATOM 2648 N N . GLY B 1 65 ? 2.373 -19.891 3.533 1 96.44 65 GLY B N 1
ATOM 2649 C CA . GLY B 1 65 ? 1.584 -19.328 4.621 1 96.44 65 GLY B CA 1
ATOM 2650 C C . GLY B 1 65 ? 0.137 -19.078 4.238 1 96.44 65 GLY B C 1
ATOM 2651 O O . GLY B 1 65 ? -0.235 -19.219 3.072 1 96.44 65 GLY B O 1
ATOM 2652 N N . LYS B 1 66 ? -0.652 -18.703 5.23 1 97.31 66 LYS B N 1
ATOM 2653 C CA . LYS B 1 66 ? -2.082 -18.516 5.02 1 97.31 66 LYS B CA 1
ATOM 2654 C C . LYS B 1 66 ? -2.346 -17.281 4.141 1 97.31 66 LYS B C 1
ATOM 2656 O O . LYS B 1 66 ? -3.229 -17.312 3.281 1 97.31 66 LYS B O 1
ATOM 2661 N N . GLY B 1 67 ? -1.575 -16.234 4.496 1 98.12 67 GLY B N 1
ATOM 2662 C CA . GLY B 1 67 ? -1.858 -14.984 3.797 1 98.12 67 GLY B CA 1
ATOM 2663 C C . GLY B 1 67 ? -0.831 -13.906 4.062 1 98.12 67 GLY B C 1
ATOM 2664 O O . GLY B 1 67 ? 0.227 -14.172 4.637 1 98.12 67 GLY B O 1
ATOM 2665 N N . ILE B 1 68 ? -1.179 -12.719 3.594 1 98.25 68 ILE B N 1
ATOM 2666 C CA . ILE B 1 68 ? -0.272 -11.578 3.656 1 98.25 68 ILE B CA 1
ATOM 2667 C C . ILE B 1 68 ? -0.416 -10.875 5.004 1 98.25 68 ILE B C 1
ATOM 2669 O O . ILE B 1 68 ? -1.516 -10.461 5.383 1 98.25 68 ILE B O 1
ATOM 2673 N N . ASP B 1 69 ? 0.613 -10.844 5.758 1 97.06 69 ASP B N 1
ATOM 2674 C CA . ASP B 1 69 ? 0.74 -9.922 6.879 1 97.06 69 ASP B CA 1
ATOM 2675 C C . ASP B 1 69 ? 1.725 -8.797 6.559 1 97.06 69 ASP B C 1
ATOM 2677 O O . ASP B 1 69 ? 2.178 -8.672 5.418 1 97.06 69 ASP B O 1
ATOM 2681 N N . ASP B 1 70 ? 2.072 -7.965 7.512 1 95.94 70 ASP B N 1
ATOM 2682 C CA . ASP B 1 70 ? 2.916 -6.801 7.27 1 95.94 70 ASP B CA 1
ATOM 2683 C C . ASP B 1 70 ? 4.309 -7.219 6.797 1 95.94 70 ASP B C 1
ATOM 2685 O O . ASP B 1 70 ? 4.859 -6.617 5.871 1 95.94 70 ASP B O 1
ATOM 2689 N N . LYS B 1 71 ? 4.863 -8.227 7.414 1 96.81 71 LYS B N 1
ATOM 2690 C CA . LYS B 1 71 ? 6.207 -8.688 7.074 1 96.81 71 LYS B CA 1
ATOM 2691 C C . LYS B 1 71 ? 6.258 -9.258 5.66 1 96.81 71 LYS B C 1
ATOM 2693 O O . LYS B 1 71 ? 7.18 -8.961 4.898 1 96.81 71 LYS B O 1
ATOM 2698 N N . ILE B 1 72 ? 5.254 -10.078 5.348 1 98.31 72 ILE B N 1
ATOM 2699 C CA . ILE B 1 72 ? 5.18 -10.672 4.016 1 98.31 72 ILE B CA 1
ATOM 2700 C C . ILE B 1 72 ? 4.965 -9.57 2.977 1 98.31 72 ILE B C 1
ATOM 2702 O O . ILE B 1 72 ? 5.594 -9.578 1.916 1 98.31 72 ILE B O 1
ATOM 2706 N N . LEU B 1 73 ? 4.078 -8.648 3.307 1 98.56 73 LEU B N 1
ATOM 2707 C CA . LEU B 1 73 ? 3.811 -7.547 2.385 1 98.56 73 LEU B CA 1
ATOM 2708 C C . LEU B 1 73 ? 5.082 -6.762 2.092 1 98.56 73 LEU B C 1
ATOM 2710 O O . LEU B 1 73 ? 5.395 -6.484 0.931 1 98.56 73 LEU B O 1
ATOM 2714 N N . ASP B 1 74 ? 5.859 -6.41 3.117 1 97.56 74 ASP B N 1
ATOM 2715 C CA . ASP B 1 74 ? 7.121 -5.688 2.971 1 97.56 74 ASP B CA 1
ATOM 2716 C C . ASP B 1 74 ? 8.109 -6.484 2.121 1 97.56 74 ASP B C 1
ATOM 2718 O O . ASP B 1 74 ? 8.734 -5.934 1.209 1 97.56 74 ASP B O 1
ATOM 2722 N N . PHE B 1 75 ? 8.18 -7.727 2.439 1 98.62 75 PHE B N 1
ATOM 2723 C CA . PHE B 1 75 ? 9.141 -8.609 1.786 1 98.62 75 PHE B CA 1
ATOM 2724 C C . PHE B 1 75 ? 8.82 -8.742 0.302 1 98.62 75 PHE B C 1
ATOM 2726 O O . PHE B 1 75 ? 9.695 -8.555 -0.544 1 98.62 75 PHE B O 1
ATOM 2733 N N . VAL B 1 76 ? 7.582 -8.977 -0.01 1 98.81 76 VAL B N 1
ATOM 2734 C CA . VAL B 1 76 ? 7.188 -9.227 -1.392 1 98.81 76 VAL B CA 1
ATOM 2735 C C . VAL B 1 76 ? 7.285 -7.938 -2.203 1 98.81 76 VAL B C 1
ATOM 2737 O O . VAL B 1 76 ? 7.691 -7.961 -3.367 1 98.81 76 VAL B O 1
ATOM 2740 N N . THR B 1 77 ? 6.84 -6.789 -1.614 1 98.56 77 THR B N 1
ATOM 2741 C CA . THR B 1 77 ? 6.941 -5.523 -2.334 1 98.56 77 THR B CA 1
ATOM 2742 C C . THR B 1 77 ? 8.398 -5.18 -2.623 1 98.56 77 THR B C 1
ATOM 2744 O O . THR B 1 77 ? 8.727 -4.688 -3.707 1 98.56 77 THR B O 1
ATOM 2747 N N . GLN B 1 78 ? 9.281 -5.43 -1.658 1 98.12 78 GLN B N 1
ATOM 2748 C CA . GLN B 1 78 ? 10.703 -5.211 -1.878 1 98.12 78 GLN B CA 1
ATOM 2749 C C . GLN B 1 78 ? 11.227 -6.09 -3.012 1 98.12 78 GLN B C 1
ATOM 2751 O O . GLN B 1 78 ? 11.969 -5.617 -3.879 1 98.12 78 GLN B O 1
ATOM 2756 N N . ALA B 1 79 ? 10.859 -7.34 -3.008 1 98.81 79 ALA B N 1
ATOM 2757 C CA . ALA B 1 79 ? 11.281 -8.289 -4.039 1 98.81 79 ALA B CA 1
ATOM 2758 C C . ALA B 1 79 ? 10.766 -7.867 -5.41 1 98.81 79 ALA B C 1
ATOM 2760 O O . ALA B 1 79 ? 11.508 -7.879 -6.391 1 98.81 79 ALA B O 1
ATOM 2761 N N . ALA B 1 80 ? 9.5 -7.488 -5.441 1 98.81 80 ALA B N 1
ATOM 2762 C CA . ALA B 1 80 ? 8.875 -7.094 -6.703 1 98.81 80 ALA B CA 1
ATOM 2763 C C . ALA B 1 80 ? 9.586 -5.891 -7.312 1 98.81 80 ALA B C 1
ATOM 2765 O O . ALA B 1 80 ? 9.914 -5.895 -8.5 1 98.81 80 ALA B O 1
ATOM 2766 N N . ARG B 1 81 ? 9.805 -4.867 -6.496 1 98.25 81 ARG B N 1
ATOM 2767 C CA . ARG B 1 81 ? 10.484 -3.67 -6.984 1 98.25 81 ARG B CA 1
ATOM 2768 C C . ARG B 1 81 ? 11.883 -3.996 -7.477 1 98.25 81 ARG B C 1
ATOM 2770 O O . ARG B 1 81 ? 12.328 -3.471 -8.5 1 98.25 81 ARG B O 1
ATOM 2777 N N . ALA B 1 82 ? 12.609 -4.836 -6.727 1 98.62 82 ALA B N 1
ATOM 2778 C CA . ALA B 1 82 ? 13.969 -5.215 -7.105 1 98.62 82 ALA B CA 1
ATOM 2779 C C . ALA B 1 82 ? 13.984 -5.961 -8.438 1 98.62 82 ALA B C 1
ATOM 2781 O O . ALA B 1 82 ? 14.828 -5.695 -9.297 1 98.62 82 ALA B O 1
ATOM 2782 N N . VAL B 1 83 ? 13.062 -6.898 -8.633 1 98.88 83 VAL B N 1
ATOM 2783 C CA . VAL B 1 83 ? 13 -7.676 -9.867 1 98.88 83 VAL B CA 1
ATOM 2784 C C . VAL B 1 83 ? 12.633 -6.758 -11.031 1 98.88 83 VAL B C 1
ATOM 2786 O O . VAL B 1 83 ? 13.258 -6.82 -12.094 1 98.88 83 VAL B O 1
ATOM 2789 N N . LYS B 1 84 ? 11.625 -5.871 -10.805 1 98.38 84 LYS B N 1
ATOM 2790 C CA . LYS B 1 84 ? 11.188 -4.98 -11.875 1 98.38 84 LYS B CA 1
ATOM 2791 C C . LYS B 1 84 ? 12.305 -4.043 -12.305 1 98.38 84 LYS B C 1
ATOM 2793 O O . LYS B 1 84 ? 12.406 -3.686 -13.484 1 98.38 84 LYS B O 1
ATOM 2798 N N . LYS B 1 85 ? 13.102 -3.645 -11.383 1 98.06 85 LYS B N 1
ATOM 2799 C CA . LYS B 1 85 ? 14.234 -2.777 -11.688 1 98.06 85 LYS B CA 1
ATOM 2800 C C . LYS B 1 85 ? 15.227 -3.475 -12.609 1 98.06 85 LYS B C 1
ATOM 2802 O O . LYS B 1 85 ? 15.766 -2.855 -13.531 1 98.06 85 LYS B O 1
ATOM 2807 N N . GLU B 1 86 ? 15.438 -4.777 -12.383 1 98.31 86 GLU B N 1
ATOM 2808 C CA . GLU B 1 86 ? 16.5 -5.508 -13.078 1 98.31 86 GLU B CA 1
ATOM 2809 C C . GLU B 1 86 ? 15.945 -6.238 -14.305 1 98.31 86 GLU B C 1
ATOM 2811 O O . GLU B 1 86 ? 16.656 -6.453 -15.281 1 98.31 86 GLU B O 1
ATOM 2816 N N . VAL B 1 87 ? 14.695 -6.637 -14.234 1 97.75 87 VAL B N 1
ATOM 2817 C CA . VAL B 1 87 ? 14.023 -7.367 -15.297 1 97.75 87 VAL B CA 1
ATOM 2818 C C . VAL B 1 87 ? 12.664 -6.73 -15.594 1 97.75 87 VAL B C 1
ATOM 2820 O O . VAL B 1 87 ? 11.625 -7.359 -15.398 1 97.75 87 VAL B O 1
ATOM 2823 N N . PRO B 1 88 ? 12.586 -5.57 -16.219 1 95.5 88 PRO B N 1
ATOM 2824 C CA . PRO B 1 88 ? 11.367 -4.766 -16.312 1 95.5 88 PRO B CA 1
ATOM 2825 C C . PRO B 1 88 ? 10.297 -5.418 -17.188 1 95.5 88 PRO B C 1
ATOM 2827 O O . PRO B 1 88 ? 9.109 -5.145 -17.016 1 95.5 88 PRO B O 1
ATOM 2830 N N . ASP B 1 89 ? 10.648 -6.328 -18.031 1 94.5 89 ASP B N 1
ATOM 2831 C CA . ASP B 1 89 ? 9.695 -6.855 -19 1 94.5 89 ASP B CA 1
ATOM 2832 C C . ASP B 1 89 ? 9.047 -8.141 -18.5 1 94.5 89 ASP B C 1
ATOM 2834 O O . ASP B 1 89 ? 8.18 -8.703 -19.172 1 94.5 89 ASP B O 1
ATOM 2838 N N . ILE B 1 90 ? 9.477 -8.625 -17.375 1 96.44 90 ILE B N 1
ATOM 2839 C CA . ILE B 1 90 ? 8.906 -9.867 -16.875 1 96.44 90 ILE B CA 1
ATOM 2840 C C . ILE B 1 90 ? 7.59 -9.578 -16.156 1 96.44 90 ILE B C 1
ATOM 2842 O O . ILE B 1 90 ? 7.461 -8.555 -15.477 1 96.44 90 ILE B O 1
ATOM 2846 N N . SER B 1 91 ? 6.609 -10.352 -16.391 1 97.88 91 SER B N 1
ATOM 2847 C CA . SER B 1 91 ? 5.336 -10.242 -15.68 1 97.88 91 SER B CA 1
ATOM 2848 C C . SER B 1 91 ? 5.406 -10.914 -14.312 1 97.88 91 SER B C 1
ATOM 2850 O O . SER B 1 91 ? 5.609 -12.125 -14.219 1 97.88 91 SER B O 1
ATOM 2852 N N . LEU B 1 92 ? 5.23 -10.117 -13.289 1 98.44 92 LEU B N 1
ATOM 2853 C CA . LEU B 1 92 ? 5.355 -10.648 -11.938 1 98.44 92 LEU B CA 1
ATOM 2854 C C . LEU B 1 92 ? 4.012 -11.172 -11.43 1 98.44 92 LEU B C 1
ATOM 2856 O O . LEU B 1 92 ? 2.971 -10.555 -11.672 1 98.44 92 LEU B O 1
ATOM 2860 N N . ILE B 1 93 ? 4.074 -12.273 -10.773 1 98.62 93 ILE B N 1
ATOM 2861 C CA . ILE B 1 93 ? 2.904 -12.906 -10.18 1 98.62 93 ILE B CA 1
ATOM 2862 C C . ILE B 1 93 ? 3.107 -13.055 -8.672 1 98.62 93 ILE B C 1
ATOM 2864 O O . ILE B 1 93 ? 4.094 -13.641 -8.227 1 98.62 93 ILE B O 1
ATOM 2868 N N . GLY B 1 94 ? 2.258 -12.469 -7.953 1 98.81 94 GLY B N 1
ATOM 2869 C CA . GLY B 1 94 ? 2.24 -12.75 -6.523 1 98.81 94 GLY B CA 1
ATOM 2870 C C . GLY B 1 94 ? 1.438 -13.984 -6.168 1 98.81 94 GLY B C 1
ATOM 2871 O O . GLY B 1 94 ? 0.353 -14.203 -6.711 1 98.81 94 GLY B O 1
ATOM 2872 N N . CYS B 1 95 ? 1.935 -14.828 -5.363 1 98.81 95 CYS B N 1
ATOM 2873 C CA . CYS B 1 95 ? 1.272 -15.984 -4.77 1 98.81 95 CYS B CA 1
ATOM 2874 C C . CYS B 1 95 ? 1.547 -16.062 -3.271 1 98.81 95 CYS B C 1
ATOM 2876 O O . CYS B 1 95 ? 2.418 -16.812 -2.834 1 98.81 95 CYS B O 1
ATOM 2878 N N . ASN B 1 96 ? 0.738 -15.297 -2.576 1 98.81 96 ASN B N 1
ATOM 2879 C CA . ASN B 1 96 ? 1.105 -15.039 -1.188 1 98.81 96 ASN B CA 1
ATOM 2880 C C . ASN B 1 96 ? -0.072 -15.273 -0.245 1 98.81 96 ASN B C 1
ATOM 2882 O O . ASN B 1 96 ? -0.12 -14.703 0.848 1 98.81 96 ASN B O 1
ATOM 2886 N N . GLY B 1 97 ? -1.051 -16.031 -0.672 1 98.56 97 GLY B N 1
ATOM 2887 C CA . GLY B 1 97 ? -2.148 -16.438 0.193 1 98.56 97 GLY B CA 1
ATOM 2888 C C . GLY B 1 97 ? -3.264 -15.406 0.261 1 98.56 97 GLY B C 1
ATOM 2889 O O . GLY B 1 97 ? -3.426 -14.602 -0.654 1 98.56 97 GLY B O 1
ATOM 2890 N N . THR B 1 98 ? -4.078 -15.578 1.265 1 98.75 98 THR B N 1
ATOM 2891 C CA . THR B 1 98 ? -5.215 -14.68 1.466 1 98.75 98 THR B CA 1
ATOM 2892 C C . THR B 1 98 ? -4.746 -13.234 1.604 1 98.75 98 THR B C 1
ATOM 2894 O O . THR B 1 98 ? -3.732 -12.969 2.25 1 98.75 98 THR B O 1
ATOM 2897 N N . ALA B 1 99 ? -5.559 -12.328 1 1 98.75 99 ALA B N 1
ATOM 2898 C CA . ALA B 1 99 ? -5.137 -10.93 0.989 1 98.75 99 ALA B CA 1
ATOM 2899 C C . ALA B 1 99 ? -6.344 -9.992 0.911 1 98.75 99 ALA B C 1
ATOM 2901 O O . ALA B 1 99 ? -7.332 -10.305 0.243 1 98.75 99 ALA B O 1
ATOM 2902 N N . GLU B 1 100 ? -6.188 -8.859 1.543 1 98.25 100 GLU B N 1
ATOM 2903 C CA . GLU B 1 100 ? -7.172 -7.785 1.421 1 98.25 100 GLU B CA 1
ATOM 2904 C C . GLU B 1 100 ? -6.926 -6.953 0.167 1 98.25 100 GLU B C 1
ATOM 2906 O O . GLU B 1 100 ? -5.816 -6.941 -0.37 1 98.25 100 GLU B O 1
ATOM 2911 N N . VAL B 1 101 ? -7.926 -6.207 -0.195 1 98.62 101 VAL B N 1
ATOM 2912 C CA . VAL B 1 101 ? -7.855 -5.406 -1.414 1 98.62 101 VAL B CA 1
ATOM 2913 C C . VAL B 1 101 ? -6.703 -4.406 -1.31 1 98.62 101 VAL B C 1
ATOM 2915 O O . VAL B 1 101 ? -5.934 -4.234 -2.258 1 98.62 101 VAL B O 1
ATOM 2918 N N . TRP B 1 102 ? -6.523 -3.736 -0.155 1 98.06 102 TRP B N 1
ATOM 2919 C CA . TRP B 1 102 ? -5.504 -2.695 -0.038 1 98.06 102 TRP B CA 1
ATOM 2920 C C . TRP B 1 102 ? -4.105 -3.291 -0.139 1 98.06 102 TRP B C 1
ATOM 2922 O O . TRP B 1 102 ? -3.203 -2.678 -0.715 1 98.06 102 TRP B O 1
ATOM 2932 N N . GLN B 1 103 ? -3.938 -4.516 0.376 1 98.75 103 GLN B N 1
ATOM 2933 C CA . GLN B 1 103 ? -2.652 -5.199 0.262 1 98.75 103 GLN B CA 1
ATOM 2934 C C . GLN B 1 103 ? -2.334 -5.531 -1.192 1 98.75 103 GLN B C 1
ATOM 2936 O O . GLN B 1 103 ? -1.2 -5.355 -1.642 1 98.75 103 GLN B O 1
ATOM 2941 N N . LEU B 1 104 ? -3.363 -5.969 -1.866 1 98.88 104 LEU B N 1
ATOM 2942 C CA . LEU B 1 104 ? -3.217 -6.336 -3.27 1 98.88 104 LEU B CA 1
ATOM 2943 C C . LEU B 1 104 ? -2.92 -5.109 -4.125 1 98.88 104 LEU B C 1
ATOM 2945 O O . LEU B 1 104 ? -2.143 -5.184 -5.082 1 98.88 104 LEU B O 1
ATOM 2949 N N . LYS B 1 105 ? -3.539 -3.971 -3.793 1 98.62 105 LYS B N 1
ATOM 2950 C CA . LYS B 1 105 ? -3.234 -2.725 -4.492 1 98.62 105 LYS B CA 1
ATOM 2951 C C . LYS B 1 105 ? -1.797 -2.285 -4.227 1 98.62 105 LYS B C 1
ATOM 2953 O O . LYS B 1 105 ? -1.135 -1.74 -5.109 1 98.62 105 LYS B O 1
ATOM 2958 N N . GLU B 1 106 ? -1.33 -2.441 -2.99 1 98.38 106 GLU B N 1
ATOM 2959 C CA . GLU B 1 106 ? 0.066 -2.133 -2.691 1 98.38 106 GLU B CA 1
ATOM 2960 C C . GLU B 1 106 ? 1.011 -3.025 -3.49 1 98.38 106 GLU B C 1
ATOM 2962 O O . GLU B 1 106 ? 2.035 -2.559 -3.996 1 98.38 106 GLU B O 1
ATOM 2967 N N . LEU B 1 107 ? 0.659 -4.328 -3.609 1 98.81 107 LEU B N 1
ATOM 2968 C CA . LEU B 1 107 ? 1.449 -5.238 -4.43 1 98.81 107 LEU B CA 1
ATOM 2969 C C . LEU B 1 107 ? 1.479 -4.773 -5.883 1 98.81 107 LEU B C 1
ATOM 2971 O O . LEU B 1 107 ? 2.537 -4.77 -6.516 1 98.81 107 LEU B O 1
ATOM 2975 N N . LYS B 1 108 ? 0.325 -4.406 -6.383 1 98.69 108 LYS B N 1
ATOM 2976 C CA . LYS B 1 108 ? 0.236 -3.91 -7.754 1 98.69 108 LYS B CA 1
ATOM 2977 C C . LYS B 1 108 ? 1.104 -2.672 -7.945 1 98.69 108 LYS B C 1
ATOM 2979 O O . LYS B 1 108 ? 1.83 -2.564 -8.938 1 98.69 108 LYS B O 1
ATOM 2984 N N . HIS B 1 109 ? 1.015 -1.789 -6.953 1 97.94 109 HIS B N 1
ATOM 2985 C CA . HIS B 1 109 ? 1.812 -0.567 -6.992 1 97.94 109 HIS B CA 1
ATOM 2986 C C . HIS B 1 109 ? 3.303 -0.882 -6.992 1 97.94 109 HIS B C 1
ATOM 2988 O O . HIS B 1 109 ? 4.09 -0.177 -7.629 1 97.94 109 HIS B O 1
ATOM 2994 N N . ALA B 1 110 ? 3.684 -2.008 -6.406 1 98 110 ALA B N 1
ATOM 2995 C CA . ALA B 1 110 ? 5.09 -2.389 -6.285 1 98 110 ALA B CA 1
ATOM 2996 C C . ALA B 1 110 ? 5.578 -3.096 -7.543 1 98 110 ALA B C 1
ATOM 2998 O O . ALA B 1 110 ? 6.773 -3.355 -7.695 1 98 110 ALA B O 1
ATOM 2999 N N . GLY B 1 111 ? 4.617 -3.5 -8.438 1 98.25 111 GLY B N 1
ATOM 3000 C CA . GLY B 1 111 ? 5.051 -4.074 -9.703 1 98.25 111 GLY B CA 1
ATOM 3001 C C . GLY B 1 111 ? 4.434 -5.43 -9.984 1 98.25 111 GLY B C 1
ATOM 3002 O O . GLY B 1 111 ? 4.664 -6.012 -11.047 1 98.25 111 GLY B O 1
ATOM 3003 N N . ILE B 1 112 ? 3.656 -5.961 -9.07 1 98.69 112 ILE B N 1
ATOM 3004 C CA . ILE B 1 112 ? 2.965 -7.223 -9.305 1 98.69 112 ILE B CA 1
ATOM 3005 C C . ILE B 1 112 ? 1.863 -7.02 -10.344 1 98.69 112 ILE B C 1
ATOM 3007 O O . ILE B 1 112 ? 1.052 -6.098 -10.227 1 98.69 112 ILE B O 1
ATOM 3011 N N . ASP B 1 113 ? 1.852 -7.887 -11.297 1 98.19 113 ASP B N 1
ATOM 3012 C CA . ASP B 1 113 ? 0.893 -7.762 -12.391 1 98.19 113 ASP B CA 1
ATOM 3013 C C . ASP B 1 113 ? -0.275 -8.727 -12.211 1 98.19 113 ASP B C 1
ATOM 3015 O O . ASP B 1 113 ? -1.396 -8.438 -12.633 1 98.19 113 ASP B O 1
ATOM 3019 N N . ASN B 1 114 ? 0.065 -9.852 -11.648 1 98.5 114 ASN B N 1
ATOM 3020 C CA . ASN B 1 114 ? -0.869 -10.969 -11.5 1 98.5 114 ASN B CA 1
ATOM 3021 C C . ASN B 1 114 ? -0.899 -11.492 -10.07 1 98.5 114 ASN B C 1
ATOM 3023 O O . ASN B 1 114 ? 0.085 -11.375 -9.336 1 98.5 114 ASN B O 1
ATOM 3027 N N . TYR B 1 115 ? -2.006 -12.047 -9.719 1 98.88 115 TYR B N 1
ATOM 3028 C CA . TYR B 1 115 ? -2.086 -12.695 -8.414 1 98.88 115 TYR B CA 1
ATOM 3029 C C . TYR B 1 115 ? -2.639 -14.109 -8.547 1 98.88 115 TYR B C 1
ATOM 3031 O O . TYR B 1 115 ? -3.738 -14.312 -9.07 1 98.88 115 TYR B O 1
ATOM 3039 N N . ASN B 1 116 ? -1.826 -15.023 -8.125 1 98.75 116 ASN B N 1
ATOM 3040 C CA . ASN B 1 116 ? -2.238 -16.422 -8.109 1 98.75 116 ASN B CA 1
ATOM 3041 C C . ASN B 1 116 ? -2.816 -16.828 -6.758 1 98.75 116 ASN B C 1
ATOM 3043 O O . ASN B 1 116 ? -2.156 -16.688 -5.727 1 98.75 116 ASN B O 1
ATOM 3047 N N . HIS B 1 117 ? -4.008 -17.328 -6.781 1 98.88 117 HIS B N 1
ATOM 3048 C CA . HIS B 1 117 ? -4.676 -17.828 -5.59 1 98.88 117 HIS B CA 1
ATOM 3049 C C . HIS B 1 117 ? -5.648 -18.953 -5.938 1 98.88 117 HIS B C 1
ATOM 3051 O O . HIS B 1 117 ? -6.793 -18.688 -6.316 1 98.88 117 HIS B O 1
ATOM 3057 N N . ASN B 1 118 ? -5.23 -20.156 -5.727 1 98.69 118 ASN B N 1
ATOM 3058 C CA . ASN B 1 118 ? -6.016 -21.312 -6.152 1 98.69 118 ASN B CA 1
ATOM 3059 C C . ASN B 1 118 ? -7.188 -21.578 -5.215 1 98.69 118 ASN B C 1
ATOM 3061 O O . ASN B 1 118 ? -7.094 -21.312 -4.012 1 98.69 118 ASN B O 1
ATOM 3065 N N . LEU B 1 119 ? -8.234 -22.156 -5.797 1 98.81 119 LEU B N 1
ATOM 3066 C CA . LEU B 1 119 ? -9.305 -22.719 -4.98 1 98.81 119 LEU B CA 1
ATOM 3067 C C . LEU B 1 119 ? -8.891 -24.062 -4.406 1 98.81 119 LEU B C 1
ATOM 3069 O O . LEU B 1 119 ? -9.508 -24.562 -3.459 1 98.81 119 LEU B O 1
ATOM 3073 N N . GLU B 1 120 ? -7.918 -24.656 -4.926 1 98.38 120 GLU B N 1
ATOM 3074 C CA . GLU B 1 120 ? -7.277 -25.906 -4.531 1 98.38 120 GLU B CA 1
ATOM 3075 C C . GLU B 1 120 ? -8.164 -27.109 -4.852 1 98.38 120 GLU B C 1
ATOM 3077 O O . GLU B 1 120 ? -7.715 -28.062 -5.48 1 98.38 120 GLU B O 1
ATOM 3082 N N . THR B 1 121 ? -9.344 -27.094 -4.418 1 98.69 121 THR B N 1
ATOM 3083 C CA . THR B 1 121 ? -10.312 -28.141 -4.707 1 98.69 121 THR B CA 1
ATOM 3084 C C . THR B 1 121 ? -11.734 -27.609 -4.621 1 98.69 121 THR B C 1
ATOM 3086 O O . THR B 1 121 ? -11.938 -26.406 -4.371 1 98.69 121 THR B O 1
ATOM 3089 N N . ALA B 1 122 ? -12.727 -28.484 -4.969 1 98.81 122 ALA B N 1
ATOM 3090 C CA . ALA B 1 122 ? -14.133 -28.109 -4.953 1 98.81 122 ALA B CA 1
ATOM 3091 C C . ALA B 1 122 ? -14.578 -27.703 -3.553 1 98.81 122 ALA B C 1
ATOM 3093 O O . ALA B 1 122 ? -14.102 -28.25 -2.559 1 98.81 122 ALA B O 1
ATOM 3094 N N . LYS B 1 123 ? -15.547 -26.734 -3.531 1 98.81 123 LYS B N 1
ATOM 3095 C CA . LYS B 1 123 ? -16.125 -26.312 -2.258 1 98.81 123 LYS B CA 1
ATOM 3096 C C . LYS B 1 123 ? -16.641 -27.516 -1.469 1 98.81 123 LYS B C 1
ATOM 3098 O O . LYS B 1 123 ? -16.406 -27.609 -0.262 1 98.81 123 LYS B O 1
ATOM 3103 N N . SER B 1 124 ? -17.266 -28.453 -2.07 1 98.81 124 SER B N 1
ATOM 3104 C CA . SER B 1 124 ? -17.906 -29.594 -1.418 1 98.81 124 SER B CA 1
ATOM 3105 C C . SER B 1 124 ? -16.875 -30.578 -0.875 1 98.81 124 SER B C 1
ATOM 3107 O O . SER B 1 124 ? -17.203 -31.453 -0.073 1 98.81 124 SER B O 1
ATOM 3109 N N . PHE B 1 125 ? -15.672 -30.5 -1.317 1 98.69 125 PHE B N 1
ATOM 3110 C CA . PHE B 1 125 ? -14.625 -31.422 -0.915 1 98.69 125 PHE B CA 1
ATOM 3111 C C . PHE B 1 125 ? -13.602 -30.734 -0.018 1 98.69 125 PHE B C 1
ATOM 3113 O O . PHE B 1 125 ? -12.75 -31.391 0.576 1 98.69 125 PHE B O 1
ATOM 3120 N N . TYR B 1 126 ? -13.719 -29.469 0.142 1 98.81 126 TYR B N 1
ATOM 3121 C CA . TYR B 1 126 ? -12.656 -28.609 0.679 1 98.81 126 TYR B CA 1
ATOM 3122 C C . TYR B 1 126 ? -12.375 -28.953 2.137 1 98.81 126 TYR B C 1
ATOM 3124 O O . TYR B 1 126 ? -11.211 -29.016 2.551 1 98.81 126 TYR B O 1
ATOM 3132 N N . GLU B 1 127 ? -13.352 -29.203 2.932 1 98.31 127 GLU B N 1
ATOM 3133 C CA . GLU B 1 127 ? -13.18 -29.469 4.355 1 98.31 127 GLU B CA 1
ATOM 3134 C C . GLU B 1 127 ? -12.406 -30.766 4.59 1 98.31 127 GLU B C 1
ATOM 3136 O O . GLU B 1 127 ? -11.805 -30.969 5.648 1 98.31 127 GLU B O 1
ATOM 3141 N N . GLN B 1 128 ? -12.398 -31.625 3.67 1 98.25 128 GLN B N 1
ATOM 3142 C CA . GLN B 1 128 ? -11.633 -32.875 3.764 1 98.25 128 GLN B CA 1
ATOM 3143 C C . GLN B 1 128 ? -10.148 -32.625 3.496 1 98.25 128 GLN B C 1
ATOM 3145 O O . GLN B 1 128 ? -9.312 -33.469 3.797 1 98.25 128 GLN B O 1
ATOM 3150 N N . ILE B 1 129 ? -9.875 -31.5 2.939 1 98.5 129 ILE B N 1
ATOM 3151 C CA . ILE B 1 129 ? -8.516 -31.219 2.488 1 98.5 129 ILE B CA 1
ATOM 3152 C C . ILE B 1 129 ? -7.863 -30.203 3.424 1 98.5 129 ILE B C 1
ATOM 3154 O O . ILE B 1 129 ? -6.664 -30.297 3.707 1 98.5 129 ILE B O 1
ATOM 3158 N N . CYS B 1 130 ? -8.625 -29.266 3.877 1 98.5 130 CYS B N 1
ATOM 3159 C CA . CYS B 1 130 ? -8.109 -28.188 4.707 1 98.5 130 CYS B CA 1
ATOM 3160 C C . CYS B 1 130 ? -9.141 -27.766 5.742 1 98.5 130 CYS B C 1
ATOM 3162 O O . CYS B 1 130 ? -10.328 -27.641 5.434 1 98.5 130 CYS B O 1
ATOM 3164 N N . SER B 1 131 ? -8.68 -27.438 6.957 1 98.19 131 SER B N 1
ATOM 3165 C CA . SER B 1 131 ? -9.594 -27.016 8.008 1 98.19 131 SER B CA 1
ATOM 3166 C C . SER B 1 131 ? -9.195 -25.656 8.562 1 98.19 131 SER B C 1
ATOM 3168 O O . SER B 1 131 ? -9.992 -25 9.234 1 98.19 131 SER B O 1
ATOM 3170 N N . THR B 1 132 ? -8.047 -25.219 8.344 1 98.12 132 THR B N 1
ATOM 3171 C CA . THR B 1 132 ? -7.508 -24.047 9 1 98.12 132 THR B CA 1
ATOM 3172 C C . THR B 1 132 ? -8.039 -22.766 8.344 1 98.12 132 THR B C 1
ATOM 3174 O O . THR B 1 132 ? -8.055 -21.703 8.969 1 98.12 132 THR B O 1
ATOM 3177 N N . HIS B 1 133 ? -8.406 -22.781 7.137 1 97.88 133 HIS B N 1
ATOM 3178 C CA . HIS B 1 133 ? -9.086 -21.688 6.441 1 97.88 133 HIS B CA 1
ATOM 3179 C C . HIS B 1 133 ? -10.148 -22.234 5.484 1 97.88 133 HIS B C 1
ATOM 3181 O O . HIS B 1 133 ? -10.117 -23.406 5.113 1 97.88 133 HIS B O 1
ATOM 3187 N N . SER B 1 134 ? -11.016 -21.391 5.059 1 98.19 134 SER B N 1
ATOM 3188 C CA . SER B 1 134 ? -12.203 -21.875 4.367 1 98.19 134 SER B CA 1
ATOM 3189 C C . SER B 1 134 ? -12.086 -21.672 2.859 1 98.19 134 SER B C 1
ATOM 3191 O O . SER B 1 134 ? -11.297 -20.859 2.398 1 98.19 134 SER B O 1
ATOM 3193 N N . TRP B 1 135 ? -12.852 -22.438 2.193 1 98.69 135 TRP B N 1
ATOM 3194 C CA . TRP B 1 135 ? -12.977 -22.281 0.748 1 98.69 135 TRP B CA 1
ATOM 3195 C C . TRP B 1 135 ? -13.477 -20.875 0.397 1 98.69 135 TRP B C 1
ATOM 3197 O O . TRP B 1 135 ? -12.992 -20.266 -0.555 1 98.69 135 TRP B O 1
ATOM 3207 N N . GLU B 1 136 ? -14.43 -20.375 1.169 1 98.69 136 GLU B N 1
ATOM 3208 C CA . GLU B 1 136 ? -15.008 -19.047 0.923 1 98.69 136 GLU B CA 1
ATOM 3209 C C . GLU B 1 136 ? -13.945 -17.953 0.998 1 98.69 136 GLU B C 1
ATOM 3211 O O . GLU B 1 136 ? -13.977 -17 0.232 1 98.69 136 GLU B O 1
ATOM 3216 N N . GLU B 1 137 ? -13.086 -18.141 1.926 1 98.5 137 GLU B N 1
ATOM 3217 C CA . GLU B 1 137 ? -12 -17.172 2.057 1 98.5 137 GLU B CA 1
ATOM 3218 C C . GLU B 1 137 ? -11.141 -17.141 0.797 1 98.5 137 GLU B C 1
ATOM 3220 O O . GLU B 1 137 ? -10.727 -16.062 0.359 1 98.5 137 GLU B O 1
ATOM 3225 N N . ARG B 1 138 ? -10.875 -18.328 0.241 1 98.81 138 ARG B N 1
ATOM 3226 C CA . ARG B 1 138 ? -10.078 -18.391 -0.984 1 98.81 138 ARG B CA 1
ATOM 3227 C C . ARG B 1 138 ? -10.82 -17.734 -2.145 1 98.81 138 ARG B C 1
ATOM 3229 O O . ARG B 1 138 ? -10.234 -16.953 -2.902 1 98.81 138 ARG B O 1
ATOM 3236 N N . TYR B 1 139 ? -12.094 -18.031 -2.23 1 98.88 139 TYR B N 1
ATOM 3237 C CA . TYR B 1 139 ? -12.906 -17.453 -3.289 1 98.88 139 TYR B CA 1
ATOM 3238 C C . TYR B 1 139 ? -12.93 -15.93 -3.182 1 98.88 139 TYR B C 1
ATOM 3240 O O . TYR B 1 139 ? -12.781 -15.227 -4.184 1 98.88 139 TYR B O 1
ATOM 3248 N N . GLN B 1 140 ? -13.109 -15.422 -1.992 1 98.88 140 GLN B N 1
ATOM 3249 C CA . GLN B 1 140 ? -13.148 -13.984 -1.762 1 98.88 140 GLN B CA 1
ATOM 3250 C C . GLN B 1 140 ? -11.82 -13.336 -2.139 1 98.88 140 GLN B C 1
ATOM 3252 O O . GLN B 1 140 ? -11.797 -12.219 -2.67 1 98.88 140 GLN B O 1
ATOM 3257 N N . THR B 1 141 ? -10.703 -13.984 -1.837 1 98.94 141 THR B N 1
ATOM 3258 C CA . THR B 1 141 ? -9.398 -13.445 -2.188 1 98.94 141 THR B CA 1
ATOM 3259 C C . THR B 1 141 ? -9.258 -13.305 -3.701 1 98.94 141 THR B C 1
ATOM 3261 O O . THR B 1 141 ? -8.648 -12.352 -4.188 1 98.94 141 THR B O 1
ATOM 3264 N N . CYS B 1 142 ? -9.805 -14.242 -4.43 1 98.94 142 CYS B N 1
ATOM 3265 C CA . CYS B 1 142 ? -9.82 -14.133 -5.883 1 98.94 142 CYS B CA 1
ATOM 3266 C C . CYS B 1 142 ? -10.57 -12.883 -6.328 1 98.94 142 CYS B C 1
ATOM 3268 O O . CYS B 1 142 ? -10.102 -12.148 -7.203 1 98.94 142 CYS B O 1
ATOM 3270 N N . LEU B 1 143 ? -11.672 -12.617 -5.711 1 98.94 143 LEU B N 1
ATOM 3271 C CA . LEU B 1 143 ? -12.438 -11.422 -6.031 1 98.94 143 LEU B CA 1
ATOM 3272 C C . LEU B 1 143 ? -11.672 -10.164 -5.652 1 98.94 143 LEU B C 1
ATOM 3274 O O . LEU B 1 143 ? -11.695 -9.172 -6.391 1 98.94 143 LEU B O 1
ATOM 3278 N N . ASN B 1 144 ? -11.031 -10.219 -4.52 1 98.88 144 ASN B N 1
ATOM 3279 C CA . ASN B 1 144 ? -10.219 -9.086 -4.09 1 98.88 144 ASN B CA 1
ATOM 3280 C C . ASN B 1 144 ? -9.125 -8.766 -5.109 1 98.88 144 ASN B C 1
ATOM 3282 O O . ASN B 1 144 ? -8.836 -7.598 -5.367 1 98.88 144 ASN B O 1
ATOM 3286 N N . ALA B 1 145 ? -8.484 -9.828 -5.617 1 98.88 145 ALA B N 1
ATOM 3287 C CA . ALA B 1 145 ? -7.43 -9.641 -6.609 1 98.88 145 ALA B CA 1
ATOM 3288 C C . ALA B 1 145 ? -7.957 -8.898 -7.836 1 98.88 145 ALA B C 1
ATOM 3290 O O . ALA B 1 145 ? -7.316 -7.969 -8.328 1 98.88 145 ALA B O 1
ATOM 3291 N N . LYS B 1 146 ? -9.117 -9.258 -8.289 1 98.88 146 LYS B N 1
ATOM 3292 C CA . LYS B 1 146 ? -9.734 -8.594 -9.43 1 98.88 146 LYS B CA 1
ATOM 3293 C C . LYS B 1 146 ? -10.102 -7.148 -9.094 1 98.88 146 LYS B C 1
ATOM 3295 O O . LYS B 1 146 ? -9.867 -6.242 -9.891 1 98.88 146 LYS B O 1
ATOM 3300 N N . GLU B 1 147 ? -10.602 -6.977 -7.93 1 98.69 147 GLU B N 1
ATOM 3301 C CA . GLU B 1 147 ? -10.961 -5.637 -7.48 1 98.69 147 GLU B CA 1
ATOM 3302 C C . GLU B 1 147 ? -9.734 -4.727 -7.422 1 98.69 147 GLU B C 1
ATOM 3304 O O . GLU B 1 147 ? -9.828 -3.533 -7.711 1 98.69 147 GLU B O 1
ATOM 3309 N N . ALA B 1 148 ? -8.648 -5.273 -7.07 1 98.62 148 ALA B N 1
ATOM 3310 C CA . ALA B 1 148 ? -7.41 -4.512 -6.941 1 98.62 148 ALA B CA 1
ATOM 3311 C C . ALA B 1 148 ? -6.809 -4.203 -8.312 1 98.62 148 ALA B C 1
ATOM 3313 O O . ALA B 1 148 ? -5.812 -3.484 -8.414 1 98.62 148 ALA B O 1
ATOM 3314 N N . GLY B 1 149 ? -7.383 -4.781 -9.383 1 98.44 149 GLY B N 1
ATOM 3315 C CA . GLY B 1 149 ? -6.906 -4.52 -10.727 1 98.44 149 GLY B CA 1
ATOM 3316 C C . GLY B 1 149 ? -5.793 -5.457 -11.164 1 98.44 149 GLY B C 1
ATOM 3317 O O . GLY B 1 149 ? -5.07 -5.172 -12.117 1 98.44 149 GLY B O 1
ATOM 3318 N N . LEU B 1 150 ? -5.609 -6.543 -10.445 1 98.62 150 LEU B N 1
ATOM 3319 C CA . LEU B 1 150 ? -4.637 -7.559 -10.828 1 98.62 150 LEU B CA 1
ATOM 3320 C C . LEU B 1 150 ? -5.266 -8.594 -11.75 1 98.62 150 LEU B C 1
ATOM 3322 O O . LEU B 1 150 ? -6.477 -8.82 -11.695 1 98.62 150 LEU B O 1
ATOM 3326 N N . ASN B 1 151 ? -4.41 -9.125 -12.609 1 98.44 151 ASN B N 1
ATOM 3327 C CA . ASN B 1 151 ? -4.891 -10.273 -13.383 1 98.44 151 ASN B CA 1
ATOM 3328 C C . ASN B 1 151 ? -4.965 -11.531 -12.523 1 98.44 151 ASN B C 1
ATOM 3330 O O . ASN B 1 151 ? -3.973 -11.93 -11.914 1 98.44 151 ASN B O 1
ATOM 3334 N N . LEU B 1 152 ? -6.113 -12.148 -12.539 1 98.75 152 LEU B N 1
ATOM 3335 C CA . LEU B 1 152 ? -6.34 -13.281 -11.648 1 98.75 152 LEU B CA 1
ATOM 3336 C C . LEU B 1 152 ? -5.848 -14.578 -12.273 1 98.75 152 LEU B C 1
ATOM 3338 O O . LEU B 1 152 ? -6.191 -14.883 -13.422 1 98.75 152 LEU B O 1
ATOM 3342 N N . CYS B 1 153 ? -4.984 -15.25 -11.602 1 98.62 153 CYS B N 1
ATOM 3343 C CA . CYS B 1 153 ? -4.641 -16.641 -11.844 1 98.62 153 CYS B CA 1
ATOM 3344 C C . CYS B 1 153 ? -5.219 -17.547 -10.75 1 98.62 153 CYS B C 1
ATOM 3346 O O . CYS B 1 153 ? -4.914 -17.359 -9.57 1 98.62 153 CYS B O 1
ATOM 3348 N N . THR B 1 154 ? -6.062 -18.469 -11.148 1 98.88 154 THR B N 1
ATOM 3349 C CA . THR B 1 154 ? -6.633 -19.344 -10.125 1 98.88 154 THR B CA 1
ATOM 3350 C C . THR B 1 154 ? -6.977 -20.703 -10.719 1 98.88 154 THR B C 1
ATOM 3352 O O . THR B 1 154 ? -7.395 -20.812 -11.875 1 98.88 154 THR B O 1
ATOM 3355 N N . GLY B 1 155 ? -6.758 -21.734 -10.016 1 98.69 155 GLY B N 1
ATOM 3356 C CA . GLY B 1 155 ? -6.988 -23.125 -10.367 1 98.69 155 GLY B CA 1
ATOM 3357 C C . GLY B 1 155 ? -7.051 -24.047 -9.156 1 98.69 155 GLY B C 1
ATOM 3358 O O . GLY B 1 155 ? -7.695 -23.719 -8.156 1 98.69 155 GLY B O 1
ATOM 3359 N N . GLY B 1 156 ? -6.441 -25.125 -9.383 1 98.38 156 GLY B N 1
ATOM 3360 C CA . GLY B 1 156 ? -6.48 -26.094 -8.289 1 98.38 156 GLY B CA 1
ATOM 3361 C C . GLY B 1 156 ? -5.66 -27.328 -8.562 1 98.38 156 GLY B C 1
ATOM 3362 O O . GLY B 1 156 ? -4.812 -27.344 -9.461 1 98.38 156 GLY B O 1
ATOM 3363 N N . ILE B 1 157 ? -5.828 -28.25 -7.668 1 98.62 157 ILE B N 1
ATOM 3364 C CA . ILE B 1 157 ? -5.098 -29.516 -7.707 1 98.62 157 ILE B CA 1
ATOM 3365 C C . ILE B 1 157 ? -6.074 -30.672 -7.918 1 98.62 157 ILE B C 1
ATOM 3367 O O . ILE B 1 157 ? -7.059 -30.797 -7.184 1 98.62 157 ILE B O 1
ATOM 3371 N N . PHE B 1 158 ? -5.832 -31.484 -8.906 1 98.69 158 PHE B N 1
ATOM 3372 C CA . PHE B 1 158 ? -6.652 -32.656 -9.195 1 98.69 158 PHE B CA 1
ATOM 3373 C C . PHE B 1 158 ? -5.945 -33.938 -8.75 1 98.69 158 PHE B C 1
ATOM 3375 O O . PHE B 1 158 ? -4.719 -34.031 -8.797 1 98.69 158 PHE B O 1
ATOM 3382 N N . GLY B 1 159 ? -6.734 -34.938 -8.383 1 98.06 159 GLY B N 1
ATOM 3383 C CA . GLY B 1 159 ? -6.188 -36.219 -7.945 1 98.06 159 GLY B CA 1
ATOM 3384 C C . GLY B 1 159 ? -6 -36.312 -6.445 1 98.06 159 GLY B C 1
ATOM 3385 O O . GLY B 1 159 ? -5.184 -37.094 -5.961 1 98.06 159 GLY B O 1
ATOM 3386 N N . LEU B 1 160 ? -6.727 -35.5 -5.699 1 98.12 160 LEU B N 1
ATOM 3387 C CA . LEU B 1 160 ? -6.609 -35.469 -4.246 1 98.12 160 LEU B CA 1
ATOM 3388 C C . LEU B 1 160 ? -7.527 -36.5 -3.6 1 98.12 160 LEU B C 1
ATOM 3390 O O . LEU B 1 160 ? -7.52 -36.656 -2.377 1 98.12 160 LEU B O 1
ATOM 3394 N N . GLY B 1 161 ? -8.258 -37.156 -4.34 1 97.12 161 GLY B N 1
ATOM 3395 C CA . GLY B 1 161 ? -9.273 -38.062 -3.836 1 97.12 161 GLY B CA 1
ATOM 3396 C C . GLY B 1 161 ? -10.688 -37.625 -4.117 1 97.12 161 GLY B C 1
ATOM 3397 O O . GLY B 1 161 ? -11.656 -38.25 -3.697 1 97.12 161 GLY B O 1
ATOM 3398 N N . GLU B 1 162 ? -10.836 -36.531 -4.781 1 97.88 162 GLU B N 1
ATOM 3399 C CA . GLU B 1 162 ? -12.141 -35.969 -5.113 1 97.88 162 GLU B CA 1
ATOM 3400 C C . GLU B 1 162 ? -12.859 -36.812 -6.16 1 97.88 162 GLU B C 1
ATOM 3402 O O . GLU B 1 162 ? -12.219 -37.5 -6.957 1 97.88 162 GLU B O 1
ATOM 3407 N N . SER B 1 163 ? -14.125 -36.719 -6.199 1 97.62 163 SER B N 1
ATOM 3408 C CA . SER B 1 163 ? -14.938 -37.406 -7.191 1 97.62 163 SER B CA 1
ATOM 3409 C C . SER B 1 163 ? -14.961 -36.656 -8.516 1 97.62 163 SER B C 1
ATOM 3411 O O . SER B 1 163 ? -14.508 -35.5 -8.594 1 97.62 163 SER B O 1
ATOM 3413 N N . LYS B 1 164 ? -15.438 -37.406 -9.539 1 97.75 164 LYS B N 1
ATOM 3414 C CA . LYS B 1 164 ? -15.602 -36.75 -10.836 1 97.75 164 LYS B CA 1
ATOM 3415 C C . LYS B 1 164 ? -16.531 -35.531 -10.734 1 97.75 164 LYS B C 1
ATOM 3417 O O . LYS B 1 164 ? -16.281 -34.5 -11.367 1 97.75 164 LYS B O 1
ATOM 3422 N N . GLU B 1 165 ? -17.578 -35.656 -9.977 1 98.44 165 GLU B N 1
ATOM 3423 C CA . GLU B 1 165 ? -18.516 -34.562 -9.773 1 98.44 165 GLU B CA 1
ATOM 3424 C C . GLU B 1 165 ? -17.844 -33.375 -9.102 1 98.44 165 GLU B C 1
ATOM 3426 O O . GLU B 1 165 ? -18.125 -32.219 -9.438 1 98.44 165 GLU B O 1
ATOM 3431 N N . GLN B 1 166 ? -17 -33.656 -8.188 1 98.69 166 GLN B N 1
ATOM 3432 C CA . GLN B 1 166 ? -16.281 -32.594 -7.477 1 98.69 166 GLN B CA 1
ATOM 3433 C C . GLN B 1 166 ? -15.258 -31.922 -8.391 1 98.69 166 GLN B C 1
ATOM 3435 O O . GLN B 1 166 ? -15.023 -30.719 -8.273 1 98.69 166 GLN B O 1
ATOM 3440 N N . ARG B 1 167 ? -14.648 -32.719 -9.312 1 98.69 167 ARG B N 1
ATOM 3441 C CA . ARG B 1 167 ? -13.789 -32.094 -10.32 1 98.69 167 ARG B CA 1
ATOM 3442 C C . ARG B 1 167 ? -14.562 -31.094 -11.172 1 98.69 167 ARG B C 1
ATOM 3444 O O . ARG B 1 167 ? -14.094 -29.984 -11.406 1 98.69 167 ARG B O 1
ATOM 3451 N N . GLU B 1 168 ? -15.734 -31.547 -11.57 1 98.62 168 GLU B N 1
ATOM 3452 C CA . GLU B 1 168 ? -16.594 -30.672 -12.367 1 98.62 168 GLU B CA 1
ATOM 3453 C C . GLU B 1 168 ? -17 -29.422 -11.578 1 98.62 168 GLU B C 1
ATOM 3455 O O . GLU B 1 168 ? -16.984 -28.312 -12.117 1 98.62 168 GLU B O 1
ATOM 3460 N N . GLU B 1 169 ? -17.328 -29.672 -10.344 1 98.81 169 GLU B N 1
ATOM 3461 C CA . GLU B 1 169 ? -17.703 -28.562 -9.469 1 98.81 169 GLU B CA 1
ATOM 3462 C C . GLU B 1 169 ? -16.594 -27.531 -9.375 1 98.81 169 GLU B C 1
ATOM 3464 O O . GLU B 1 169 ? -16.828 -26.328 -9.516 1 98.81 169 GLU B O 1
ATOM 3469 N N . MET B 1 170 ? -15.406 -27.969 -9.141 1 98.81 170 MET B N 1
ATOM 3470 C CA . MET B 1 170 ? -14.266 -27.047 -9.031 1 98.81 170 MET B CA 1
ATOM 3471 C C . MET B 1 170 ? -14.062 -26.281 -10.328 1 98.81 170 MET B C 1
ATOM 3473 O O . MET B 1 170 ? -13.828 -25.078 -10.312 1 98.81 170 MET B O 1
ATOM 3477 N N . MET B 1 171 ? -14.117 -27.031 -11.43 1 98.88 171 MET B N 1
ATOM 3478 C CA . MET B 1 171 ? -13.898 -26.375 -12.719 1 98.88 171 MET B CA 1
ATOM 3479 C C . MET B 1 171 ? -14.945 -25.297 -12.969 1 98.88 171 MET B C 1
ATOM 3481 O O . MET B 1 171 ? -14.633 -24.219 -13.5 1 98.88 171 MET B O 1
ATOM 3485 N N . ASP B 1 172 ? -16.172 -25.531 -12.602 1 98.94 172 ASP B N 1
ATOM 3486 C CA . ASP B 1 172 ? -17.219 -24.531 -12.727 1 98.94 172 ASP B CA 1
ATOM 3487 C C . ASP B 1 172 ? -16.953 -23.328 -11.82 1 98.94 172 ASP B C 1
ATOM 3489 O O . ASP B 1 172 ? -17.188 -22.188 -12.211 1 98.94 172 ASP B O 1
ATOM 3493 N N . GLN B 1 173 ? -16.531 -23.609 -10.625 1 98.88 173 GLN B N 1
ATOM 3494 C CA . GLN B 1 173 ? -16.219 -22.547 -9.672 1 98.88 173 GLN B CA 1
ATOM 3495 C C . GLN B 1 173 ? -15.07 -21.672 -10.188 1 98.88 173 GLN B C 1
ATOM 3497 O O . GLN B 1 173 ? -15.133 -20.453 -10.094 1 98.88 173 GLN B O 1
ATOM 3502 N N . ILE B 1 174 ? -14.055 -22.281 -10.742 1 98.94 174 ILE B N 1
ATOM 3503 C CA . ILE B 1 174 ? -12.945 -21.562 -11.344 1 98.94 174 ILE B CA 1
ATOM 3504 C C . ILE B 1 174 ? -13.453 -20.688 -12.484 1 98.94 174 ILE B C 1
ATOM 3506 O O . ILE B 1 174 ? -13.133 -19.5 -12.555 1 98.94 174 ILE B O 1
ATOM 3510 N N . ALA B 1 175 ? -14.258 -21.266 -13.344 1 98.88 175 ALA B N 1
ATOM 3511 C CA . ALA B 1 175 ? -14.781 -20.547 -14.508 1 98.88 175 ALA B CA 1
ATOM 3512 C C . ALA B 1 175 ? -15.594 -19.328 -14.078 1 98.88 175 ALA B C 1
ATOM 3514 O O . ALA B 1 175 ? -15.57 -18.297 -14.742 1 98.88 175 ALA B O 1
ATOM 3515 N N . SER B 1 176 ? -16.297 -19.438 -12.977 1 98.81 176 SER B N 1
ATOM 3516 C CA . SER B 1 176 ? -17.156 -18.359 -12.492 1 98.81 176 SER B CA 1
ATOM 3517 C C . SER B 1 176 ? -16.344 -17.125 -12.133 1 98.81 176 SER B C 1
ATOM 3519 O O . SER B 1 176 ? -16.875 -16.016 -12.102 1 98.81 176 SER B O 1
ATOM 3521 N N . LEU B 1 177 ? -15.047 -17.281 -11.922 1 98.81 177 LEU B N 1
ATOM 3522 C CA . LEU B 1 177 ? -14.172 -16.172 -11.523 1 98.81 177 LEU B CA 1
ATOM 3523 C C . LEU B 1 177 ? -13.578 -15.477 -12.742 1 98.81 177 LEU B C 1
ATOM 3525 O O . LEU B 1 177 ? -12.945 -14.43 -12.617 1 98.81 177 LEU B O 1
ATOM 3529 N N . GLU B 1 178 ? -13.773 -16.062 -13.906 1 98.5 178 GLU B N 1
ATOM 3530 C CA . GLU B 1 178 ? -13.273 -15.508 -15.156 1 98.5 178 GLU B CA 1
ATOM 3531 C C . GLU B 1 178 ? -11.797 -15.141 -15.047 1 98.5 178 GLU B C 1
ATOM 3533 O O . GLU B 1 178 ? -11.414 -14 -15.312 1 98.5 178 GLU B O 1
ATOM 3538 N N . PRO B 1 179 ? -10.984 -16.094 -14.727 1 98.62 179 PRO B N 1
ATOM 3539 C CA . PRO B 1 179 ? -9.555 -15.812 -14.547 1 98.62 179 PRO B CA 1
ATOM 3540 C C . PRO B 1 179 ? -8.828 -15.586 -15.867 1 98.62 179 PRO B C 1
ATOM 3542 O O . PRO B 1 179 ? -9.297 -16.016 -16.922 1 98.62 179 PRO B O 1
ATOM 3545 N N . MET B 1 180 ? -7.762 -14.852 -15.789 1 97.75 180 MET B N 1
ATOM 3546 C CA . MET B 1 180 ? -6.879 -14.711 -16.938 1 97.75 180 MET B CA 1
ATOM 3547 C C . MET B 1 180 ? -6.121 -16 -17.219 1 97.75 180 MET B C 1
ATOM 3549 O O . MET B 1 180 ? -5.891 -16.375 -18.359 1 97.75 180 MET B O 1
ATOM 3553 N N . SER B 1 181 ? -5.75 -16.688 -16.172 1 97.88 181 SER B N 1
ATOM 3554 C CA . SER B 1 181 ? -4.98 -17.922 -16.266 1 97.88 181 SER B CA 1
ATOM 3555 C C . SER B 1 181 ? -5.465 -18.953 -15.242 1 97.88 181 SER B C 1
ATOM 3557 O O . SER B 1 181 ? -5.875 -18.594 -14.141 1 97.88 181 SER B O 1
ATOM 3559 N N . VAL B 1 182 ? -5.457 -20.172 -15.672 1 98.81 182 VAL B N 1
ATOM 3560 C CA . VAL B 1 182 ? -5.895 -21.281 -14.82 1 98.81 182 VAL B CA 1
ATOM 3561 C C . VAL B 1 182 ? -4.758 -22.281 -14.664 1 98.81 182 VAL B C 1
ATOM 3563 O O . VAL B 1 182 ? -4.555 -23.141 -15.531 1 98.81 182 VAL B O 1
ATOM 3566 N N . PRO B 1 183 ? -4.09 -22.203 -13.578 1 98.81 183 PRO B N 1
ATOM 3567 C CA . PRO B 1 183 ? -3.143 -23.281 -13.289 1 98.81 183 PRO B CA 1
ATOM 3568 C C . PRO B 1 183 ? -3.836 -24.594 -12.945 1 98.81 183 PRO B C 1
ATOM 3570 O O . PRO B 1 183 ? -4.688 -24.641 -12.055 1 98.81 183 PRO B O 1
ATOM 3573 N N . ILE B 1 184 ? -3.512 -25.609 -13.648 1 98.81 184 ILE B N 1
ATOM 3574 C CA . ILE B 1 184 ? -3.965 -26.969 -13.375 1 98.81 184 ILE B CA 1
ATOM 3575 C C . ILE B 1 184 ? -2.803 -27.812 -12.836 1 98.81 184 ILE B C 1
ATOM 3577 O O . ILE B 1 184 ? -1.811 -28.031 -13.539 1 98.81 184 ILE B O 1
ATOM 3581 N N . ASN B 1 185 ? -2.955 -28.219 -11.633 1 98.44 185 ASN B N 1
ATOM 3582 C CA . ASN B 1 185 ? -1.967 -29.062 -10.992 1 98.44 185 ASN B CA 1
ATOM 3583 C C . ASN B 1 185 ? -2.51 -30.469 -10.75 1 98.44 185 ASN B C 1
ATOM 3585 O O . ASN B 1 185 ? -3.725 -30.672 -10.656 1 98.44 185 ASN B O 1
ATOM 3589 N N . PHE B 1 186 ? -1.61 -31.375 -10.703 1 98.44 186 PHE B N 1
ATOM 3590 C CA . PHE B 1 186 ? -1.933 -32.75 -10.352 1 98.44 186 PHE B CA 1
ATOM 3591 C C . PHE B 1 186 ? -1.189 -33.188 -9.086 1 98.44 186 PHE B C 1
ATOM 3593 O O . PHE B 1 186 ? -0.011 -32.844 -8.914 1 98.44 186 PHE B O 1
ATOM 3600 N N . TYR B 1 187 ? -1.924 -33.875 -8.25 1 98 187 TYR B N 1
ATOM 3601 C CA . TYR B 1 187 ? -1.395 -34.219 -6.934 1 98 187 TYR B CA 1
ATOM 3602 C C . TYR B 1 187 ? -0.1 -35 -7.059 1 98 187 TYR B C 1
ATOM 3604 O O . TYR B 1 187 ? -0.029 -35.969 -7.816 1 98 187 TYR B O 1
ATOM 3612 N N . HIS B 1 188 ? 0.921 -34.5 -6.367 1 95.69 188 HIS B N 1
ATOM 3613 C CA . HIS B 1 188 ? 2.189 -35.219 -6.223 1 95.69 188 HIS B CA 1
ATOM 3614 C C . HIS B 1 188 ? 2.262 -35.938 -4.887 1 95.69 188 HIS B C 1
ATOM 3616 O O . HIS B 1 188 ? 2.561 -35.344 -3.857 1 95.69 188 HIS B O 1
ATOM 3622 N N . PRO B 1 189 ? 2.07 -37.25 -4.965 1 95.56 189 PRO B N 1
ATOM 3623 C CA . PRO B 1 189 ? 2.059 -38 -3.701 1 95.56 189 PRO B CA 1
ATOM 3624 C C . PRO B 1 189 ? 3.373 -37.875 -2.932 1 95.56 189 PRO B C 1
ATOM 3626 O O . PRO B 1 189 ? 4.445 -37.812 -3.539 1 95.56 189 PRO B O 1
ATOM 3629 N N . ASN B 1 190 ? 3.256 -37.781 -1.714 1 95.75 190 ASN B N 1
ATOM 3630 C CA . ASN B 1 190 ? 4.363 -37.75 -0.766 1 95.75 190 ASN B CA 1
ATOM 3631 C C . ASN B 1 190 ? 4.047 -38.531 0.498 1 95.75 190 ASN B C 1
ATOM 3633 O O . ASN B 1 190 ? 2.953 -38.406 1.051 1 95.75 190 ASN B O 1
ATOM 3637 N N . GLU B 1 191 ? 4.961 -39.312 0.899 1 95.81 191 GLU B N 1
ATOM 3638 C CA . GLU B 1 191 ? 4.738 -40.25 2.016 1 95.81 191 GLU B CA 1
ATOM 3639 C C . GLU B 1 191 ? 4.414 -39.469 3.297 1 95.81 191 GLU B C 1
ATOM 3641 O O . GLU B 1 191 ? 3.738 -40 4.184 1 95.81 191 GLU B O 1
ATOM 3646 N N . ALA B 1 192 ? 4.887 -38.312 3.383 1 96.5 192 ALA B N 1
ATOM 3647 C CA . ALA B 1 192 ? 4.664 -37.5 4.59 1 96.5 192 ALA B CA 1
ATOM 3648 C C . ALA B 1 192 ? 3.227 -37 4.66 1 96.5 192 ALA B C 1
ATOM 3650 O O . ALA B 1 192 ? 2.77 -36.562 5.715 1 96.5 192 ALA B O 1
ATOM 3651 N N . LEU B 1 193 ? 2.541 -37.031 3.572 1 97.5 193 LEU B N 1
ATOM 3652 C CA . LEU B 1 193 ? 1.215 -36.406 3.496 1 97.5 193 LEU B CA 1
ATOM 3653 C C . LEU B 1 193 ? 0.128 -37.469 3.746 1 97.5 193 LEU B C 1
ATOM 3655 O O . LEU B 1 193 ? 0.304 -38.625 3.424 1 97.5 193 LEU B O 1
ATOM 3659 N N . PRO B 1 194 ? -0.977 -37 4.32 1 97.19 194 PRO B N 1
ATOM 3660 C CA . PRO B 1 194 ? -2.014 -37.938 4.758 1 97.19 194 PRO B CA 1
ATOM 3661 C C . PRO B 1 194 ? -2.922 -38.375 3.613 1 97.19 194 PRO B C 1
ATOM 3663 O O . PRO B 1 194 ? -3.852 -39.156 3.828 1 97.19 194 PRO B O 1
ATOM 3666 N N . LEU B 1 195 ? -2.719 -37.938 2.43 1 97.25 195 LEU B N 1
ATOM 3667 C CA . LEU B 1 195 ? -3.539 -38.312 1.281 1 97.25 195 LEU B CA 1
ATOM 3668 C C . LEU B 1 195 ? -3.029 -39.594 0.645 1 97.25 195 LEU B C 1
ATOM 3670 O O . LEU B 1 195 ? -1.88 -40 0.857 1 97.25 195 LEU B O 1
ATOM 3674 N N . PRO B 1 196 ? -3.891 -40.188 -0.14 1 93.5 196 PRO B N 1
ATOM 3675 C CA . PRO B 1 196 ? -3.457 -41.438 -0.823 1 93.5 196 PRO B CA 1
ATOM 3676 C C . PRO B 1 196 ? -2.24 -41.188 -1.719 1 93.5 196 PRO B C 1
ATOM 3678 O O . PRO B 1 196 ? -2.1 -40.125 -2.316 1 93.5 196 PRO B O 1
ATOM 3681 N N . GLN B 1 197 ? -1.502 -42.25 -1.863 1 93.62 197 GLN B N 1
ATOM 3682 C CA . GLN B 1 197 ? -0.279 -42.156 -2.654 1 93.62 197 GLN B CA 1
ATOM 3683 C C . GLN B 1 197 ? -0.556 -42.438 -4.129 1 93.62 197 GLN B C 1
ATOM 3685 O O . GLN B 1 197 ? 0.127 -43.25 -4.75 1 93.62 197 GLN B O 1
ATOM 3690 N N . THR B 1 198 ? -1.554 -41.938 -4.582 1 93.5 198 THR B N 1
ATOM 3691 C CA . THR B 1 198 ? -1.958 -42.031 -5.98 1 93.5 198 THR B CA 1
ATOM 3692 C C . THR B 1 198 ? -2.342 -40.688 -6.527 1 93.5 198 THR B C 1
ATOM 3694 O O . THR B 1 198 ? -2.6 -39.75 -5.762 1 93.5 198 THR B O 1
ATOM 3697 N N . THR B 1 199 ? -2.203 -40.594 -7.824 1 94.56 199 THR B N 1
ATOM 3698 C CA . THR B 1 199 ? -2.617 -39.375 -8.5 1 94.56 199 THR B CA 1
ATOM 3699 C C . THR B 1 199 ? -3.553 -39.688 -9.664 1 94.56 199 THR B C 1
ATOM 3701 O O . THR B 1 199 ? -4.012 -40.812 -9.812 1 94.56 199 THR B O 1
ATOM 3704 N N . ILE B 1 200 ? -3.926 -38.719 -10.352 1 96.69 200 ILE B N 1
ATOM 3705 C CA . ILE B 1 200 ? -4.871 -38.844 -11.453 1 96.69 200 ILE B CA 1
ATOM 3706 C C . ILE B 1 200 ? -4.195 -39.562 -12.617 1 96.69 200 ILE B C 1
ATOM 3708 O O . ILE B 1 200 ? -2.982 -39.469 -12.805 1 96.69 200 ILE B O 1
ATOM 3712 N N . ASP B 1 201 ? -4.891 -40.344 -13.375 1 96.25 201 ASP B N 1
ATOM 3713 C CA . ASP B 1 201 ? -4.316 -40.969 -14.562 1 96.25 201 ASP B CA 1
ATOM 3714 C C . ASP B 1 201 ? -4.258 -40 -15.734 1 96.25 201 ASP B C 1
ATOM 3716 O O . ASP B 1 201 ? -5.055 -39.062 -15.805 1 96.25 201 ASP B O 1
ATOM 3720 N N . PRO B 1 202 ? -3.355 -40.219 -16.656 1 98 202 PRO B N 1
ATOM 3721 C CA . PRO B 1 202 ? -3.123 -39.281 -17.766 1 98 202 PRO B CA 1
ATOM 3722 C C . PRO B 1 202 ? -4.383 -39 -18.578 1 98 202 PRO B C 1
ATOM 3724 O O . PRO B 1 202 ? -4.605 -37.875 -19.016 1 98 202 PRO B O 1
ATOM 3727 N N . SER B 1 203 ? -5.188 -40.062 -18.797 1 98 203 SER B N 1
ATOM 3728 C CA . SER B 1 203 ? -6.398 -39.875 -19.594 1 98 203 SER B CA 1
ATOM 3729 C C . SER B 1 203 ? -7.375 -38.906 -18.906 1 98 203 SER B C 1
ATOM 3731 O O . SER B 1 203 ? -7.934 -38.031 -19.562 1 98 203 SER B O 1
ATOM 3733 N N . ASP B 1 204 ? -7.559 -39.125 -17.625 1 98.06 204 ASP B N 1
ATOM 3734 C CA . ASP B 1 204 ? -8.414 -38.219 -16.859 1 98.06 204 ASP B CA 1
ATOM 3735 C C . ASP B 1 204 ? -7.84 -36.812 -16.828 1 98.06 204 ASP B C 1
ATOM 3737 O O . ASP B 1 204 ? -8.586 -35.844 -16.922 1 98.06 204 ASP B O 1
ATOM 3741 N N . ALA B 1 205 ? -6.582 -36.781 -16.703 1 98.69 205 ALA B N 1
ATOM 3742 C CA . ALA B 1 205 ? -5.906 -35.469 -16.672 1 98.69 205 ALA B CA 1
ATOM 3743 C C . ALA B 1 205 ? -6.16 -34.719 -17.969 1 98.69 205 ALA B C 1
ATOM 3745 O O . ALA B 1 205 ? -6.48 -33.531 -17.953 1 98.69 205 ALA B O 1
ATOM 3746 N N . LEU B 1 206 ? -6.016 -35.375 -19.094 1 98.75 206 LEU B N 1
ATOM 3747 C CA . LEU B 1 206 ? -6.262 -34.75 -20.391 1 98.75 206 LEU B CA 1
ATOM 3748 C C . LEU B 1 206 ? -7.719 -34.344 -20.516 1 98.75 206 LEU B C 1
ATOM 3750 O O . LEU B 1 206 ? -8.008 -33.25 -21.062 1 98.75 206 LEU B O 1
ATOM 3754 N N . SER B 1 207 ? -8.586 -35.156 -19.984 1 98.62 207 SER B N 1
ATOM 3755 C CA . SER B 1 207 ? -10.008 -34.812 -20.016 1 98.62 207 SER B CA 1
ATOM 3756 C C . SER B 1 207 ? -10.289 -33.562 -19.219 1 98.62 207 SER B C 1
ATOM 3758 O O . SER B 1 207 ? -11.109 -32.75 -19.609 1 98.62 207 SER B O 1
ATOM 3760 N N . ILE B 1 208 ? -9.672 -33.438 -18.125 1 98.75 208 ILE B N 1
ATOM 3761 C CA . ILE B 1 208 ? -9.828 -32.25 -17.266 1 98.75 208 ILE B CA 1
ATOM 3762 C C . ILE B 1 208 ? -9.367 -31 -18.016 1 98.75 208 ILE B C 1
ATOM 3764 O O . ILE B 1 208 ? -10.047 -29.969 -18 1 98.75 208 ILE B O 1
ATOM 3768 N N . ILE B 1 209 ? -8.242 -31.078 -18.672 1 98.81 209 ILE B N 1
ATOM 3769 C CA . ILE B 1 209 ? -7.715 -29.953 -19.438 1 98.81 209 ILE B CA 1
ATOM 3770 C C . ILE B 1 209 ? -8.703 -29.578 -20.531 1 98.81 209 ILE B C 1
ATOM 3772 O O . ILE B 1 209 ? -9 -28.391 -20.719 1 98.81 209 ILE B O 1
ATOM 3776 N N . GLN B 1 210 ? -9.242 -30.578 -21.203 1 98.75 210 GLN B N 1
ATOM 3777 C CA . GLN B 1 210 ? -10.211 -30.344 -22.266 1 98.75 210 GLN B CA 1
ATOM 3778 C C . GLN B 1 210 ? -11.469 -29.656 -21.734 1 98.75 210 GLN B C 1
ATOM 3780 O O . GLN B 1 210 ? -11.977 -28.719 -22.328 1 98.75 210 GLN B O 1
ATOM 3785 N N . ASP B 1 211 ? -11.93 -30.203 -20.656 1 98.75 211 ASP B N 1
ATOM 3786 C CA . ASP B 1 211 ? -13.148 -29.672 -20.062 1 98.75 211 ASP B CA 1
ATOM 3787 C C . ASP B 1 211 ? -12.938 -28.234 -19.562 1 98.75 211 ASP B C 1
ATOM 3789 O O . ASP B 1 211 ? -13.828 -27.391 -19.688 1 98.75 211 ASP B O 1
ATOM 3793 N N . MET B 1 212 ? -11.789 -27.984 -18.969 1 98.81 212 MET B N 1
ATOM 3794 C CA . MET B 1 212 ? -11.492 -26.625 -18.5 1 98.81 212 MET B CA 1
ATOM 3795 C C . MET B 1 212 ? -11.422 -25.656 -19.672 1 98.81 212 MET B C 1
ATOM 3797 O O . MET B 1 212 ? -11.93 -24.531 -19.594 1 98.81 212 MET B O 1
ATOM 3801 N N . ARG B 1 213 ? -10.789 -26.031 -20.812 1 98.81 213 ARG B N 1
ATOM 3802 C CA . ARG B 1 213 ? -10.711 -25.203 -22.016 1 98.81 213 ARG B CA 1
ATOM 3803 C C . ARG B 1 213 ? -12.094 -24.797 -22.5 1 98.81 213 ARG B C 1
ATOM 3805 O O . ARG B 1 213 ? -12.328 -23.641 -22.859 1 98.81 213 ARG B O 1
ATOM 3812 N N . LYS B 1 214 ? -12.984 -25.75 -22.453 1 98.62 214 LYS B N 1
ATOM 3813 C CA . LYS B 1 214 ? -14.352 -25.469 -22.875 1 98.62 214 LYS B CA 1
ATOM 3814 C C . LYS B 1 214 ? -14.992 -24.406 -21.984 1 98.62 214 LYS B C 1
ATOM 3816 O O . LYS B 1 214 ? -15.773 -23.578 -22.469 1 98.62 214 LYS B O 1
ATOM 3821 N N . ARG B 1 215 ? -14.695 -24.406 -20.75 1 98.69 215 ARG B N 1
ATOM 3822 C CA . ARG B 1 215 ? -15.328 -23.531 -19.781 1 98.69 215 ARG B CA 1
ATOM 3823 C C . ARG B 1 215 ? -14.719 -22.125 -19.828 1 98.69 215 ARG B C 1
ATOM 3825 O O . ARG B 1 215 ? -15.398 -21.141 -19.531 1 98.69 215 ARG B O 1
ATOM 3832 N N . VAL B 1 216 ? -13.438 -22.094 -20.109 1 98.44 216 VAL B N 1
ATOM 3833 C CA . VAL B 1 216 ? -12.734 -20.812 -20.141 1 98.44 216 VAL B CA 1
ATOM 3834 C C . VAL B 1 216 ? -11.961 -20.688 -21.453 1 98.44 216 VAL B C 1
ATOM 3836 O O . VAL B 1 216 ? -10.727 -20.641 -21.453 1 98.44 216 VAL B O 1
ATOM 3839 N N . PRO B 1 217 ? -12.578 -20.469 -22.547 1 97.25 217 PRO B N 1
ATOM 3840 C CA . PRO B 1 217 ? -11.969 -20.531 -23.875 1 97.25 217 PRO B CA 1
ATOM 3841 C C . PRO B 1 217 ? -10.906 -19.453 -24.094 1 97.25 217 PRO B C 1
ATOM 3843 O O . PRO B 1 217 ? -10.008 -19.625 -24.922 1 97.25 217 PRO B O 1
ATOM 3846 N N . ASN B 1 218 ? -10.93 -18.391 -23.328 1 94.81 218 ASN B N 1
ATOM 3847 C CA . ASN B 1 218 ? -10.023 -17.281 -23.578 1 94.81 218 ASN B CA 1
ATOM 3848 C C . ASN B 1 218 ? -8.898 -17.234 -22.547 1 94.81 218 ASN B C 1
ATOM 3850 O O . ASN B 1 218 ? -7.957 -16.453 -22.672 1 94.81 218 ASN B O 1
ATOM 3854 N N . ALA B 1 219 ? -8.977 -18.031 -21.484 1 96.94 219 ALA B N 1
ATOM 3855 C CA . ALA B 1 219 ? -7.98 -18.016 -20.422 1 96.94 219 ALA B CA 1
ATOM 3856 C C . ALA B 1 219 ? -6.738 -18.812 -20.812 1 96.94 219 ALA B C 1
ATOM 3858 O O . ALA B 1 219 ? -6.809 -19.703 -21.672 1 96.94 219 ALA B O 1
ATOM 3859 N N . MET B 1 220 ? -5.672 -18.406 -20.266 1 96.94 220 MET B N 1
ATOM 3860 C CA . MET B 1 220 ? -4.504 -19.281 -20.328 1 96.94 220 MET B CA 1
ATOM 3861 C C . MET B 1 220 ? -4.703 -20.516 -19.453 1 96.94 220 MET B C 1
ATOM 3863 O O . MET B 1 220 ? -5.109 -20.391 -18.297 1 96.94 220 MET B O 1
ATOM 3867 N N . ILE B 1 221 ? -4.52 -21.641 -20.016 1 98.38 221 ILE B N 1
ATOM 3868 C CA . ILE B 1 221 ? -4.523 -22.875 -19.234 1 98.38 221 ILE B CA 1
ATOM 3869 C C . ILE B 1 221 ? -3.092 -23.359 -19.031 1 98.38 221 ILE B C 1
ATOM 3871 O O . ILE B 1 221 ? -2.42 -23.766 -19.984 1 98.38 221 ILE B O 1
ATOM 3875 N N . MET B 1 222 ? -2.689 -23.328 -17.797 1 98.38 222 MET B N 1
ATOM 3876 C CA . MET B 1 222 ? -1.307 -23.641 -17.453 1 98.38 222 MET B CA 1
ATOM 3877 C C . MET B 1 222 ? -1.221 -24.969 -16.703 1 98.38 222 MET B C 1
ATOM 3879 O O . MET B 1 222 ? -1.817 -25.125 -15.633 1 98.38 222 MET B O 1
ATOM 3883 N N . VAL B 1 223 ? -0.547 -25.875 -17.266 1 98.25 223 VAL B N 1
ATOM 3884 C CA . VAL B 1 223 ? -0.263 -27.109 -16.531 1 98.25 223 VAL B CA 1
ATOM 3885 C C . VAL B 1 223 ? 1.034 -26.953 -15.742 1 98.25 223 VAL B C 1
ATOM 3887 O O . VAL B 1 223 ? 2.084 -26.656 -16.312 1 98.25 223 VAL B O 1
ATOM 3890 N N . ALA B 1 224 ? 0.953 -27.141 -14.484 1 96.38 224 ALA B N 1
ATOM 3891 C CA . ALA B 1 224 ? 2.057 -26.859 -13.57 1 96.38 224 ALA B CA 1
ATOM 3892 C C . ALA B 1 224 ? 2.461 -28.109 -12.789 1 96.38 224 ALA B C 1
ATOM 3894 O O . ALA B 1 224 ? 2.939 -29.078 -13.375 1 96.38 224 ALA B O 1
ATOM 3895 N N . GLY B 1 225 ? 2.266 -28.094 -11.5 1 94.56 225 GLY B N 1
ATOM 3896 C CA . GLY B 1 225 ? 2.707 -29.203 -10.664 1 94.56 225 GLY B CA 1
ATOM 3897 C C . GLY B 1 225 ? 2.146 -30.531 -11.094 1 94.56 225 GLY B C 1
ATOM 3898 O O . GLY B 1 225 ? 0.956 -30.656 -11.398 1 94.56 225 GLY B O 1
ATOM 3899 N N . GLY B 1 226 ? 3.012 -31.578 -11.125 1 95.75 226 GLY B N 1
ATOM 3900 C CA . GLY B 1 226 ? 2.559 -32.906 -11.453 1 95.75 226 GLY B CA 1
ATOM 3901 C C . GLY B 1 226 ? 2.605 -33.219 -12.938 1 95.75 226 GLY B C 1
ATOM 3902 O O . GLY B 1 226 ? 2.332 -34.344 -13.359 1 95.75 226 GLY B O 1
ATOM 3903 N N . ARG B 1 227 ? 2.992 -32.25 -13.711 1 96.5 227 ARG B N 1
ATOM 3904 C CA . ARG B 1 227 ? 3.047 -32.406 -15.156 1 96.5 227 ARG B CA 1
ATOM 3905 C C . ARG B 1 227 ? 3.943 -33.594 -15.531 1 96.5 227 ARG B C 1
ATOM 3907 O O . ARG B 1 227 ? 3.531 -34.5 -16.266 1 96.5 227 ARG B O 1
ATOM 3914 N N . GLU B 1 228 ? 5.156 -33.625 -15 1 95.19 228 GLU B N 1
ATOM 3915 C CA . GLU B 1 228 ? 6.125 -34.656 -15.32 1 95.19 228 GLU B CA 1
ATOM 3916 C C . GLU B 1 228 ? 5.68 -36.031 -14.773 1 95.19 228 GLU B C 1
ATOM 3918 O O . GLU B 1 228 ? 5.883 -37.062 -15.422 1 95.19 228 GLU B O 1
ATOM 3923 N N . LEU B 1 229 ? 5.141 -35.969 -13.633 1 95 229 LEU B N 1
ATOM 3924 C CA . LEU B 1 229 ? 4.68 -37.188 -12.977 1 95 229 LEU B CA 1
ATOM 3925 C C . LEU B 1 229 ? 3.564 -37.844 -13.781 1 95 229 LEU B C 1
ATOM 3927 O O . LEU B 1 229 ? 3.572 -39.062 -13.969 1 95 229 LEU B O 1
ATOM 3931 N N . VAL B 1 230 ? 2.613 -37.094 -14.258 1 97.19 230 VAL B N 1
ATOM 3932 C CA . VAL B 1 230 ? 1.396 -37.625 -14.875 1 97.19 230 VAL B CA 1
ATOM 3933 C C . VAL B 1 230 ? 1.666 -37.969 -16.344 1 97.19 230 VAL B C 1
ATOM 3935 O O . VAL B 1 230 ? 1.191 -38.969 -16.844 1 97.19 230 VAL B O 1
ATOM 3938 N N . PHE B 1 231 ? 2.518 -37.156 -16.984 1 97.31 231 PHE B N 1
ATOM 3939 C CA . PHE B 1 231 ? 2.566 -37.281 -18.438 1 97.31 231 PHE B CA 1
ATOM 3940 C C . PHE B 1 231 ? 3.939 -37.75 -18.891 1 97.31 231 PHE B C 1
ATOM 3942 O O . PHE B 1 231 ? 4.086 -38.25 -20.016 1 97.31 231 PHE B O 1
ATOM 3949 N N . GLY B 1 232 ? 5.02 -37.562 -18.078 1 94.81 232 GLY B N 1
ATOM 3950 C CA . GLY B 1 232 ? 6.371 -37.906 -18.516 1 94.81 232 GLY B CA 1
ATOM 3951 C C . GLY B 1 232 ? 6.75 -37.25 -19.828 1 94.81 232 GLY B C 1
ATOM 3952 O O . GLY B 1 232 ? 6.582 -36.031 -20 1 94.81 232 GLY B O 1
ATOM 3953 N N . GLU B 1 233 ? 7.18 -38.031 -20.734 1 93.56 233 GLU B N 1
ATOM 3954 C CA . GLU B 1 233 ? 7.633 -37.531 -22.031 1 93.56 233 GLU B CA 1
ATOM 3955 C C . GLU B 1 233 ? 6.453 -37.156 -22.922 1 93.56 233 GLU B C 1
ATOM 3957 O O . GLU B 1 233 ? 6.621 -36.469 -23.938 1 93.56 233 GLU B O 1
ATOM 3962 N N . GLN B 1 234 ? 5.297 -37.594 -22.547 1 95.56 234 GLN B N 1
ATOM 3963 C CA . GLN B 1 234 ? 4.113 -37.375 -23.359 1 95.56 234 GLN B CA 1
ATOM 3964 C C . GLN B 1 234 ? 3.414 -36.062 -22.953 1 95.56 234 GLN B C 1
ATOM 3966 O O . GLN B 1 234 ? 2.287 -35.812 -23.375 1 95.56 234 GLN B O 1
ATOM 3971 N N . TRP B 1 235 ? 4.117 -35.25 -22.172 1 95.88 235 TRP B N 1
ATOM 3972 C CA . TRP B 1 235 ? 3.48 -34.062 -21.641 1 95.88 235 TRP B CA 1
ATOM 3973 C C . TRP B 1 235 ? 2.986 -33.156 -22.75 1 95.88 235 TRP B C 1
ATOM 3975 O O . TRP B 1 235 ? 2.002 -32.438 -22.594 1 95.88 235 TRP B O 1
ATOM 3985 N N . PRO B 1 236 ? 3.523 -33.188 -24 1 96.44 236 PRO B N 1
ATOM 3986 C CA . PRO B 1 236 ? 3.033 -32.281 -25.047 1 96.44 236 PRO B CA 1
ATOM 3987 C C . PRO B 1 236 ? 1.585 -32.562 -25.438 1 96.44 236 PRO B C 1
ATOM 3989 O O . PRO B 1 236 ? 0.955 -31.734 -26.109 1 96.44 236 PRO B O 1
ATOM 3992 N N . LYS B 1 237 ? 1.078 -33.719 -25.031 1 97.5 237 LYS B N 1
ATOM 3993 C CA . LYS B 1 237 ? -0.321 -34.031 -25.281 1 97.5 237 LYS B CA 1
ATOM 3994 C C . LYS B 1 237 ? -1.253 -33.031 -24.625 1 97.5 237 LYS B C 1
ATOM 3996 O O . LYS B 1 237 ? -2.406 -32.875 -25.047 1 97.5 237 LYS B O 1
ATOM 4001 N N . ILE B 1 238 ? -0.721 -32.344 -23.625 1 98.38 238 ILE B N 1
ATOM 4002 C CA . ILE B 1 238 ? -1.558 -31.375 -22.922 1 98.38 238 ILE B CA 1
ATOM 4003 C C . ILE B 1 238 ? -1.898 -30.219 -23.859 1 98.38 238 ILE B C 1
ATOM 4005 O O . ILE B 1 238 ? -2.938 -29.578 -23.703 1 98.38 238 ILE B O 1
ATOM 4009 N N . LEU B 1 239 ? -1.036 -29.891 -24.844 1 97.62 239 LEU B N 1
ATOM 4010 C CA . LEU B 1 239 ? -1.278 -28.828 -25.812 1 97.62 239 LEU B CA 1
ATOM 4011 C C . LEU B 1 239 ? -2.471 -29.156 -26.703 1 97.62 239 LEU B C 1
ATOM 4013 O O . LEU B 1 239 ? -3.32 -28.297 -26.953 1 97.62 239 LEU B O 1
ATOM 4017 N N . ASP B 1 240 ? -2.527 -30.375 -27.047 1 96.81 240 ASP B N 1
ATOM 4018 C CA . ASP B 1 240 ? -3.652 -30.844 -27.859 1 96.81 240 ASP B CA 1
ATOM 4019 C C . ASP B 1 240 ? -4.953 -30.797 -27.062 1 96.81 240 ASP B C 1
ATOM 4021 O O . ASP B 1 240 ? -6.027 -30.578 -27.625 1 96.81 240 ASP B O 1
ATOM 4025 N N . ALA B 1 241 ? -4.773 -31.016 -25.766 1 98.12 241 ALA B N 1
ATOM 4026 C CA . ALA B 1 241 ? -5.941 -31.031 -24.891 1 98.12 241 ALA B CA 1
ATOM 4027 C C . ALA B 1 241 ? -6.449 -29.625 -24.609 1 98.12 241 ALA B C 1
ATOM 4029 O O . ALA B 1 241 ? -7.566 -29.453 -24.125 1 98.12 241 ALA B O 1
ATOM 4030 N N . GLY B 1 242 ? -5.66 -28.594 -24.906 1 98 242 GLY B N 1
ATOM 4031 C CA . GLY B 1 242 ? -6.156 -27.234 -24.781 1 98 242 GLY B CA 1
ATOM 4032 C C . GLY B 1 242 ? -5.297 -26.375 -23.875 1 98 242 GLY B C 1
ATOM 4033 O O . GLY B 1 242 ? -5.539 -25.172 -23.734 1 98 242 GLY B O 1
ATOM 4034 N N . ALA B 1 243 ? -4.281 -26.938 -23.234 1 98.25 243 ALA B N 1
ATOM 4035 C CA . ALA B 1 243 ? -3.348 -26.141 -22.453 1 98.25 243 ALA B CA 1
ATOM 4036 C C . ALA B 1 243 ? -2.438 -25.312 -23.344 1 98.25 243 ALA B C 1
ATOM 4038 O O . ALA B 1 243 ? -2.09 -25.734 -24.453 1 98.25 243 ALA B O 1
ATOM 4039 N N . ASN B 1 244 ? -2.061 -24.125 -22.906 1 97.12 244 ASN B N 1
ATOM 4040 C CA . ASN B 1 244 ? -1.18 -23.281 -23.688 1 97.12 244 ASN B CA 1
ATOM 4041 C C . ASN B 1 244 ? -0.161 -22.562 -22.812 1 97.12 244 ASN B C 1
ATOM 4043 O O . ASN B 1 244 ? 0.344 -21.5 -23.188 1 97.12 244 ASN B O 1
ATOM 4047 N N . ALA B 1 245 ? 0.089 -23.047 -21.672 1 97.31 245 ALA B N 1
ATOM 4048 C CA . ALA B 1 245 ? 1.114 -22.531 -20.766 1 97.31 245 ALA B CA 1
ATOM 4049 C C . ALA B 1 245 ? 1.674 -23.641 -19.891 1 97.31 245 ALA B C 1
ATOM 4051 O O . ALA B 1 245 ? 0.962 -24.594 -19.547 1 97.31 245 ALA B O 1
ATOM 4052 N N . ILE B 1 246 ? 2.912 -23.516 -19.516 1 97.25 246 ILE B N 1
ATOM 4053 C CA . ILE B 1 246 ? 3.533 -24.453 -18.594 1 97.25 246 ILE B CA 1
ATOM 4054 C C . ILE B 1 246 ? 4.488 -23.719 -17.656 1 97.25 246 ILE B C 1
ATOM 4056 O O . ILE B 1 246 ? 4.898 -22.594 -17.953 1 97.25 246 ILE B O 1
ATOM 4060 N N . VAL B 1 247 ? 4.738 -24.312 -16.547 1 96.75 247 VAL B N 1
ATOM 4061 C CA . VAL B 1 247 ? 5.805 -23.859 -15.656 1 96.75 247 VAL B CA 1
ATOM 4062 C C . VAL B 1 247 ? 7.117 -24.547 -16.031 1 96.75 247 VAL B C 1
ATOM 4064 O O . VAL B 1 247 ? 7.164 -25.781 -16.156 1 96.75 247 VAL B O 1
ATOM 4067 N N . ILE B 1 248 ? 8.094 -23.766 -16.234 1 95.75 248 ILE B N 1
ATOM 4068 C CA . ILE B 1 248 ? 9.398 -24.344 -16.531 1 95.75 248 ILE B CA 1
ATOM 4069 C C . ILE B 1 248 ? 10.266 -24.328 -15.273 1 95.75 248 ILE B C 1
ATOM 4071 O O . ILE B 1 248 ? 10.125 -23.453 -14.414 1 95.75 248 ILE B O 1
ATOM 4075 N N . GLY B 1 249 ? 11.188 -25.281 -15.211 1 93.19 249 GLY B N 1
ATOM 4076 C CA . GLY B 1 249 ? 12.023 -25.391 -14.023 1 93.19 249 GLY B CA 1
ATOM 4077 C C . GLY B 1 249 ? 11.328 -26.078 -12.867 1 93.19 249 GLY B C 1
ATOM 4078 O O . GLY B 1 249 ? 10.406 -26.875 -13.07 1 93.19 249 GLY B O 1
ATOM 4079 N N . ASP B 1 250 ? 11.805 -25.812 -11.68 1 89.94 250 ASP B N 1
ATOM 4080 C CA . ASP B 1 250 ? 11.305 -26.484 -10.484 1 89.94 250 ASP B CA 1
ATOM 4081 C C . ASP B 1 250 ? 10.016 -25.812 -9.984 1 89.94 250 ASP B C 1
ATOM 4083 O O . ASP B 1 250 ? 9.719 -24.688 -10.344 1 89.94 250 ASP B O 1
ATOM 4087 N N . TYR B 1 251 ? 9.297 -26.625 -9.336 1 93.56 251 TYR B N 1
ATOM 4088 C CA . TYR B 1 251 ? 8.133 -26.109 -8.641 1 93.56 251 TYR B CA 1
ATOM 4089 C C . TYR B 1 251 ? 8.508 -25.625 -7.242 1 93.56 251 TYR B C 1
ATOM 4091 O O . TYR B 1 251 ? 9.578 -25.047 -7.043 1 93.56 251 TYR B O 1
ATOM 4099 N N . LEU B 1 252 ? 7.594 -25.719 -6.336 1 90.81 252 LEU B N 1
ATOM 4100 C CA . LEU B 1 252 ? 7.895 -25.203 -5.004 1 90.81 252 LEU B CA 1
ATOM 4101 C C . LEU B 1 252 ? 8.828 -26.141 -4.254 1 90.81 252 LEU B C 1
ATOM 4103 O O . LEU B 1 252 ? 9.906 -25.734 -3.812 1 90.81 252 LEU B O 1
ATOM 4107 N N . THR B 1 253 ? 8.391 -27.422 -4.109 1 90.5 253 THR B N 1
ATOM 4108 C CA . THR B 1 253 ? 9.172 -28.375 -3.324 1 90.5 253 THR B CA 1
ATOM 4109 C C . THR B 1 253 ? 9.445 -29.641 -4.133 1 90.5 253 THR B C 1
ATOM 4111 O O . THR B 1 253 ? 10.016 -30.594 -3.613 1 90.5 253 THR B O 1
ATOM 4114 N N . THR B 1 254 ? 9.008 -29.625 -5.32 1 87.5 254 THR B N 1
ATOM 4115 C CA . THR B 1 254 ? 9.242 -30.75 -6.223 1 87.5 254 THR B CA 1
ATOM 4116 C C . THR B 1 254 ? 10.016 -30.312 -7.461 1 87.5 254 THR B C 1
ATOM 4118 O O . THR B 1 254 ? 9.938 -29.141 -7.859 1 87.5 254 THR B O 1
ATOM 4121 N N . LYS B 1 255 ? 10.68 -31.219 -7.988 1 86.31 255 LYS B N 1
ATOM 4122 C CA . LYS B 1 255 ? 11.469 -30.922 -9.18 1 86.31 255 LYS B CA 1
ATOM 4123 C C . LYS B 1 255 ? 10.602 -30.938 -10.438 1 86.31 255 LYS B C 1
ATOM 4125 O O . LYS B 1 255 ? 9.672 -31.75 -10.539 1 86.31 255 LYS B O 1
ATOM 4130 N N . GLY B 1 256 ? 10.852 -30.062 -11.242 1 89.5 256 GLY B N 1
ATOM 4131 C CA . GLY B 1 256 ? 10.305 -30.094 -12.594 1 89.5 256 GLY B CA 1
ATOM 4132 C C . GLY B 1 256 ? 11.336 -30.484 -13.641 1 89.5 256 GLY B C 1
ATOM 4133 O O . GLY B 1 256 ? 12.242 -31.266 -13.375 1 89.5 256 GLY B O 1
ATOM 4134 N N . GLU B 1 257 ? 11.039 -30.141 -14.812 1 86.25 257 GLU B N 1
ATOM 4135 C CA . GLU B 1 257 ? 11.953 -30.375 -15.922 1 86.25 257 GLU B CA 1
ATOM 4136 C C . GLU B 1 257 ? 12.898 -29.203 -16.141 1 86.25 257 GLU B C 1
ATOM 4138 O O . GLU B 1 257 ? 12.547 -28.062 -15.828 1 86.25 257 GLU B O 1
ATOM 4143 N N . ARG B 1 258 ? 14.039 -29.438 -16.609 1 90.56 258 ARG B N 1
ATOM 4144 C CA . ARG B 1 258 ? 14.945 -28.359 -16.969 1 90.56 258 ARG B CA 1
ATOM 4145 C C . ARG B 1 258 ? 14.32 -27.453 -18.031 1 90.56 258 ARG B C 1
ATOM 4147 O O . ARG B 1 258 ? 13.781 -27.938 -19.016 1 90.56 258 ARG B O 1
ATOM 4154 N N . PRO B 1 259 ? 14.469 -26.234 -17.844 1 93.56 259 PRO B N 1
ATOM 4155 C CA . PRO B 1 259 ? 13.859 -25.297 -18.797 1 93.56 259 PRO B CA 1
ATOM 4156 C C . PRO B 1 259 ? 14.32 -25.531 -20.234 1 93.56 259 PRO B C 1
ATOM 4158 O O . PRO B 1 259 ? 13.516 -25.453 -21.172 1 93.56 259 PRO B O 1
ATOM 4161 N N . ASP B 1 260 ? 15.555 -25.797 -20.453 1 93.25 260 ASP B N 1
ATOM 4162 C CA . ASP B 1 260 ? 16.078 -25.969 -21.797 1 93.25 260 ASP B CA 1
ATOM 4163 C C . ASP B 1 260 ? 15.438 -27.172 -22.484 1 93.25 260 ASP B C 1
ATOM 4165 O O . ASP B 1 260 ? 15.219 -27.156 -23.703 1 93.25 260 ASP B O 1
ATOM 4169 N N . LYS B 1 261 ? 15.141 -28.219 -21.75 1 93.75 261 LYS B N 1
ATOM 4170 C CA . LYS B 1 261 ? 14.5 -29.406 -22.312 1 93.75 261 LYS B CA 1
ATOM 4171 C C . LYS B 1 261 ? 13.078 -29.094 -22.766 1 93.75 261 LYS B C 1
ATOM 4173 O O . LYS B 1 261 ? 12.641 -29.547 -23.828 1 93.75 261 LYS B O 1
ATOM 4178 N N . ASP B 1 262 ? 12.336 -28.406 -21.938 1 94.62 262 ASP B N 1
ATOM 4179 C CA . ASP B 1 262 ? 10.984 -27.984 -22.297 1 94.62 262 ASP B CA 1
ATOM 4180 C C . ASP B 1 262 ? 10.992 -27.156 -23.578 1 94.62 262 ASP B C 1
ATOM 4182 O O . ASP B 1 262 ? 10.164 -27.344 -24.469 1 94.62 262 ASP B O 1
ATOM 4186 N N . ILE B 1 263 ? 11.93 -26.25 -23.656 1 93.25 263 ILE B N 1
ATOM 4187 C CA . ILE B 1 263 ? 12.031 -25.375 -24.812 1 93.25 263 ILE B CA 1
ATOM 4188 C C . ILE B 1 263 ? 12.359 -26.188 -26.062 1 93.25 263 ILE B C 1
ATOM 4190 O O . ILE B 1 263 ? 11.766 -25.969 -27.125 1 93.25 263 ILE B O 1
ATOM 4194 N N . GLN B 1 264 ? 13.281 -27.062 -25.938 1 94.19 264 GLN B N 1
ATOM 4195 C CA . GLN B 1 264 ? 13.648 -27.922 -27.062 1 94.19 264 GLN B CA 1
ATOM 4196 C C . GLN B 1 264 ? 12.453 -28.734 -27.547 1 94.19 264 GLN B C 1
ATOM 4198 O O . GLN B 1 264 ? 12.258 -28.891 -28.766 1 94.19 264 GLN B O 1
ATOM 4203 N N . THR B 1 265 ? 11.727 -29.266 -26.578 1 94.88 265 THR B N 1
ATOM 4204 C CA . THR B 1 265 ? 10.547 -30.047 -26.922 1 94.88 265 THR B CA 1
ATOM 4205 C C . THR B 1 265 ? 9.539 -29.203 -27.703 1 94.88 265 THR B C 1
ATOM 4207 O O . THR B 1 265 ? 9.008 -29.656 -28.719 1 94.88 265 THR B O 1
ATOM 4210 N N . LEU B 1 266 ? 9.32 -28 -27.281 1 95 266 LEU B N 1
ATOM 4211 C CA . LEU B 1 266 ? 8.375 -27.094 -27.938 1 95 266 LEU B CA 1
ATOM 4212 C C . LEU B 1 266 ? 8.859 -26.719 -29.328 1 95 266 LEU B C 1
ATOM 4214 O O . LEU B 1 266 ? 8.062 -26.672 -30.266 1 95 266 LEU B O 1
ATOM 4218 N N . GLN B 1 267 ? 10.117 -26.5 -29.453 1 92.5 267 GLN B N 1
ATOM 4219 C CA . GLN B 1 267 ? 10.711 -26.172 -30.75 1 92.5 267 GLN B CA 1
ATOM 4220 C C . GLN B 1 267 ? 10.555 -27.328 -31.734 1 92.5 267 GLN B C 1
ATOM 4222 O O . GLN B 1 267 ? 10.211 -27.125 -32.906 1 92.5 267 GLN B O 1
ATOM 4227 N N . LYS B 1 268 ? 10.852 -28.469 -31.266 1 94.31 268 LYS B N 1
ATOM 4228 C CA . LYS B 1 268 ? 10.727 -29.656 -32.094 1 94.31 268 LYS B CA 1
ATOM 4229 C C . LYS B 1 268 ? 9.297 -29.844 -32.594 1 94.31 268 LYS B C 1
ATOM 4231 O O . LYS B 1 268 ? 9.07 -30.344 -33.688 1 94.31 268 LYS B O 1
ATOM 4236 N N . LEU B 1 269 ? 8.383 -29.5 -31.734 1 94.25 269 LEU B N 1
ATOM 4237 C CA . LEU B 1 269 ? 6.973 -29.625 -32.062 1 94.25 269 LEU B CA 1
ATOM 4238 C C . LEU B 1 269 ? 6.523 -28.5 -33 1 94.25 269 LEU B C 1
ATOM 4240 O O . LEU B 1 269 ? 5.418 -28.547 -33.531 1 94.25 269 LEU B O 1
ATOM 4244 N N . GLY B 1 270 ? 7.367 -27.438 -33.156 1 92.56 270 GLY B N 1
ATOM 4245 C CA . GLY B 1 270 ? 7.035 -26.312 -34 1 92.56 270 GLY B CA 1
ATOM 4246 C C . GLY B 1 270 ? 6.07 -25.344 -33.344 1 92.56 270 GLY B C 1
ATOM 4247 O O . GLY B 1 270 ? 5.352 -24.609 -34.031 1 92.56 270 GLY B O 1
ATOM 4248 N N . VAL B 1 271 ? 6.02 -25.391 -32.031 1 92.62 271 VAL B N 1
ATOM 4249 C CA . VAL B 1 271 ? 5.129 -24.516 -31.281 1 92.62 271 VAL B CA 1
ATOM 4250 C C . VAL B 1 271 ? 5.84 -23.203 -30.984 1 92.62 271 VAL B C 1
ATOM 4252 O O . VAL B 1 271 ? 7.027 -23.203 -30.656 1 92.62 271 VAL B O 1
ATOM 4255 N N . GLU B 1 272 ? 5.18 -22.109 -31.141 1 92.75 272 GLU B N 1
ATOM 4256 C CA . GLU B 1 272 ? 5.73 -20.797 -30.828 1 92.75 272 GLU B CA 1
ATOM 4257 C C . GLU B 1 272 ? 5.672 -20.5 -29.344 1 92.75 272 GLU B C 1
ATOM 4259 O O . GLU B 1 272 ? 4.66 -20.766 -28.688 1 92.75 272 GLU B O 1
ATOM 4264 N N . ILE B 1 273 ? 6.688 -19.984 -28.828 1 92.62 273 ILE B N 1
ATOM 4265 C CA . ILE B 1 273 ? 6.77 -19.562 -27.438 1 92.62 273 ILE B CA 1
ATOM 4266 C C . ILE B 1 273 ? 6.43 -18.078 -27.328 1 92.62 273 ILE B C 1
ATOM 4268 O O . ILE B 1 273 ? 6.98 -17.25 -28.047 1 92.62 273 ILE B O 1
ATOM 4272 N N . ALA B 1 274 ? 5.52 -17.734 -26.422 1 90.88 274 ALA B N 1
ATOM 4273 C CA . ALA B 1 274 ? 5.082 -16.359 -26.25 1 90.88 274 ALA B CA 1
ATOM 4274 C C . ALA B 1 274 ? 6.195 -15.5 -25.641 1 90.88 274 ALA B C 1
ATOM 4276 O O . ALA B 1 274 ? 6.98 -15.977 -24.828 1 90.88 274 ALA B O 1
ATOM 4277 N N . THR B 1 275 ? 6.168 -14.195 -26 1 84.5 275 THR B N 1
ATOM 4278 C CA . THR B 1 275 ? 7.215 -13.297 -25.516 1 84.5 275 THR B CA 1
ATOM 4279 C C . THR B 1 275 ? 6.637 -12.25 -24.562 1 84.5 275 THR B C 1
ATOM 4281 O O . THR B 1 275 ? 7.379 -11.477 -23.969 1 84.5 275 THR B O 1
ATOM 4284 N N . SER B 1 276 ? 5.352 -12.164 -24.547 1 79.56 276 SER B N 1
ATOM 4285 C CA . SER B 1 276 ? 4.684 -11.273 -23.594 1 79.56 276 SER B CA 1
ATOM 4286 C C . SER B 1 276 ? 3.332 -11.844 -23.172 1 79.56 276 SER B C 1
ATOM 4288 O O . SER B 1 276 ? 2.775 -12.711 -23.844 1 79.56 276 SER B O 1
ATOM 4290 N N . CYS B 1 277 ? 2.836 -11.477 -22.031 1 66.69 277 CYS B N 1
ATOM 4291 C CA . CYS B 1 277 ? 1.598 -12.016 -21.484 1 66.69 277 CYS B CA 1
ATOM 4292 C C . CYS B 1 277 ? 0.391 -11.531 -22.281 1 66.69 277 CYS B C 1
ATOM 4294 O O . CYS B 1 277 ? -0.649 -12.195 -22.297 1 66.69 277 CYS B O 1
ATOM 4296 N N . HIS B 1 278 ? 0.519 -10.352 -22.781 1 60.19 278 HIS B N 1
ATOM 4297 C CA . HIS B 1 278 ? -0.666 -9.797 -23.438 1 60.19 278 HIS B CA 1
ATOM 4298 C C . HIS B 1 278 ? -0.537 -9.852 -24.953 1 60.19 278 HIS B C 1
ATOM 4300 O O . HIS B 1 278 ? -1.163 -9.062 -25.656 1 60.19 278 HIS B O 1
ATOM 4306 N N . GLU B 1 279 ? 0.146 -10.844 -25.438 1 50.47 279 GLU B N 1
ATOM 4307 C CA . GLU B 1 279 ? 0.224 -11 -26.891 1 50.47 279 GLU B CA 1
ATOM 4308 C C . GLU B 1 279 ? -0.907 -11.875 -27.422 1 50.47 279 GLU B C 1
ATOM 4310 O O . GLU B 1 279 ? -1.384 -12.766 -26.719 1 50.47 279 GLU B O 1
#

Nearest PDB structures (foldseek):
  8vcw-assembly1_A  TM=9.688E-01  e=1.844E-25  Blautia obeum
  1r30-assembly1_A  TM=9.317E-01  e=3.341E-24  Escherichia coli
  3t7v-assembly1_A  TM=8.320E-01  e=3.668E-13  Methanosarcina barkeri str. Fusaro
  5exi-assembly1_A  TM=7.278E-01  e=3.927E-10  Mycobacterium tuberculosis H37Rv
  5exk-assembly4_G  TM=7.364E-01  e=1.011E-09  Mycobacterium tuberculosis H37Rv

pLDDT: mean 96.52, std 4.84, range [50.47, 98.94]

Organism: Nitratiruptor sp. (strain SB155-2) (NCBI:txid387092)

Solvent-accessible surface area (backbone atoms only — not comparable to full-atom values): 28400 Å² total; per-residue (Å²): 118,57,33,38,34,25,27,58,41,59,40,16,26,42,68,10,82,42,55,44,42,81,46,62,37,16,53,79,45,66,39,97,59,78,67,45,78,69,58,53,58,67,56,53,35,51,51,49,50,51,31,43,75,69,47,23,27,32,42,32,48,28,44,49,43,68,42,57,48,72,69,52,46,54,51,50,32,53,41,35,39,53,29,40,73,76,42,66,84,50,40,28,24,39,27,42,50,43,51,52,42,47,58,44,34,51,34,40,74,30,53,34,46,27,38,42,47,52,58,41,50,16,74,92,52,31,70,83,39,27,74,76,62,54,58,65,55,36,54,49,26,46,51,26,34,47,73,41,69,31,44,31,27,34,30,33,46,41,39,73,76,71,49,72,67,40,52,51,48,27,51,51,57,45,42,75,65,65,39,52,26,31,42,43,27,35,41,67,61,47,90,55,36,87,48,66,84,49,53,54,52,51,69,59,50,39,48,50,40,34,54,46,30,72,65,35,75,85,34,43,29,23,46,39,55,36,44,58,77,49,36,50,91,54,43,68,55,40,49,79,29,50,33,36,27,36,57,40,30,44,56,78,87,47,84,53,53,59,45,69,58,56,50,50,53,36,51,74,71,68,47,45,71,37,84,51,87,87,110,119,57,32,38,32,26,28,57,41,60,41,16,27,42,67,10,83,44,55,45,42,83,47,63,36,16,54,79,44,66,37,97,61,76,67,46,77,66,57,54,60,68,56,53,35,53,49,50,51,52,33,43,75,69,48,24,27,31,43,31,49,29,42,50,42,71,42,58,48,72,68,53,48,52,51,50,33,51,40,34,40,52,30,41,72,76,42,67,84,52,40,29,25,39,26,43,50,42,50,53,42,48,58,43,34,51,34,40,74,30,52,34,46,26,37,42,49,50,58,42,49,18,74,93,52,30,71,82,38,26,75,75,60,54,60,65,54,36,54,49,27,46,51,27,34,46,72,40,67,31,43,32,27,34,31,33,47,42,38,75,75,70,51,74,67,40,52,51,47,28,50,51,55,44,41,75,65,65,39,53,26,31,43,43,25,34,42,67,62,47,89,53,35,87,49,66,84,48,51,54,51,51,69,58,50,40,49,49,40,34,54,46,31,70,64,37,74,85,34,43,28,23,46,40,54,37,44,59,79,50,36,49,91,54,43,69,55,42,48,79,28,50,33,35,27,36,56,39,30,45,54,78,84,47,83,53,54,58,46,68,58,57,50,51,52,36,52,75,69,67,47,45,70,37,82,49,88,88,110

Radius of gyration: 29.2 Å; Cα contacts (8 Å, |Δi|>4): 1203; chains: 2; bounding box: 41×84×68 Å

Secondary structure (DSSP, 8-state):
-EEEEEEEEEEEBS-B----TT-TTBTTTT-S---BS---HHHHHHHHHHHHHTT-SEEEEEE-SSB--HHHHHHHHHHHHHHHHH-TTSEEEEE-SB--HHHHHHHHHHTEEEEE---BS-HHHHTTT-SSS-HHHHHHHHHHHHHTTPEEE--EEE-SS--HHHHHHHHHHHHHT--SEEEEEE----TTSSS-S----HHHHHHHHHHHHHH-TTSEEEE-TTHHHHHGGGTTHHHHHT--EEE-B--SSS--B-HHHHHHHHHHHTPEEPSSTT-/-EEEEEEEEEEEBS-B----TT-TTBTTTT-S---BS---HHHHHHHHHHHHHTT-SEEEEEE-SSB--HHHHHHHHHHHHHHHHH-TTSEEEEE-SB--HHHHHHHHHHTEEEEE---BS-HHHHTTT-SSS-HHHHHHHHHHHHHTTPEEE--EEE-SS--HHHHHHHHHHHHHT--SEEEEEE----TTSSS-S----HHHHHHHHHHHHHH-TTSEEEE-TTHHHHHGGGTTHHHHHT--EEE-B--SSS--B-HHHHHHHHHHHTPEEPSSTT-

Sequence (558 aa):
MKVYLCAISNISSGVCAEDCKFCTQSTKYRADIPRYKYKSIETIVEEAKKAKAAKAIGFCLVTAGKGIDDKILDFVTQAARAVKKEVPDISLIGCNGTAEVWQLKELKHAGIDNYNHNLETAKSFYEQICSTHSWEERYQTCLNAKEAGLNLCTGGIFGLGESKEQREEMMDQIASLEPMSVPINFYHPNEALPLPQTTIDPSDALSIIQDMRKRVPNAMIMVAGGRELVFGEQWPKILDAGANAIVIGDYLTTKGERPDKDIQTLQKLGVEIATSCHEMKVYLCAISNISSGVCAEDCKFCTQSTKYRADIPRYKYKSIETIVEEAKKAKAAKAIGFCLVTAGKGIDDKILDFVTQAARAVKKEVPDISLIGCNGTAEVWQLKELKHAGIDNYNHNLETAKSFYEQICSTHSWEERYQTCLNAKEAGLNLCTGGIFGLGESKEQREEMMDQIASLEPMSVPINFYHPNEALPLPQTTIDPSDALSIIQDMRKRVPNAMIMVAGGRELVFGEQWPKILDAGANAIVIGDYLTTKGERPDKDIQTLQKLGVEIATSCHE